Protein AF-A0A0W8FP20-F1 (afdb_monomer_lite)

Sequence (710 aa):
MPSKAMLTADAWKREGMKKKLFPLFIIGQQRIIYFRNQNDRRGFMKAFYEYKKFCLVFLTGLLIFSLSGCTGGGNDSQVQEYPIDSDVQKTDQRMLSFLFTPDFKADTTRLSQVSQYDGGGYGIWEFGAALPVMPRTTSATFGIMPDGYVVSALPPKAKLLHFFTITDIHITDKEAPNQMIYLQQLDPTYSGPNTSIYSPVMMYTTHVLDAAIQTVNALHNKDNKANPFDFGISLGDTCNNTSYNELRWYIDVIDGKVITPSSGDHLGANTIDYQKPYKAAGLDKTIPWYQALGNHDHFYIGSFPVDANATLGIRDSYISGNVWAVADFLDPTLEGTFPVMFNMDKMKTGTLYYQGVIDGSTPLGNIIQTGLAPQIPPPTVAADANRRSLLRTEWISEFFNTSSNPVGHGFNLVNPTQESGFACYSFLPKSNIPIKIIVLDDTQSETDGSKDIHGHGFLDANRWAWLRAELAAGQAANQLMIIAAHIPIAVVKIGDETEWWLGDRTAKPTDSWWTDTIDTTDNAVTLAELIETLQNTPNLLMWIAGHRHLNTVKAFISPDPTHPEYGFWQVETSSLRDFPQQFRTFEIYLNSDYTISIKTINVDPAVKAGTPAATSRKYAIAAQQIVQNNLRLNNPNAATIGTSPVDIFLPSMDPTRDQGGTLLVPNYTYTDPTIIYGTVPGVPYNASYNATLYKQLSPTMKEYLRALFP

pLDDT: mean 84.39, std 21.95, range [23.28, 98.94]

Secondary structure (DSSP, 8-state):
----------------------------------------------------SSS-SSS-SS---------------PPB-----S----TTT-EEE----TTS---GGGTT-GGGHHHHTTT--EEEPPPPEEEE-B-TTT-SBPTT----SSPPSEEEEEEEEE----B--TT-TT--TTHHHH-TTTTTT-TTT--GGGGGHHHHHHHHHHHHHHHHHHHHHTS--SEEEE-S--BSSSBHHHHHHHHHHHTT-EE----TT-TTTTT-TTTS-EE-----TTS-EEE---GGGTSBTTTB-TTTTGGG-HHHHHT-SB--EE---B---TT-SSS--B-GGGGGSS--EEEEEE-TTSTT--EEEEEEGGGSPPPB----GGG-BPPHHHHHHHTTS-SSSSTTTTGGGS-TTSPTT---EEE-SSTTS-EEEEE---SPPTTS---S-S-SB---HHHHHHHHHHHHHHHHTT-EEEEE-SSPSS-SPTT-TTSB---S-S---TT-SSS---TTS--SS-HHHHHHHHHT-TTEEEEEE-SS----EEEE--SSTT-GGG-EEEEE---SSSTT--EEEEEEEE-TTS-EEEEEEEEPPP--TTSHHHHHHHHHHHHHHHH---SS------SEE-SSS-PEE---S-TTS---SEET-SS-----TT-----BTTBS-----EEEEEEPPPHHHHHHHHHH--

Organism: NCBI:txid938273

InterPro domains:
  IPR022507 Metallophosphoesterase, RPA4764 [TIGR03768] (121-698)
  IPR029052 Metallo-dependent phosphatase-like [G3DSA:3.60.21.10] (415-619)
  IPR029052 Metallo-dependent phosphatase-like [SSF56300] (161-602)

Foldseek 3Di:
DDDDDDDDDDDDDDDDDDDDDDDDDDDDDDDDDDDDDDDDDDDDDDDDDDDDPDDDDPPPPDDDDDDDDDDDDDPPPDFAAFAFDLDQDFLQAKAKFDDFDPVPPFDLVCQLVLVCCVVVVFLDIDIHGHDDAAAQEDDPQGFLHFHPDDFDPDDFLDFQFKEWEAEQLAQDQLQFLEQQLCVCVVCVQACSLPCLSDGLLNLCSLVLLLLVLSSLQCVCCPPNRPPHHLAYEYLENQHQALFQLSLCSSQCLQQFAWRQSHFFPLACCVPAQSRDTHGRPHHDLNHQYAYFYAQRNQAGSSWAHQVLPCVLVSQVRQQDQFRDKFDPFFDADPPRRPNTKGFQVRRHPDWIKRSFGQPSNDNSRRGDQIDGPVVDPTHGTRGGPSSGRDHLLVSQVCQQVHDHPDRSRFVVQPDPVDDRNQRWGKDDSDPLRQEMETRAEQWFDNPLSDRMTRLEGADDPVSVVVVLVVLVVSVVVLHQYEYRHAADALQDDPPDSRAHDQALPDDPDDDDPPHDPRPSRHGPDDSVRVLVSQLVSLSYAEYEYESVQFQWKAKLHRPDSVPSSSIYIYGYAGHCSAPPNWMKMWTWGQRPQRKIKIWITITDSRRDPPHSSSVSSSRRSSSCSNSVDPLQGFDAQAQFEDDDDDTHGDPGSHPSDDHYDYPPDPPDDRTSSNTDDDDGPSRPDDRHHTYIHIHDHDPVSSVVVVVSSD

Structure (mmCIF, N/CA/C/O backbone):
data_AF-A0A0W8FP20-F1
#
_entry.id   AF-A0A0W8FP20-F1
#
loop_
_atom_site.group_PDB
_atom_site.id
_atom_site.type_symbol
_atom_site.label_atom_id
_atom_site.label_alt_id
_atom_site.label_comp_id
_atom_site.label_asym_id
_atom_site.label_entity_id
_atom_site.label_seq_id
_atom_site.pdbx_PDB_ins_code
_atom_site.Cartn_x
_atom_site.Cartn_y
_atom_site.Cartn_z
_atom_site.occupancy
_atom_site.B_iso_or_equiv
_atom_site.auth_seq_id
_atom_site.auth_comp_id
_atom_site.auth_asym_id
_atom_site.auth_atom_id
_atom_site.pdbx_PDB_model_num
ATOM 1 N N . MET A 1 1 ? -48.433 36.962 -6.547 1.00 33.31 1 MET A N 1
ATOM 2 C CA . MET A 1 1 ? -49.847 36.609 -6.806 1.00 33.31 1 MET A CA 1
ATOM 3 C C . MET A 1 1 ? -49.964 35.091 -6.858 1.00 33.31 1 MET A C 1
ATOM 5 O O . MET A 1 1 ? -49.262 34.516 -7.677 1.00 33.31 1 MET A O 1
ATOM 9 N N . PRO A 1 2 ? -50.775 34.443 -6.003 1.00 42.97 2 PRO A N 1
ATOM 10 C CA . PRO A 1 2 ? -51.069 33.012 -6.117 1.00 42.97 2 PRO A CA 1
ATOM 11 C C . PRO A 1 2 ? -52.571 32.708 -6.311 1.00 42.97 2 PRO A C 1
ATOM 13 O O . PRO A 1 2 ? -53.428 33.352 -5.707 1.00 42.97 2 PRO A O 1
ATOM 16 N N . SER A 1 3 ? -52.880 31.656 -7.070 1.00 29.28 3 SER A N 1
ATOM 17 C CA . SER A 1 3 ? -54.195 30.989 -7.130 1.00 29.28 3 SER A CA 1
ATOM 18 C C . SER A 1 3 ? -53.977 29.486 -6.896 1.00 29.28 3 SER A C 1
ATOM 20 O O . SER A 1 3 ? -53.341 28.841 -7.721 1.00 29.28 3 SER A O 1
ATOM 22 N N . LYS A 1 4 ? -54.232 28.928 -5.705 1.00 33.19 4 LYS A N 1
ATOM 23 C CA . LYS A 1 4 ? -55.530 28.495 -5.129 1.00 33.19 4 LYS A CA 1
ATOM 24 C C . LYS A 1 4 ? -56.273 27.379 -5.892 1.00 33.19 4 LYS A C 1
ATOM 26 O O . LYS A 1 4 ? -57.082 27.671 -6.762 1.00 33.19 4 LYS A O 1
ATOM 31 N N . ALA A 1 5 ? -56.088 26.148 -5.409 1.00 30.45 5 ALA A N 1
ATOM 32 C CA . ALA A 1 5 ? -57.080 25.087 -5.126 1.00 30.45 5 ALA A CA 1
ATOM 33 C C . ALA A 1 5 ? -56.289 23.970 -4.395 1.00 30.45 5 ALA A C 1
ATOM 35 O O . ALA A 1 5 ? -55.221 23.621 -4.880 1.00 30.45 5 ALA A O 1
ATOM 36 N N . MET A 1 6 ? -56.564 23.436 -3.197 1.00 27.17 6 MET A N 1
ATOM 37 C CA . MET A 1 6 ? -57.719 23.329 -2.284 1.00 27.17 6 MET A CA 1
ATOM 38 C C . MET A 1 6 ? -58.825 22.343 -2.696 1.00 27.17 6 MET A C 1
ATOM 40 O O . MET A 1 6 ? -59.608 22.666 -3.580 1.00 27.17 6 MET A O 1
ATOM 44 N N . LEU A 1 7 ? -58.871 21.203 -1.978 1.00 26.19 7 LEU A N 1
ATOM 45 C CA . LEU A 1 7 ? -59.998 20.338 -1.539 1.00 26.19 7 LEU A CA 1
ATOM 46 C C . LEU A 1 7 ? -59.360 19.014 -1.022 1.00 26.19 7 LEU A C 1
ATOM 48 O O . LEU A 1 7 ? -58.817 18.265 -1.822 1.00 26.19 7 LEU A O 1
ATOM 52 N N . THR A 1 8 ? -59.050 18.853 0.275 1.00 27.14 8 THR A N 1
ATOM 53 C CA . THR A 1 8 ? -59.885 18.398 1.429 1.00 27.14 8 THR A CA 1
ATOM 54 C C . THR A 1 8 ? -60.031 16.875 1.581 1.00 27.14 8 THR A C 1
ATOM 56 O O . THR A 1 8 ? -60.002 16.135 0.606 1.00 27.14 8 THR A O 1
ATOM 59 N N . ALA A 1 9 ? -60.138 16.422 2.835 1.00 27.00 9 ALA A N 1
ATOM 60 C CA . ALA A 1 9 ? -60.037 15.025 3.268 1.00 27.00 9 ALA A CA 1
ATOM 61 C C . ALA A 1 9 ? -61.399 14.348 3.521 1.00 27.00 9 ALA A C 1
ATOM 63 O O . ALA A 1 9 ? -62.395 15.045 3.666 1.00 27.00 9 ALA A O 1
ATOM 64 N N . ASP A 1 10 ? -61.390 13.013 3.639 1.00 26.50 10 ASP A N 1
ATOM 65 C CA . ASP A 1 10 ? -62.075 12.213 4.681 1.00 26.50 10 ASP A CA 1
ATOM 66 C C . ASP A 1 10 ? -61.661 10.726 4.509 1.00 26.50 10 ASP A C 1
ATOM 68 O O . ASP A 1 10 ? -61.658 10.205 3.400 1.00 26.50 10 ASP A O 1
ATOM 72 N N . ALA A 1 11 ? -61.007 10.082 5.486 1.00 26.52 11 ALA A N 1
ATOM 73 C CA . ALA A 1 11 ? -61.557 9.395 6.670 1.00 26.52 11 ALA A CA 1
ATOM 74 C C . ALA A 1 11 ? -62.028 7.943 6.401 1.00 26.52 11 ALA A C 1
ATOM 76 O O . ALA A 1 11 ? -62.767 7.712 5.457 1.00 26.52 11 ALA A O 1
ATOM 77 N N . TRP A 1 12 ? -61.645 6.983 7.268 1.00 26.02 12 TRP A N 1
ATOM 78 C CA . TRP A 1 12 ? -62.496 5.895 7.818 1.00 26.02 12 TRP A CA 1
ATOM 79 C C . TRP A 1 12 ? -61.759 5.067 8.903 1.00 26.02 12 TRP A C 1
ATOM 81 O O . TRP A 1 12 ? -60.545 5.182 9.073 1.00 26.02 12 TRP A O 1
ATOM 91 N N . LYS A 1 13 ? -62.506 4.289 9.707 1.00 27.36 13 LYS A N 1
ATOM 92 C CA . LYS A 1 13 ? -62.072 3.645 10.973 1.00 27.36 13 LYS A CA 1
ATOM 93 C C . LYS A 1 13 ? -62.174 2.103 10.956 1.00 27.36 13 LYS A C 1
ATOM 95 O O . LYS A 1 13 ? -63.020 1.549 10.273 1.00 27.36 13 LYS A O 1
ATOM 100 N N . ARG A 1 14 ? -61.347 1.484 11.818 1.00 28.45 14 ARG A N 1
ATOM 101 C CA . ARG A 1 14 ? -61.453 0.196 12.569 1.00 28.45 14 ARG A CA 1
ATOM 102 C C . ARG A 1 14 ? -62.625 -0.779 12.298 1.00 28.45 14 ARG A C 1
ATOM 104 O O . ARG A 1 14 ? -63.769 -0.378 12.440 1.00 28.45 14 ARG A O 1
ATOM 111 N N . GLU A 1 15 ? -62.293 -2.078 12.194 1.00 30.08 15 GLU A N 1
ATOM 112 C CA . GLU A 1 15 ? -62.788 -3.284 12.936 1.00 30.08 15 GLU A CA 1
ATOM 113 C C . GLU A 1 15 ? -62.366 -4.568 12.158 1.00 30.08 15 GLU A C 1
ATOM 115 O O . GLU A 1 15 ? -62.041 -4.461 10.983 1.00 30.08 15 GLU A O 1
ATOM 120 N N . GLY A 1 16 ? -62.256 -5.803 12.684 1.00 24.97 16 GLY A N 1
ATOM 121 C CA . GLY A 1 16 ? -62.513 -6.379 14.015 1.00 24.97 16 GLY A CA 1
ATOM 122 C C . GLY A 1 16 ? -61.999 -7.847 14.133 1.00 24.97 16 GLY A C 1
ATOM 123 O O . GLY A 1 16 ? -61.369 -8.374 13.222 1.00 24.97 16 GLY A O 1
ATOM 124 N N . MET A 1 17 ? -62.232 -8.512 15.276 1.00 25.27 17 MET A N 1
ATOM 125 C CA . MET A 1 17 ? -61.670 -9.835 15.665 1.00 25.27 17 MET A CA 1
ATOM 126 C C . MET A 1 17 ? -62.281 -11.077 14.967 1.00 25.27 17 MET A C 1
ATOM 128 O O . MET A 1 17 ? -63.471 -11.057 14.658 1.00 25.27 17 MET A O 1
ATOM 132 N N . LYS A 1 18 ? -61.571 -12.235 14.987 1.00 27.41 18 LYS A N 1
ATOM 133 C CA . LYS A 1 18 ? -62.060 -13.493 15.640 1.00 27.41 18 LYS A CA 1
ATOM 134 C C . LYS A 1 18 ? -61.041 -14.655 15.747 1.00 27.41 18 LYS A C 1
ATOM 136 O O . LYS A 1 18 ? -60.197 -14.852 14.885 1.00 27.41 18 LYS A O 1
ATOM 141 N N . LYS A 1 19 ? -61.183 -15.445 16.827 1.00 29.45 19 LYS A N 1
ATOM 142 C CA . LYS A 1 19 ? -60.457 -16.697 17.170 1.00 29.45 19 LYS A CA 1
ATOM 143 C C . LYS A 1 19 ? -61.109 -17.948 16.546 1.00 29.45 19 LYS A C 1
ATOM 145 O O . LYS A 1 19 ? -62.310 -17.915 16.281 1.00 29.45 19 LYS A O 1
ATOM 150 N N . LYS A 1 20 ? -60.401 -19.093 16.545 1.00 26.20 20 LYS A N 1
ATOM 151 C CA . LYS A 1 20 ? -60.976 -20.439 16.817 1.00 26.20 20 LYS A CA 1
ATOM 152 C C . LYS A 1 20 ? -59.939 -21.411 17.432 1.00 26.20 20 LYS A C 1
ATOM 154 O O . LYS A 1 20 ? -58.755 -21.097 17.440 1.00 26.20 20 LYS A O 1
ATOM 159 N N . LEU A 1 21 ? -60.409 -22.509 18.041 1.00 25.44 21 LEU A N 1
ATOM 160 C CA . LEU A 1 21 ? -59.722 -23.347 19.054 1.00 25.44 21 LEU A CA 1
ATOM 161 C C . LEU A 1 21 ? -59.755 -24.867 18.726 1.00 25.44 21 LEU A C 1
ATOM 163 O O . LEU A 1 21 ? -60.820 -25.313 18.315 1.00 25.44 21 LEU A O 1
ATOM 167 N N . PHE A 1 22 ? -58.687 -25.611 19.107 1.00 23.28 22 PHE A N 1
ATOM 168 C CA . PHE A 1 22 ? -58.632 -27.020 19.634 1.00 23.28 22 PHE A CA 1
ATOM 169 C C . PHE A 1 22 ? -59.246 -28.180 18.788 1.00 23.28 22 PHE A C 1
ATOM 171 O O . PHE A 1 22 ? -59.828 -27.868 17.751 1.00 23.28 22 PHE A O 1
ATOM 178 N N . PRO A 1 23 ? -59.158 -29.503 19.150 1.00 42.28 23 PRO A N 1
ATOM 179 C CA . PRO A 1 23 ? -58.580 -30.250 20.320 1.00 42.28 23 PRO A CA 1
ATOM 180 C C . PRO A 1 23 ? -57.510 -31.335 19.923 1.00 42.28 23 PRO A C 1
ATOM 182 O O . PRO A 1 23 ? -57.092 -31.325 18.773 1.00 42.28 23 PRO A O 1
ATOM 185 N N . LEU A 1 24 ? -57.080 -32.362 20.703 1.00 25.38 24 LEU A N 1
ATOM 186 C CA . LEU A 1 24 ? -56.585 -32.563 22.105 1.00 25.38 24 LEU A CA 1
ATOM 187 C C . LEU A 1 24 ? -56.086 -34.059 22.260 1.00 25.38 24 LEU A C 1
ATOM 189 O O . LEU A 1 24 ? -56.345 -34.843 21.355 1.00 25.38 24 LEU A O 1
ATOM 193 N N . PHE A 1 25 ? -55.490 -34.468 23.410 1.00 24.48 25 PHE A N 1
ATOM 194 C CA . PHE A 1 25 ? -55.322 -35.867 23.947 1.00 24.48 25 PHE A CA 1
ATOM 195 C C . PHE A 1 25 ? -54.260 -36.842 23.325 1.00 24.48 25 PHE A C 1
ATOM 197 O O . PHE A 1 25 ? -54.011 -36.762 22.132 1.00 24.48 25 PHE A O 1
ATOM 204 N N . ILE A 1 26 ? -53.617 -37.825 24.020 1.00 25.59 26 ILE A N 1
ATOM 205 C CA . ILE A 1 26 ? -53.345 -38.120 25.468 1.00 25.59 26 ILE A CA 1
ATOM 206 C C . ILE A 1 26 ? -52.238 -39.231 25.664 1.00 25.59 26 ILE A C 1
ATOM 208 O O . ILE A 1 26 ? -52.092 -40.078 24.796 1.00 25.59 26 ILE A O 1
ATOM 212 N N . ILE A 1 27 ? -51.511 -39.227 26.808 1.00 25.59 27 ILE A N 1
ATOM 213 C CA . ILE A 1 27 ? -50.797 -40.305 27.600 1.00 25.59 27 ILE A CA 1
ATOM 214 C C . ILE A 1 27 ? -50.159 -41.578 26.944 1.00 25.59 27 ILE A C 1
ATOM 216 O O . ILE A 1 27 ? -50.813 -42.310 26.214 1.00 25.59 27 ILE A O 1
ATOM 220 N N . GLY A 1 28 ? -48.962 -41.993 27.432 1.00 24.36 28 GLY A N 1
ATOM 221 C CA . GLY A 1 28 ? -48.468 -43.398 27.381 1.00 24.36 28 GLY A CA 1
ATOM 222 C C . GLY A 1 28 ? -47.133 -43.686 28.127 1.00 24.36 28 GLY A C 1
ATOM 223 O O . GLY A 1 28 ? -46.112 -43.096 27.800 1.00 24.36 28 GLY A O 1
ATOM 224 N N . GLN A 1 29 ? -47.119 -44.574 29.137 1.00 26.56 29 GLN A N 1
ATOM 225 C CA . GLN A 1 29 ? -46.005 -44.817 30.094 1.00 26.56 29 GLN A CA 1
ATOM 226 C C . GLN A 1 29 ? -44.898 -45.833 29.689 1.00 26.56 29 GLN A C 1
ATOM 228 O O . GLN A 1 29 ? -45.160 -46.829 29.029 1.00 26.56 29 GLN A O 1
ATOM 233 N N . GLN A 1 30 ? -43.695 -45.607 30.253 1.00 26.44 30 GLN A N 1
ATOM 234 C CA . GLN A 1 30 ? -42.689 -46.542 30.831 1.00 26.44 30 GLN A CA 1
ATOM 235 C C . GLN A 1 30 ? -42.711 -48.065 30.519 1.00 26.44 30 GLN A C 1
ATOM 237 O O . GLN A 1 30 ? -43.689 -48.740 30.828 1.00 26.44 30 GLN A O 1
ATOM 242 N N . ARG A 1 31 ? -41.515 -48.654 30.289 1.00 26.02 31 ARG A N 1
ATOM 243 C CA . ARG A 1 31 ? -40.807 -49.486 31.309 1.00 26.02 31 ARG A CA 1
ATOM 244 C C . ARG A 1 31 ? -39.357 -49.869 30.946 1.00 26.02 31 ARG A C 1
ATOM 246 O O . ARG A 1 31 ? -38.957 -49.855 29.791 1.00 26.02 31 ARG A O 1
ATOM 253 N N . ILE A 1 32 ? -38.593 -50.198 31.992 1.00 26.14 32 ILE A N 1
ATOM 254 C CA . ILE A 1 32 ? -37.175 -50.614 32.023 1.00 26.14 32 ILE A CA 1
ATOM 255 C C . ILE A 1 32 ? -37.094 -52.149 32.132 1.00 26.14 32 ILE A C 1
ATOM 257 O O . ILE A 1 32 ? -37.980 -52.726 32.758 1.00 26.14 32 ILE A O 1
ATOM 261 N N . ILE A 1 33 ? -36.012 -52.785 31.652 1.00 26.03 33 ILE A N 1
ATOM 262 C CA . ILE A 1 33 ? -35.349 -53.938 32.310 1.00 26.03 33 ILE A CA 1
ATOM 263 C C . ILE A 1 33 ? -33.883 -54.062 31.835 1.00 26.03 33 ILE A C 1
ATOM 265 O O . ILE A 1 33 ? -33.504 -53.529 30.797 1.00 26.03 33 ILE A O 1
ATOM 269 N N . TYR A 1 34 ? -33.055 -54.671 32.684 1.00 24.67 34 TYR A N 1
ATOM 270 C CA . TYR A 1 34 ? -31.588 -54.596 32.731 1.00 24.67 34 TYR A CA 1
ATOM 271 C C . TYR A 1 34 ? -30.870 -55.850 32.171 1.00 24.67 34 TYR A C 1
ATOM 273 O O . TYR A 1 34 ? -31.506 -56.863 31.896 1.00 24.67 34 TYR A O 1
ATOM 281 N N . PHE A 1 35 ? -29.529 -55.783 32.227 1.00 25.95 35 PHE A N 1
ATOM 282 C CA . PHE A 1 35 ? -28.503 -56.852 32.298 1.00 25.95 35 PHE A CA 1
ATOM 283 C C . PHE A 1 35 ? -27.743 -57.234 31.004 1.00 25.95 35 PHE A C 1
ATOM 285 O O . PHE A 1 35 ? -28.348 -57.315 29.946 1.00 25.95 35 PHE A O 1
ATOM 292 N N . ARG A 1 36 ? -26.439 -57.596 31.024 1.00 26.84 36 ARG A N 1
ATOM 293 C CA . ARG A 1 36 ? -25.260 -57.287 31.899 1.00 26.84 36 ARG A CA 1
ATOM 294 C C . ARG A 1 36 ? -24.024 -58.045 31.352 1.00 26.84 36 ARG A C 1
ATOM 296 O O . ARG A 1 36 ? -24.186 -59.201 30.991 1.00 26.84 36 ARG A O 1
ATOM 303 N N . ASN A 1 37 ? -22.814 -57.475 31.494 1.00 27.59 37 ASN A N 1
ATOM 304 C CA . ASN A 1 37 ? -21.491 -58.154 31.443 1.00 27.59 37 ASN A CA 1
ATOM 305 C C . ASN A 1 37 ? -21.039 -58.800 30.106 1.00 27.59 37 ASN A C 1
ATOM 307 O O . ASN A 1 37 ? -21.861 -59.181 29.288 1.00 27.59 37 ASN A O 1
ATOM 311 N N . GLN A 1 38 ? -19.743 -59.056 29.862 1.00 28.61 38 GLN A N 1
ATOM 312 C CA . GLN A 1 38 ? -18.481 -58.363 30.226 1.00 28.61 38 GLN A CA 1
ATOM 313 C C . GLN A 1 38 ? -17.316 -59.057 29.486 1.00 28.61 38 GLN A C 1
ATOM 315 O O . GLN A 1 38 ? -17.289 -60.282 29.494 1.00 28.61 38 GLN A O 1
ATOM 320 N N . ASN A 1 39 ? -16.306 -58.286 29.048 1.00 28.41 39 ASN A N 1
ATOM 321 C CA . ASN A 1 39 ? -14.906 -58.710 28.809 1.00 28.41 39 ASN A CA 1
ATOM 322 C C . ASN A 1 39 ? -14.688 -59.838 27.743 1.00 28.41 39 ASN A C 1
ATOM 324 O O . ASN A 1 39 ? -15.625 -60.486 27.305 1.00 28.41 39 ASN A O 1
ATOM 328 N N . ASP A 1 40 ? -13.491 -60.108 27.204 1.00 29.17 40 ASP A N 1
ATOM 329 C CA . ASP A 1 40 ? -12.155 -59.568 27.485 1.00 29.17 40 ASP A CA 1
ATOM 330 C C . ASP A 1 40 ? -11.236 -59.554 26.231 1.00 29.17 40 ASP A C 1
ATOM 332 O O . ASP A 1 40 ? -11.447 -60.282 25.268 1.00 29.17 40 ASP A O 1
ATOM 336 N N . ARG A 1 41 ? -10.180 -58.735 26.309 1.00 29.33 41 ARG A N 1
ATOM 337 C CA . ARG A 1 41 ? -8.839 -58.822 25.672 1.00 29.33 41 ARG A CA 1
ATOM 338 C C . ARG A 1 41 ? -8.591 -59.355 24.237 1.00 29.33 41 ARG A C 1
ATOM 340 O O . ARG A 1 41 ? -8.526 -60.548 23.983 1.00 29.33 41 ARG A O 1
ATOM 347 N N . ARG A 1 42 ? -8.068 -58.414 23.430 1.00 29.69 42 ARG A N 1
ATOM 348 C CA . ARG A 1 42 ? -6.700 -58.379 22.828 1.00 29.69 42 ARG A CA 1
ATOM 349 C C . ARG A 1 42 ? -6.157 -59.614 22.063 1.00 29.69 42 ARG A C 1
ATOM 351 O O . ARG A 1 42 ? -5.680 -60.554 22.684 1.00 29.69 42 ARG A O 1
ATOM 358 N N . GLY A 1 43 ? -5.818 -59.380 20.788 1.00 26.27 43 GLY A N 1
ATOM 359 C CA . GLY A 1 43 ? -4.397 -59.161 20.444 1.00 26.27 43 GLY A CA 1
ATOM 360 C C . GLY A 1 43 ? -3.748 -60.011 19.333 1.00 26.27 43 GLY A C 1
ATOM 361 O O . GLY A 1 43 ? -3.699 -61.225 19.438 1.00 26.27 43 GLY A O 1
ATOM 362 N N . PHE A 1 44 ? -3.096 -59.303 18.390 1.00 26.97 44 PHE A N 1
ATOM 363 C CA . PHE A 1 44 ? -2.012 -59.740 17.476 1.00 26.97 44 PHE A CA 1
ATOM 364 C C . PHE A 1 44 ? -2.308 -60.824 16.402 1.00 26.97 44 PHE A C 1
ATOM 366 O O . PHE A 1 44 ? -3.122 -61.708 16.607 1.00 26.97 44 PHE A O 1
ATOM 373 N N . MET A 1 45 ? -1.624 -60.886 15.243 1.00 26.94 45 MET A N 1
ATOM 374 C CA . MET A 1 45 ? -1.005 -59.862 14.368 1.00 26.94 45 MET A CA 1
ATOM 375 C C . MET A 1 45 ? -0.607 -60.523 13.022 1.00 26.94 45 MET A C 1
ATOM 377 O O . MET A 1 45 ? 0.013 -61.575 13.033 1.00 26.94 45 MET A O 1
ATOM 381 N N . LYS A 1 46 ? -0.926 -59.877 11.887 1.00 26.84 46 LYS A N 1
ATOM 382 C CA . LYS A 1 46 ? -0.348 -60.012 10.519 1.00 26.84 46 LYS A CA 1
ATOM 383 C C . LYS A 1 46 ? 0.229 -61.365 10.016 1.00 26.84 46 LYS A C 1
ATOM 385 O O . LYS A 1 46 ? 1.342 -61.734 10.366 1.00 26.84 46 LYS A O 1
ATOM 390 N N . ALA A 1 47 ? -0.355 -61.852 8.918 1.00 26.23 47 ALA A N 1
ATOM 391 C CA . ALA A 1 47 ? 0.351 -62.139 7.652 1.00 26.23 47 ALA A CA 1
ATOM 392 C C . ALA A 1 47 ? -0.641 -61.849 6.496 1.00 26.23 47 ALA A C 1
ATOM 394 O O . ALA A 1 47 ? -1.779 -62.299 6.562 1.00 26.23 47 ALA A O 1
ATOM 395 N N . PHE A 1 48 ? -0.405 -60.834 5.650 1.00 26.81 48 PHE A N 1
ATOM 396 C CA . PHE A 1 48 ? 0.166 -60.946 4.288 1.00 26.81 48 PHE A CA 1
ATOM 397 C C . PHE A 1 48 ? -0.561 -61.962 3.383 1.00 26.81 48 PHE A C 1
ATOM 399 O O . PHE A 1 48 ? -0.748 -63.095 3.795 1.00 26.81 48 PHE A O 1
ATOM 406 N N . TYR A 1 49 ? -0.904 -61.718 2.115 1.00 27.23 49 TYR A N 1
ATOM 407 C CA . TYR A 1 49 ? -0.979 -60.573 1.178 1.00 27.23 49 TYR A CA 1
ATOM 408 C C . TYR A 1 49 ? -1.532 -61.203 -0.142 1.00 27.23 49 TYR A C 1
ATOM 410 O O . TYR A 1 49 ? -1.829 -62.394 -0.146 1.00 27.23 49 TYR A O 1
ATOM 418 N N . GLU A 1 50 ? -1.664 -60.476 -1.257 1.00 30.17 50 GLU A N 1
ATOM 419 C CA . GLU A 1 50 ? -2.012 -61.051 -2.587 1.00 30.17 50 GLU A CA 1
ATOM 420 C C . GLU A 1 50 ? -3.375 -61.772 -2.775 1.00 30.17 50 GLU A C 1
ATOM 422 O O . GLU A 1 50 ? -3.402 -62.960 -3.080 1.00 30.17 50 GLU A O 1
ATOM 427 N N . TYR A 1 51 ? -4.510 -61.043 -2.732 1.00 31.42 51 TYR A N 1
ATOM 428 C CA . TYR A 1 51 ? -5.614 -61.242 -3.715 1.00 31.42 51 TYR A CA 1
ATOM 429 C C . TYR A 1 51 ? -6.686 -60.118 -3.724 1.00 31.42 51 TYR A C 1
ATOM 431 O O . TYR A 1 51 ? -7.869 -60.359 -3.477 1.00 31.42 51 TYR A O 1
ATOM 439 N N . LYS A 1 52 ? -6.320 -58.853 -3.999 1.00 30.67 52 LYS A N 1
ATOM 440 C CA . LYS A 1 52 ? -7.312 -57.754 -4.152 1.00 30.67 52 LYS A CA 1
ATOM 441 C C . LYS A 1 52 ? -7.022 -56.768 -5.293 1.00 30.67 52 LYS A C 1
ATOM 443 O O . LYS A 1 52 ? -6.868 -55.570 -5.076 1.00 30.67 52 LYS A O 1
ATOM 448 N N . LYS A 1 53 ? -7.073 -57.264 -6.531 1.00 35.31 53 LYS A N 1
ATOM 449 C CA . LYS A 1 53 ? -7.374 -56.458 -7.728 1.00 35.31 53 LYS A CA 1
ATOM 450 C C . LYS A 1 53 ? -8.260 -57.256 -8.692 1.00 35.31 53 LYS A C 1
ATOM 452 O O . LYS A 1 53 ? -7.711 -57.937 -9.544 1.00 35.31 53 LYS A O 1
ATOM 457 N N . PHE A 1 54 ? -9.593 -57.164 -8.549 1.00 34.78 54 PHE A N 1
ATOM 458 C CA . PHE A 1 54 ? -10.504 -57.014 -9.710 1.00 34.78 54 PHE A CA 1
ATOM 459 C C . PHE A 1 54 ? -11.986 -56.721 -9.384 1.00 34.78 54 PHE A C 1
ATOM 461 O O . PHE A 1 54 ? -12.656 -56.102 -10.202 1.00 34.78 54 PHE A O 1
ATOM 468 N N . CYS A 1 55 ? -12.523 -57.112 -8.219 1.00 35.38 55 CYS A N 1
ATOM 469 C CA . CYS A 1 55 ? -13.984 -57.112 -7.995 1.00 35.38 55 CYS A CA 1
ATOM 470 C C . CYS A 1 55 ? -14.466 -56.196 -6.850 1.00 35.38 55 CYS A C 1
ATOM 472 O O . CYS A 1 55 ? -14.931 -56.688 -5.824 1.00 35.38 55 CYS A O 1
ATOM 474 N N . LEU A 1 56 ? -14.387 -54.867 -7.018 1.00 31.91 56 LEU A N 1
ATOM 475 C CA . LEU A 1 56 ? -15.088 -53.909 -6.140 1.00 31.91 56 LEU A CA 1
ATOM 476 C C . LEU A 1 56 ? -15.401 -52.566 -6.837 1.00 31.91 56 LEU A C 1
ATOM 478 O O . LEU A 1 56 ? -14.875 -51.526 -6.457 1.00 31.91 56 LEU A O 1
ATOM 482 N N . VAL A 1 57 ? -16.252 -52.590 -7.870 1.00 38.69 57 VAL A N 1
ATOM 483 C CA . VAL A 1 57 ? -16.711 -51.373 -8.590 1.00 38.69 57 VAL A CA 1
ATOM 484 C C . VAL A 1 57 ? -18.250 -51.254 -8.643 1.00 38.69 57 VAL A C 1
ATOM 486 O O . VAL A 1 57 ? -18.769 -50.265 -9.139 1.00 38.69 57 VAL A O 1
ATOM 489 N N . PHE A 1 58 ? -19.011 -52.223 -8.108 1.00 34.91 58 PHE A N 1
ATOM 490 C CA . PHE A 1 58 ? -20.454 -52.334 -8.403 1.00 34.91 58 PHE A CA 1
ATOM 491 C C . PHE A 1 58 ? -21.410 -52.570 -7.215 1.00 34.91 58 PHE A C 1
ATOM 493 O O . PHE A 1 58 ? -22.538 -53.000 -7.433 1.00 34.91 58 PHE A O 1
ATOM 500 N N . LEU A 1 59 ? -21.002 -52.300 -5.965 1.00 35.16 59 LEU A N 1
ATOM 501 C CA . LEU A 1 59 ? -21.846 -52.570 -4.780 1.00 35.16 59 LEU A CA 1
ATOM 502 C C . LEU A 1 59 ? -21.771 -51.511 -3.655 1.00 35.16 59 LEU A C 1
ATOM 504 O O . LEU A 1 59 ? -21.913 -51.829 -2.479 1.00 35.16 59 LEU A O 1
ATOM 508 N N . THR A 1 60 ? -21.590 -50.238 -4.019 1.00 32.56 60 THR A N 1
ATOM 509 C CA . THR A 1 60 ? -21.677 -49.075 -3.103 1.00 32.56 60 THR A CA 1
ATOM 510 C C . THR A 1 60 ? -22.386 -47.879 -3.756 1.00 32.56 60 THR A C 1
ATOM 512 O O . THR A 1 60 ? -21.919 -46.745 -3.723 1.00 32.56 60 THR A O 1
ATOM 515 N N . GLY A 1 61 ? -23.554 -48.135 -4.347 1.00 38.69 61 GLY A N 1
ATOM 516 C CA . GLY A 1 61 ? -24.532 -47.114 -4.731 1.00 38.69 61 GLY A CA 1
ATOM 517 C C . GLY A 1 61 ? -25.922 -47.566 -4.283 1.00 38.69 61 GLY A C 1
ATOM 518 O O . GLY A 1 61 ? -26.229 -48.742 -4.438 1.00 38.69 61 GLY A O 1
ATOM 519 N N . LEU A 1 62 ? -26.728 -46.639 -3.742 1.00 36.66 62 LEU A N 1
ATOM 520 C CA . LEU A 1 62 ? -28.035 -46.860 -3.083 1.00 36.66 62 LEU A CA 1
ATOM 521 C C . LEU A 1 62 ? -27.976 -47.552 -1.702 1.00 36.66 62 LEU A C 1
ATOM 523 O O . LEU A 1 62 ? -28.216 -48.751 -1.622 1.00 36.66 62 LEU A O 1
ATOM 527 N N . LEU A 1 63 ? -27.742 -46.778 -0.623 1.00 33.62 63 LEU A N 1
ATOM 528 C CA . LEU A 1 63 ? -28.404 -46.925 0.704 1.00 33.62 63 LEU A CA 1
ATOM 529 C C . LEU A 1 63 ? -27.902 -45.916 1.772 1.00 33.62 63 LEU A C 1
ATOM 531 O O . LEU A 1 63 ? -27.477 -46.307 2.853 1.00 33.62 63 LEU A O 1
ATOM 535 N N . ILE A 1 64 ? -27.976 -44.602 1.511 1.00 34.72 64 ILE A N 1
ATOM 536 C CA . ILE A 1 64 ? -27.915 -43.581 2.584 1.00 34.72 64 ILE A CA 1
ATOM 537 C C . ILE A 1 64 ? -28.954 -42.481 2.317 1.00 34.72 64 ILE A C 1
ATOM 539 O O . ILE A 1 64 ? -28.657 -41.442 1.738 1.00 34.72 64 ILE A O 1
ATOM 543 N N . PHE A 1 65 ? -30.186 -42.723 2.761 1.00 31.36 65 PHE A N 1
ATOM 544 C CA . PHE A 1 65 ? -31.171 -41.686 3.073 1.00 31.36 65 PHE A CA 1
ATOM 545 C C . PHE A 1 65 ? -31.949 -42.129 4.317 1.00 31.36 65 PHE A C 1
ATOM 547 O O . PHE A 1 65 ? -32.202 -43.318 4.496 1.00 31.36 65 PHE A O 1
ATOM 554 N N . SER A 1 66 ? -32.331 -41.158 5.152 1.00 33.94 66 SER A N 1
ATOM 555 C CA . SER A 1 66 ? -33.088 -41.302 6.409 1.00 33.94 66 SER A CA 1
ATOM 556 C C . SER A 1 66 ? -32.494 -42.224 7.489 1.00 33.94 66 SER A C 1
ATOM 558 O O . SER A 1 66 ? -32.664 -43.436 7.449 1.00 33.94 66 SER A O 1
ATOM 560 N N . LEU A 1 67 ? -31.926 -41.611 8.536 1.00 31.25 67 LEU A N 1
ATOM 561 C CA . LEU A 1 67 ? -32.162 -41.993 9.937 1.00 31.25 67 LEU A CA 1
ATOM 562 C C . LEU A 1 67 ? -31.697 -40.860 10.869 1.00 31.25 67 LEU A C 1
ATOM 564 O O . LEU A 1 67 ? -30.521 -40.740 11.200 1.00 31.25 67 LEU A O 1
ATOM 568 N N . SER A 1 68 ? -32.636 -40.013 11.292 1.00 36.19 68 SER A N 1
ATOM 569 C CA . SER A 1 68 ? -32.424 -39.079 12.402 1.00 36.19 68 SER A CA 1
ATOM 570 C C . SER A 1 68 ? -32.589 -39.836 13.722 1.00 36.19 68 SER A C 1
ATOM 572 O O . SER A 1 68 ? -33.642 -40.425 13.960 1.00 36.19 68 SER A O 1
ATOM 574 N N . GLY A 1 69 ? -31.575 -39.811 14.585 1.00 28.36 69 GLY A N 1
ATOM 575 C CA . GLY A 1 69 ? -31.614 -40.437 15.908 1.00 28.36 69 GLY A CA 1
ATOM 576 C C . GLY A 1 69 ? -30.701 -39.696 16.879 1.00 28.36 69 GLY A C 1
ATOM 577 O O . GLY A 1 69 ? -29.529 -39.483 16.586 1.00 28.36 69 GLY A O 1
ATOM 578 N N . CYS A 1 70 ? -31.249 -39.255 18.010 1.00 35.28 70 CYS A N 1
ATOM 579 C CA . CYS A 1 70 ? -30.558 -38.350 18.924 1.00 35.28 70 CYS A CA 1
ATOM 580 C C . CYS A 1 70 ? -29.462 -39.048 19.747 1.00 35.28 70 CYS A C 1
ATOM 582 O O . CYS A 1 70 ? -29.746 -39.986 20.490 1.00 35.28 70 CYS A O 1
ATOM 584 N N . THR A 1 71 ? -28.254 -38.486 19.736 1.00 32.34 71 THR A N 1
ATOM 585 C CA . THR A 1 71 ? -27.224 -38.676 20.772 1.00 32.34 71 THR A CA 1
ATOM 586 C C . THR A 1 71 ? -26.709 -37.300 21.178 1.00 32.34 71 THR A C 1
ATOM 588 O O . THR A 1 71 ? -26.373 -36.496 20.313 1.00 32.34 71 THR A O 1
ATOM 591 N N . GLY A 1 72 ? -26.740 -36.983 22.472 1.00 29.02 72 GLY A N 1
ATOM 592 C CA . GLY A 1 72 ? -26.627 -35.598 22.935 1.00 29.02 72 GLY A CA 1
ATOM 593 C C . GLY A 1 72 ? -25.207 -35.102 23.216 1.00 29.02 72 GLY A C 1
ATOM 594 O O . GLY A 1 72 ? -24.323 -35.881 23.556 1.00 29.02 72 GLY A O 1
ATOM 595 N N . GLY A 1 73 ? -25.066 -33.773 23.224 1.00 38.94 73 GLY A N 1
ATOM 596 C CA . GLY A 1 73 ? -24.240 -33.095 24.228 1.00 38.94 73 GLY A CA 1
ATOM 597 C C . GLY A 1 73 ? -22.743 -32.950 23.954 1.00 38.94 73 GLY A C 1
ATOM 598 O O . GLY A 1 73 ? -21.964 -33.093 24.889 1.00 38.94 73 GLY A O 1
ATOM 599 N N . GLY A 1 74 ? -22.344 -32.611 22.727 1.00 30.27 74 GLY A N 1
ATOM 600 C CA . GLY A 1 74 ? -21.020 -32.048 22.434 1.00 30.27 74 GLY A CA 1
ATOM 601 C C . GLY A 1 74 ? -21.186 -30.749 21.654 1.00 30.27 74 GLY A C 1
ATOM 602 O O . GLY A 1 74 ? -21.630 -30.787 20.511 1.00 30.27 74 GLY A O 1
ATOM 603 N N . ASN A 1 75 ? -20.897 -29.606 22.278 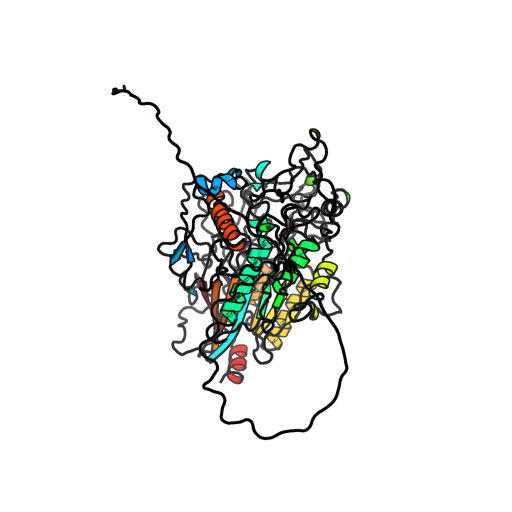1.00 40.00 75 ASN A N 1
ATOM 604 C CA . ASN A 1 75 ? -21.060 -28.291 21.655 1.00 40.00 75 ASN A CA 1
ATOM 605 C C . ASN A 1 75 ? -19.748 -27.874 20.964 1.00 40.00 75 ASN A C 1
ATOM 607 O O . ASN A 1 75 ? -19.122 -26.895 21.362 1.00 40.00 75 ASN A O 1
ATOM 611 N N . ASP A 1 76 ? -19.326 -28.639 19.951 1.00 42.94 76 ASP A N 1
ATOM 612 C CA . ASP A 1 76 ? -18.232 -28.242 19.056 1.00 42.94 76 ASP A CA 1
ATOM 613 C C . ASP A 1 76 ? -18.744 -27.141 18.117 1.00 42.94 76 ASP A C 1
ATOM 615 O O . ASP A 1 76 ? -19.171 -27.384 16.986 1.00 42.94 76 ASP A O 1
ATOM 619 N N . SER A 1 77 ? -18.741 -25.901 18.610 1.00 56.91 77 SER A N 1
ATOM 620 C CA . SER A 1 77 ? -18.964 -24.721 17.781 1.00 56.91 77 SER A CA 1
ATOM 621 C C . SER A 1 77 ? -17.767 -24.539 16.849 1.00 56.91 77 SER A C 1
ATOM 623 O O . SER A 1 77 ? -16.756 -23.948 17.235 1.00 56.91 77 SER A O 1
ATOM 625 N N . GLN A 1 78 ? -17.873 -25.071 15.630 1.00 74.12 78 GLN A N 1
ATOM 626 C CA . GLN A 1 78 ? -16.909 -24.820 14.561 1.00 74.12 78 GLN A CA 1
ATOM 627 C C . GLN A 1 78 ? -16.729 -23.303 14.395 1.00 74.12 78 GLN A C 1
ATOM 629 O O . GLN A 1 78 ? -17.711 -22.571 14.256 1.00 74.12 78 GLN A O 1
ATOM 634 N N . VAL A 1 79 ? -15.478 -22.835 14.448 1.00 90.56 79 VAL A N 1
ATOM 635 C CA . VAL A 1 79 ? -15.144 -21.414 14.277 1.00 90.56 79 VAL A CA 1
ATOM 636 C C . VAL A 1 79 ? -15.633 -20.951 12.902 1.00 90.56 79 VAL A C 1
ATOM 638 O O . VAL A 1 79 ? -15.479 -21.673 11.918 1.00 90.56 79 VAL A O 1
ATOM 641 N N . GLN A 1 80 ? -16.245 -19.768 12.843 1.00 94.19 80 GLN A N 1
ATOM 642 C CA . GLN A 1 80 ? -16.839 -19.229 11.621 1.00 94.19 80 GLN A CA 1
ATOM 643 C C . GLN A 1 80 ? -15.778 -19.037 10.525 1.00 94.19 80 GLN A C 1
ATOM 645 O O . GLN A 1 80 ? -14.679 -18.566 10.797 1.00 94.19 80 GLN A O 1
ATOM 650 N N . GLU A 1 81 ? -16.132 -19.340 9.279 1.00 96.94 81 GLU A N 1
ATOM 651 C CA . GLU A 1 81 ? -15.353 -19.006 8.079 1.00 96.94 81 GLU A CA 1
ATOM 652 C C . GLU A 1 81 ? -16.178 -18.066 7.188 1.00 96.94 81 GLU A C 1
ATOM 654 O O . GLU A 1 81 ? -17.410 -18.165 7.149 1.00 96.94 81 GLU A O 1
ATOM 659 N N . TYR A 1 82 ? -15.523 -17.165 6.454 1.00 97.81 82 TYR A N 1
ATOM 660 C CA . TYR A 1 82 ? -16.187 -16.193 5.578 1.00 97.81 82 TYR A CA 1
ATOM 661 C C . TYR A 1 82 ? -15.724 -16.351 4.119 1.00 97.81 82 TYR A C 1
ATOM 663 O O . TYR A 1 82 ? -14.935 -15.542 3.632 1.00 97.81 82 TYR A O 1
ATOM 671 N N . PRO A 1 83 ? -16.193 -17.386 3.396 1.00 98.06 83 PRO A N 1
ATOM 672 C CA . PRO A 1 83 ? -15.783 -17.614 2.015 1.00 98.06 83 PRO A CA 1
ATOM 673 C C . PRO A 1 83 ? -16.227 -16.473 1.091 1.00 98.06 83 PRO A C 1
ATOM 675 O O . PRO A 1 83 ? -17.375 -16.018 1.160 1.00 98.06 83 PRO A O 1
ATOM 678 N N . ILE A 1 84 ? -15.328 -16.061 0.197 1.00 98.56 84 ILE A N 1
ATOM 679 C CA . ILE A 1 84 ? -15.593 -15.095 -0.879 1.00 98.56 84 ILE A CA 1
ATOM 680 C C . ILE A 1 84 ? -16.608 -15.615 -1.911 1.00 98.56 84 ILE A C 1
ATOM 682 O O . ILE A 1 84 ? -17.068 -16.761 -1.857 1.00 98.56 84 ILE A O 1
ATOM 686 N N . ASP A 1 85 ? -16.987 -14.755 -2.860 1.00 97.38 85 ASP A N 1
ATOM 687 C CA . ASP A 1 85 ? -17.745 -15.198 -4.030 1.00 97.38 85 ASP A CA 1
ATOM 688 C C . ASP A 1 85 ? -16.862 -16.064 -4.945 1.00 97.38 85 ASP A C 1
ATOM 690 O O . ASP A 1 85 ? -15.666 -15.815 -5.096 1.00 97.38 85 ASP A O 1
ATOM 694 N N . SER A 1 86 ? -17.455 -17.088 -5.561 1.00 96.12 86 SER A N 1
ATOM 695 C CA . SER A 1 86 ? -16.772 -17.965 -6.516 1.00 96.12 86 SER A CA 1
ATOM 696 C C . SER A 1 86 ? -16.394 -17.272 -7.828 1.00 96.12 86 SER A C 1
ATOM 698 O O . SER A 1 86 ? -15.468 -17.721 -8.503 1.00 96.12 86 SER A O 1
ATOM 700 N N . ASP A 1 87 ? -17.098 -16.203 -8.215 1.00 95.69 87 ASP A N 1
ATOM 701 C CA . ASP A 1 87 ? -16.796 -15.454 -9.433 1.00 95.69 87 ASP A CA 1
ATOM 702 C C . ASP A 1 87 ? -15.665 -14.441 -9.190 1.00 95.69 87 ASP A C 1
ATOM 704 O O . ASP A 1 87 ? -15.899 -13.275 -8.852 1.00 95.69 87 ASP A O 1
ATOM 708 N N . VAL A 1 88 ? -14.420 -14.901 -9.355 1.00 97.19 88 VAL A N 1
ATOM 709 C CA . VAL A 1 88 ? -13.197 -14.098 -9.198 1.00 97.19 88 VAL A CA 1
ATOM 710 C C . VAL A 1 88 ? -12.690 -13.591 -10.552 1.00 97.19 88 VAL A C 1
ATOM 712 O O . VAL A 1 88 ? -12.230 -14.352 -11.416 1.00 97.19 88 VAL A O 1
ATOM 715 N N . GLN A 1 89 ? -12.739 -12.268 -10.707 1.00 95.75 89 GLN A N 1
ATOM 716 C CA . GLN A 1 89 ? -12.429 -11.541 -11.936 1.00 95.75 89 GLN A CA 1
ATOM 717 C C . GLN A 1 89 ? -11.492 -10.366 -11.641 1.00 95.75 89 GLN A C 1
ATOM 719 O O . GLN A 1 89 ? -11.572 -9.760 -10.573 1.00 95.75 89 GLN A O 1
ATOM 724 N N . LYS A 1 90 ? -10.620 -10.036 -12.597 1.00 97.38 90 LYS A N 1
ATOM 725 C CA . LYS A 1 90 ? -9.777 -8.834 -12.553 1.00 97.38 90 LYS A CA 1
ATOM 726 C C . LYS A 1 90 ? -10.540 -7.617 -13.103 1.00 97.38 90 LYS A C 1
ATOM 728 O O . LYS A 1 90 ? -11.559 -7.766 -13.781 1.00 97.38 90 LYS A O 1
ATOM 733 N N . THR A 1 91 ? -10.046 -6.406 -12.842 1.00 96.69 91 THR A N 1
ATOM 734 C CA . THR A 1 91 ? -10.718 -5.166 -13.289 1.00 96.69 91 THR A CA 1
ATOM 735 C C . THR A 1 91 ? -10.775 -5.000 -14.813 1.00 96.69 91 THR A C 1
ATOM 737 O O . THR A 1 91 ? -11.661 -4.320 -15.327 1.00 96.69 91 THR A O 1
ATOM 740 N N . ASP A 1 92 ? -9.903 -5.688 -15.565 1.00 96.38 92 ASP A N 1
ATOM 741 C CA . ASP A 1 92 ? -9.981 -5.800 -17.031 1.00 96.38 92 ASP A CA 1
ATOM 742 C C . ASP A 1 92 ? -11.093 -6.747 -17.525 1.00 96.38 92 ASP A C 1
ATOM 744 O O . ASP A 1 92 ? -11.194 -7.022 -18.721 1.00 96.38 92 ASP A O 1
ATOM 748 N N . GLN A 1 93 ? -11.960 -7.214 -16.619 1.00 96.12 93 GLN A N 1
ATOM 749 C CA . GLN A 1 93 ? -13.093 -8.097 -16.903 1.00 96.12 93 GLN A CA 1
ATOM 750 C C . GLN A 1 93 ? -14.425 -7.564 -16.334 1.00 96.12 93 GLN A C 1
ATOM 752 O O . GLN A 1 93 ? -15.453 -7.693 -16.997 1.00 96.12 93 GLN A O 1
ATOM 757 N N . ARG A 1 94 ? -14.420 -6.938 -15.147 1.00 93.44 94 ARG A N 1
ATOM 758 C CA . ARG A 1 94 ? -15.563 -6.202 -14.559 1.00 93.44 94 ARG A CA 1
ATOM 759 C C . ARG A 1 94 ? -15.068 -5.135 -13.580 1.00 93.44 94 ARG A C 1
ATOM 761 O O . ARG A 1 94 ? -14.004 -5.314 -13.003 1.00 93.44 94 ARG A O 1
ATOM 768 N N . MET A 1 95 ? -15.852 -4.090 -13.340 1.00 92.06 95 MET A N 1
ATOM 769 C CA . MET A 1 95 ? -15.572 -3.062 -12.323 1.00 92.06 95 MET A CA 1
ATOM 770 C C . MET A 1 95 ? -16.713 -2.962 -11.317 1.00 92.06 95 MET A C 1
ATOM 772 O O . MET A 1 95 ? -17.852 -3.280 -11.648 1.00 92.06 95 MET A O 1
ATOM 776 N N . LEU A 1 96 ? -16.452 -2.427 -10.126 1.00 93.56 96 LEU A N 1
ATOM 777 C CA . LEU A 1 96 ? -17.513 -1.856 -9.291 1.00 93.56 96 LEU A CA 1
ATOM 778 C C . LEU A 1 96 ? -18.186 -0.671 -10.004 1.00 93.56 96 LEU A C 1
ATOM 780 O O . LEU A 1 96 ? -17.511 0.184 -10.578 1.00 93.56 96 LEU A O 1
ATOM 784 N N . SER A 1 97 ? -19.513 -0.602 -9.923 1.00 93.75 97 SER A N 1
ATOM 785 C CA . SER A 1 97 ? -20.327 0.538 -10.345 1.00 93.75 97 SER A CA 1
ATOM 786 C C . SER A 1 97 ? -21.298 0.927 -9.236 1.00 93.75 97 SER A C 1
ATOM 788 O O . SER A 1 97 ? -21.831 0.074 -8.531 1.00 93.75 97 SER A O 1
ATOM 790 N N . PHE A 1 98 ? -21.519 2.223 -9.063 1.00 93.19 98 PHE A N 1
ATOM 791 C CA . PHE A 1 98 ? -22.451 2.785 -8.091 1.00 93.19 98 PHE A CA 1
ATOM 792 C C . PHE A 1 98 ? -22.873 4.178 -8.550 1.00 93.19 98 PHE A C 1
ATOM 794 O O . PHE A 1 98 ? -22.182 4.819 -9.349 1.00 93.19 98 PHE A O 1
ATOM 801 N N . LEU A 1 99 ? -24.005 4.666 -8.040 1.00 88.38 99 LEU A N 1
ATOM 802 C CA . LEU A 1 99 ? -24.428 6.035 -8.311 1.00 88.38 99 LEU A CA 1
ATOM 803 C C . LEU A 1 99 ? -23.434 7.010 -7.668 1.00 88.38 99 LEU A C 1
ATOM 805 O O . LEU A 1 99 ? -23.358 7.115 -6.444 1.00 88.38 99 LEU A O 1
ATOM 809 N N . PHE A 1 100 ? -22.705 7.739 -8.506 1.00 85.56 100 PHE A N 1
ATOM 810 C CA . PHE A 1 100 ? -21.853 8.848 -8.102 1.00 85.56 100 PHE A CA 1
ATOM 811 C C . PHE A 1 100 ? -22.311 10.098 -8.848 1.00 85.56 100 PHE A C 1
ATOM 813 O O . PHE A 1 100 ? -22.357 10.120 -10.078 1.00 85.56 100 PHE A O 1
ATOM 820 N N . THR A 1 101 ? -22.697 11.130 -8.104 1.00 72.31 101 THR A N 1
ATOM 821 C CA . THR A 1 101 ? -23.141 12.411 -8.659 1.00 72.31 101 THR A CA 1
ATOM 822 C C . THR A 1 101 ? -22.503 13.515 -7.821 1.00 72.31 101 THR A C 1
ATOM 824 O O . THR A 1 101 ? -22.876 13.637 -6.655 1.00 72.31 101 THR A O 1
ATOM 827 N N . PRO A 1 102 ? -21.572 14.315 -8.376 1.00 65.69 102 PRO A N 1
ATOM 828 C CA . PRO A 1 102 ? -20.920 15.409 -7.644 1.00 65.69 102 PRO A CA 1
ATOM 829 C C . PRO A 1 102 ? -21.885 16.473 -7.085 1.00 65.69 102 PRO A C 1
ATOM 831 O O . PRO A 1 102 ? -21.510 17.265 -6.229 1.00 65.69 102 PRO A O 1
ATOM 834 N N . ASP A 1 103 ? -23.143 16.485 -7.544 1.00 50.31 103 ASP A N 1
ATOM 835 C CA . ASP A 1 103 ? -24.208 17.359 -7.032 1.00 50.31 103 ASP A CA 1
ATOM 836 C C . ASP A 1 103 ? -24.761 16.932 -5.657 1.00 50.31 103 ASP A C 1
ATOM 838 O O . ASP A 1 103 ? -25.471 17.708 -5.008 1.00 50.31 103 ASP A O 1
ATOM 842 N N . PHE A 1 104 ? -24.443 15.725 -5.166 1.00 58.06 104 PHE A N 1
ATOM 843 C CA . PHE A 1 104 ? -24.582 15.438 -3.738 1.00 58.06 104 PHE A CA 1
ATOM 844 C C . PHE A 1 104 ? -23.569 16.314 -3.003 1.00 58.06 104 PHE A C 1
ATOM 846 O O . PHE A 1 104 ? -22.401 15.953 -2.921 1.00 58.06 104 PHE A O 1
ATOM 853 N N . LYS A 1 105 ? -24.002 17.462 -2.469 1.00 60.00 105 LYS A N 1
ATOM 854 C CA . LYS A 1 105 ? -23.135 18.326 -1.658 1.00 60.00 105 LYS A CA 1
ATOM 855 C C . LYS A 1 105 ? -22.449 17.478 -0.581 1.00 60.00 105 LYS A C 1
ATOM 857 O O . LYS A 1 105 ? -23.146 16.932 0.275 1.00 60.00 105 LYS A O 1
ATOM 862 N N . ALA A 1 106 ? -21.117 17.395 -0.640 1.00 74.56 106 ALA A N 1
ATOM 863 C CA . ALA A 1 106 ? -20.319 16.655 0.328 1.00 74.56 106 ALA A CA 1
ATOM 864 C C . ALA A 1 106 ? -20.685 17.097 1.754 1.00 74.56 106 ALA A C 1
ATOM 866 O O . ALA A 1 106 ? -20.761 18.292 2.059 1.00 74.56 106 ALA A O 1
ATOM 867 N N . ASP A 1 107 ? -20.979 16.114 2.598 1.00 84.44 107 ASP A N 1
ATOM 868 C CA . ASP A 1 107 ? -21.484 16.298 3.957 1.00 84.44 107 ASP A CA 1
ATOM 869 C C . ASP A 1 107 ? -20.778 15.282 4.851 1.00 84.44 107 ASP A C 1
ATOM 871 O O . ASP A 1 107 ? -21.326 14.241 5.219 1.00 84.44 107 ASP A O 1
ATOM 875 N N . THR A 1 108 ? -19.511 15.582 5.144 1.00 86.12 108 THR A N 1
ATOM 876 C CA . THR A 1 108 ? -18.584 14.757 5.935 1.00 86.12 108 THR A CA 1
ATOM 877 C C . THR A 1 108 ? -19.172 14.367 7.294 1.00 86.12 108 THR A C 1
ATOM 879 O O . THR A 1 108 ? -18.916 13.268 7.784 1.00 86.12 108 THR A O 1
ATOM 882 N N . THR A 1 109 ? -20.079 15.182 7.847 1.00 86.88 109 THR A N 1
ATOM 883 C CA . THR A 1 109 ? -20.809 14.888 9.092 1.00 86.88 109 THR A CA 1
ATOM 884 C C . THR A 1 109 ? -21.646 13.605 9.028 1.00 86.88 109 THR A C 1
ATOM 886 O O . THR A 1 109 ? -21.973 13.031 10.068 1.00 86.88 109 THR A O 1
ATOM 889 N N . ARG A 1 110 ? -21.987 13.113 7.828 1.00 90.50 110 ARG A N 1
ATOM 890 C CA . ARG A 1 110 ? -22.716 11.850 7.623 1.00 90.50 110 ARG A CA 1
ATOM 891 C C . ARG A 1 110 ? -21.845 10.610 7.744 1.00 90.50 110 ARG A C 1
ATOM 893 O O . ARG A 1 110 ? -22.405 9.523 7.868 1.00 90.50 110 ARG A O 1
ATOM 900 N N . LEU A 1 111 ? -20.517 10.729 7.708 1.00 92.81 111 LEU A N 1
ATOM 901 C CA . LEU A 1 111 ? -19.630 9.566 7.651 1.00 92.81 111 LEU A CA 1
ATOM 902 C C . LEU A 1 111 ? -19.804 8.656 8.881 1.00 92.81 111 LEU A C 1
ATOM 904 O O . LEU A 1 111 ? -19.874 7.441 8.726 1.00 92.81 111 LEU A O 1
ATOM 908 N N . SER A 1 112 ? -20.017 9.226 10.072 1.00 93.12 112 SER A N 1
ATOM 909 C CA . SER A 1 112 ? -20.330 8.483 11.306 1.00 93.12 112 SER A CA 1
ATOM 910 C C . SER A 1 112 ? -21.798 8.045 11.449 1.00 93.12 112 SER A C 1
ATOM 912 O O . SER A 1 112 ? -22.137 7.299 12.366 1.00 93.12 112 SER A O 1
ATOM 914 N N . GLN A 1 113 ? -22.694 8.460 10.548 1.00 94.00 113 GLN A N 1
ATOM 915 C CA . GLN A 1 113 ? -24.141 8.217 10.635 1.00 94.00 113 GLN A CA 1
ATOM 916 C C . GLN A 1 113 ? -24.549 6.918 9.912 1.00 94.00 113 GLN A C 1
ATOM 918 O O . GLN A 1 113 ? -25.493 6.894 9.122 1.00 94.00 113 GLN A O 1
ATOM 923 N N . VAL A 1 114 ? -23.843 5.818 10.204 1.00 95.69 114 VAL A N 1
ATOM 924 C CA . VAL A 1 114 ? -23.971 4.502 9.535 1.00 95.69 114 VAL A CA 1
ATOM 925 C C . VAL A 1 114 ? -25.419 3.988 9.496 1.00 95.69 114 VAL A C 1
ATOM 927 O O . VAL A 1 114 ? -25.863 3.430 8.492 1.00 95.69 114 VAL A O 1
ATOM 930 N N . SER A 1 115 ? -26.198 4.245 10.553 1.00 96.12 115 SER A N 1
ATOM 931 C CA . SER A 1 115 ? -27.626 3.895 10.652 1.00 96.12 115 SER A CA 1
ATOM 932 C C . SER A 1 115 ? -28.515 4.512 9.564 1.00 96.12 115 SER A C 1
ATOM 934 O O . SER A 1 115 ? -29.614 4.016 9.320 1.00 96.12 115 SER A O 1
ATOM 936 N N . GLN A 1 116 ? -28.061 5.583 8.908 1.00 95.38 116 GLN A N 1
ATOM 937 C CA . GLN A 1 116 ? -28.803 6.298 7.870 1.00 95.38 116 GLN A CA 1
ATOM 938 C C . GLN A 1 116 ? -28.397 5.889 6.450 1.00 95.38 116 GLN A C 1
ATOM 940 O O . GLN A 1 116 ? -29.051 6.316 5.499 1.00 95.38 116 GLN A O 1
ATOM 945 N N . TYR A 1 117 ? -27.359 5.060 6.277 1.00 95.12 117 TYR A N 1
ATOM 946 C CA . TYR A 1 117 ? -26.807 4.745 4.955 1.00 95.12 117 TYR A CA 1
ATOM 947 C C . TYR A 1 117 ? -27.857 4.133 4.019 1.00 95.12 117 TYR A C 1
ATOM 949 O O . TYR A 1 117 ? -28.063 4.648 2.923 1.00 95.12 117 TYR A O 1
ATOM 957 N N . ASP A 1 118 ? -28.591 3.110 4.472 1.00 93.94 118 ASP A N 1
ATOM 958 C CA . ASP A 1 118 ? -29.637 2.466 3.663 1.00 93.94 118 ASP A CA 1
ATOM 959 C C . ASP A 1 118 ? -30.801 3.416 3.337 1.00 93.94 118 ASP A C 1
ATOM 961 O O . ASP A 1 118 ? -31.317 3.408 2.222 1.00 93.94 118 ASP A O 1
ATOM 965 N N . GLY A 1 119 ? -31.186 4.282 4.282 1.00 91.94 119 GLY A N 1
ATOM 966 C CA . GLY A 1 119 ? -32.226 5.296 4.068 1.00 91.94 119 GLY A CA 1
ATOM 967 C C . GLY A 1 119 ? -31.806 6.415 3.108 1.00 91.94 119 GLY A C 1
ATOM 968 O O . GLY A 1 119 ? -32.659 7.000 2.444 1.00 91.94 119 GLY A O 1
ATOM 969 N N . GLY A 1 120 ? -30.502 6.696 3.017 1.00 88.56 120 GLY A N 1
ATOM 970 C CA . GLY A 1 120 ? -29.905 7.647 2.076 1.00 88.56 120 GLY A CA 1
ATOM 971 C C . GLY A 1 120 ? -29.478 7.044 0.733 1.00 88.56 120 GLY A C 1
ATOM 972 O O . GLY A 1 120 ? -29.078 7.794 -0.152 1.00 88.56 120 GLY A O 1
ATOM 973 N N . GLY A 1 121 ? -29.551 5.718 0.563 1.00 91.62 121 GLY A N 1
ATOM 974 C CA . GLY A 1 121 ? -29.064 5.013 -0.631 1.00 91.62 121 GLY A CA 1
ATOM 975 C C . GLY A 1 121 ? -27.536 4.874 -0.723 1.00 91.62 121 GLY A C 1
ATOM 976 O O . GLY A 1 121 ? -27.013 4.552 -1.790 1.00 91.62 121 GLY A O 1
ATOM 977 N N . TYR A 1 122 ? -26.815 5.113 0.375 1.00 93.94 122 TYR A N 1
ATOM 978 C CA . TYR A 1 122 ? -25.356 5.041 0.427 1.00 93.94 122 TYR A CA 1
ATOM 979 C C . TYR A 1 122 ? -24.848 3.593 0.472 1.00 93.94 122 TYR A C 1
ATOM 981 O O . TYR A 1 122 ? -25.397 2.733 1.165 1.00 93.94 122 TYR A O 1
ATOM 989 N N . GLY A 1 123 ? -23.759 3.331 -0.249 1.00 95.00 123 GLY A N 1
ATOM 990 C CA . GLY A 1 123 ? -23.130 2.015 -0.334 1.00 95.00 123 GLY A CA 1
ATOM 991 C C . GLY A 1 123 ? -23.880 1.006 -1.211 1.00 95.00 123 GLY A C 1
ATOM 992 O O . GLY A 1 123 ? -23.561 -0.179 -1.165 1.00 95.00 123 GLY A O 1
ATOM 993 N N . ILE A 1 124 ? -24.863 1.443 -2.006 1.00 94.81 124 ILE A N 1
ATOM 994 C CA . ILE A 1 124 ? -25.499 0.612 -3.038 1.00 94.81 124 ILE A CA 1
ATOM 995 C C . ILE A 1 124 ? -24.566 0.531 -4.251 1.00 94.81 124 ILE A C 1
ATOM 997 O O . ILE A 1 124 ? -24.164 1.561 -4.794 1.00 94.81 124 ILE A O 1
ATOM 1001 N N . TRP A 1 125 ? -24.246 -0.688 -4.688 1.00 94.94 125 TRP A N 1
ATOM 1002 C CA . TRP A 1 125 ? -23.341 -0.954 -5.806 1.00 94.94 125 TRP A CA 1
ATOM 1003 C C . TRP A 1 125 ? -23.740 -2.205 -6.596 1.00 94.94 125 TRP A C 1
ATOM 1005 O O . TRP A 1 125 ? -24.470 -3.068 -6.108 1.00 94.94 125 TRP A O 1
ATOM 1015 N N . GLU A 1 126 ? -23.223 -2.297 -7.816 1.00 94.94 126 GLU A N 1
ATOM 1016 C CA . GLU A 1 126 ? -23.329 -3.434 -8.729 1.00 94.94 126 GLU A CA 1
ATOM 1017 C C . GLU A 1 126 ? -22.000 -3.638 -9.482 1.00 94.94 126 GLU A C 1
ATOM 1019 O O . GLU A 1 126 ? -21.039 -2.891 -9.279 1.00 94.94 126 GLU A O 1
ATOM 1024 N N . PHE A 1 127 ? -21.918 -4.643 -10.358 1.00 93.81 127 PHE A N 1
ATOM 1025 C CA . PHE A 1 127 ? -20.786 -4.779 -11.279 1.00 93.81 127 PHE A CA 1
ATOM 1026 C C . PHE A 1 127 ? -21.101 -4.114 -12.625 1.00 93.81 127 PHE A C 1
ATOM 1028 O O . PHE A 1 127 ? -22.062 -4.479 -13.298 1.00 93.81 127 PHE A O 1
ATOM 1035 N N . GLY A 1 128 ? -20.262 -3.157 -13.020 1.00 92.12 128 GLY A N 1
ATOM 1036 C CA . GLY A 1 128 ? -20.271 -2.515 -14.331 1.00 92.12 128 GLY A CA 1
ATOM 1037 C C . GLY A 1 128 ? -19.276 -3.138 -15.316 1.00 92.12 128 GLY A C 1
ATOM 1038 O O . GLY A 1 128 ? -18.666 -4.181 -15.064 1.00 92.12 128 GLY A O 1
ATOM 1039 N N . ALA A 1 129 ? -19.103 -2.471 -16.459 1.00 93.50 129 ALA A N 1
ATOM 1040 C CA . ALA A 1 129 ? -18.219 -2.919 -17.533 1.00 93.50 129 ALA A CA 1
ATOM 1041 C C . ALA A 1 129 ? -16.736 -3.002 -17.113 1.00 93.50 129 ALA A C 1
ATOM 1043 O O . ALA A 1 129 ? -16.295 -2.355 -16.165 1.00 93.50 129 ALA A O 1
ATOM 1044 N N . ALA A 1 130 ? -15.955 -3.787 -17.859 1.00 94.56 130 ALA A N 1
ATOM 1045 C CA . ALA A 1 130 ? -14.506 -3.890 -17.697 1.00 94.56 130 ALA A CA 1
ATOM 1046 C C . ALA A 1 130 ? -13.791 -2.536 -17.871 1.00 94.56 130 ALA A C 1
ATOM 1048 O O . ALA A 1 130 ? -14.124 -1.760 -18.769 1.00 94.56 130 ALA A O 1
ATOM 1049 N N . LEU A 1 131 ? -12.750 -2.297 -17.069 1.00 94.56 131 LEU A N 1
ATOM 1050 C CA . LEU A 1 131 ? -11.816 -1.183 -17.242 1.00 94.56 131 LEU A CA 1
ATOM 1051 C C . LEU A 1 131 ? -10.786 -1.532 -18.334 1.00 94.56 131 LEU A C 1
ATOM 1053 O O . LEU A 1 131 ? -10.007 -2.473 -18.137 1.00 94.56 131 LEU A O 1
ATOM 1057 N N . PRO A 1 132 ? -10.733 -0.795 -19.464 1.00 93.88 132 PRO A N 1
ATOM 1058 C CA . PRO A 1 132 ? -9.794 -1.083 -20.544 1.00 93.88 132 PRO A CA 1
ATOM 1059 C C . PRO A 1 132 ? -8.331 -1.071 -20.091 1.00 93.88 132 PRO A C 1
ATOM 1061 O O . PRO A 1 132 ? -7.914 -0.215 -19.313 1.00 93.88 132 PRO A O 1
ATOM 1064 N N . VAL A 1 133 ? -7.538 -1.999 -20.631 1.00 94.88 133 VAL A N 1
ATOM 1065 C CA . VAL A 1 133 ? -6.085 -2.039 -20.429 1.00 94.88 133 VAL A CA 1
ATOM 1066 C C . VAL A 1 133 ? -5.426 -1.098 -21.431 1.00 94.88 133 VAL A C 1
ATOM 1068 O O . VAL A 1 133 ? -5.367 -1.397 -22.623 1.00 94.88 133 VAL A O 1
ATOM 1071 N N . MET A 1 134 ? -4.938 0.045 -20.957 1.00 92.62 134 MET A N 1
ATOM 1072 C CA . MET A 1 134 ? -4.371 1.082 -21.818 1.00 92.62 134 MET A CA 1
ATOM 1073 C C . MET A 1 134 ? -2.925 0.744 -22.227 1.00 92.62 134 MET A C 1
ATOM 1075 O O . MET A 1 134 ? -2.054 0.666 -21.357 1.00 92.62 134 MET A O 1
ATOM 1079 N N . PRO A 1 135 ? -2.609 0.553 -23.522 1.00 92.50 135 PRO A N 1
ATOM 1080 C CA . PRO A 1 135 ? -1.227 0.404 -23.966 1.00 92.50 135 PRO A CA 1
ATOM 1081 C C . PRO A 1 135 ? -0.500 1.754 -23.885 1.00 92.50 135 PRO A C 1
ATOM 1083 O O . PRO A 1 135 ? -0.990 2.769 -24.376 1.00 92.50 135 PRO A O 1
ATOM 1086 N N . ARG A 1 136 ? 0.684 1.765 -23.271 1.00 92.19 136 ARG A N 1
ATOM 1087 C CA . ARG A 1 136 ? 1.472 2.971 -22.976 1.00 92.19 136 ARG A CA 1
ATOM 1088 C C . ARG A 1 136 ? 2.783 2.962 -23.757 1.00 92.19 136 ARG A C 1
ATOM 1090 O O . ARG A 1 136 ? 3.850 2.694 -23.211 1.00 92.19 136 ARG A O 1
ATOM 1097 N N . THR A 1 137 ? 2.659 3.160 -25.068 1.00 81.94 137 THR A N 1
ATOM 1098 C CA . THR A 1 137 ? 3.748 3.006 -26.041 1.00 81.94 137 THR A CA 1
ATOM 1099 C C . THR A 1 137 ? 4.497 4.318 -26.272 1.00 81.94 137 THR A C 1
ATOM 1101 O O . THR A 1 137 ? 5.548 4.520 -25.675 1.00 81.94 137 THR A O 1
ATOM 1104 N N . THR A 1 138 ? 3.969 5.210 -27.114 1.00 69.69 138 THR A N 1
ATOM 1105 C CA . THR A 1 138 ? 4.722 6.317 -27.727 1.00 69.69 138 THR A CA 1
ATOM 1106 C C . THR A 1 138 ? 4.092 7.683 -27.503 1.00 69.69 138 THR A C 1
ATOM 1108 O O . THR A 1 138 ? 2.980 7.949 -27.964 1.00 69.69 138 THR A O 1
ATOM 1111 N N . SER A 1 139 ? 4.843 8.551 -26.836 1.00 52.38 139 SER A N 1
ATOM 1112 C CA . SER A 1 139 ? 5.027 9.989 -27.100 1.00 52.38 139 SER A CA 1
ATOM 1113 C C . SER A 1 139 ? 5.622 10.614 -25.842 1.00 52.38 139 SER A C 1
ATOM 1115 O O . SER A 1 139 ? 5.396 10.099 -24.743 1.00 52.38 139 SER A O 1
ATOM 1117 N N . ALA A 1 140 ? 6.239 11.789 -25.976 1.00 51.47 140 ALA A N 1
ATOM 1118 C CA . ALA A 1 140 ? 6.614 12.644 -24.844 1.00 51.47 140 ALA A CA 1
ATOM 1119 C C . ALA A 1 140 ? 5.434 13.036 -23.915 1.00 51.47 140 ALA A C 1
ATOM 1121 O O . ALA A 1 140 ? 5.638 13.670 -22.887 1.00 51.47 140 ALA A O 1
ATOM 1122 N N . THR A 1 141 ? 4.193 12.679 -24.264 1.00 60.50 141 THR A N 1
ATOM 1123 C CA . THR A 1 141 ? 2.981 12.910 -23.464 1.00 60.50 141 THR A CA 1
ATOM 1124 C C . THR A 1 141 ? 2.502 11.644 -22.737 1.00 60.50 141 THR A C 1
ATOM 1126 O O . THR A 1 141 ? 1.831 11.750 -21.716 1.00 60.50 141 THR A O 1
ATOM 1129 N N . PHE A 1 142 ? 2.810 10.438 -23.241 1.00 70.50 142 PHE A N 1
ATOM 1130 C CA . PHE A 1 142 ? 2.099 9.202 -22.861 1.00 70.50 142 PHE A CA 1
ATOM 1131 C C . PHE A 1 142 ? 2.972 7.953 -22.641 1.00 70.50 142 PHE A C 1
ATOM 1133 O O . PHE A 1 142 ? 2.437 6.905 -22.273 1.00 70.50 142 PHE A O 1
ATOM 1140 N N . GLY A 1 143 ? 4.285 7.993 -22.869 1.00 85.00 143 GLY A N 1
ATOM 1141 C CA . GLY A 1 143 ? 5.129 6.799 -22.758 1.00 85.00 143 GLY A CA 1
ATOM 1142 C C . GLY A 1 143 ? 6.613 7.097 -22.592 1.00 85.00 143 GLY A C 1
ATOM 1143 O O . GLY A 1 143 ? 7.042 8.236 -22.721 1.00 85.00 143 GLY A O 1
ATOM 1144 N N . ILE A 1 144 ? 7.390 6.046 -22.321 1.00 93.19 144 ILE A N 1
ATOM 1145 C CA . ILE A 1 144 ? 8.861 6.108 -22.228 1.00 93.19 144 ILE A CA 1
ATOM 1146 C C . ILE A 1 144 ? 9.567 5.417 -23.409 1.00 93.19 144 ILE A C 1
ATOM 1148 O O . ILE A 1 144 ? 10.788 5.289 -23.409 1.00 93.19 144 ILE A O 1
ATOM 1152 N N . MET A 1 145 ? 8.819 4.924 -24.405 1.00 93.50 145 MET A N 1
ATOM 1153 C CA . MET A 1 145 ? 9.416 4.369 -25.624 1.00 93.50 145 MET A CA 1
ATOM 1154 C C . MET A 1 145 ? 9.729 5.487 -26.627 1.00 93.50 145 MET A C 1
ATOM 1156 O O . MET A 1 145 ? 8.989 6.473 -26.665 1.00 93.50 145 MET A O 1
ATOM 1160 N N . PRO A 1 146 ? 10.752 5.316 -27.487 1.00 89.69 146 PRO A N 1
ATOM 1161 C CA . PRO A 1 146 ? 11.054 6.255 -28.566 1.00 89.69 146 PRO A CA 1
ATOM 1162 C C . PRO A 1 146 ? 9.855 6.558 -29.461 1.00 89.69 146 PRO A C 1
ATOM 1164 O O . PRO A 1 146 ? 9.043 5.672 -29.748 1.00 89.69 146 PRO A O 1
ATOM 1167 N N . ASP A 1 147 ? 9.791 7.783 -29.976 1.00 86.50 147 ASP A N 1
ATOM 1168 C CA . ASP A 1 147 ? 8.795 8.159 -30.977 1.00 86.50 147 ASP A CA 1
ATOM 1169 C C . ASP A 1 147 ? 8.855 7.225 -32.196 1.00 86.50 147 ASP A C 1
ATOM 1171 O O . ASP A 1 147 ? 9.921 6.867 -32.700 1.00 86.50 147 ASP A O 1
ATOM 1175 N N . GLY A 1 148 ? 7.681 6.794 -32.659 1.00 85.88 148 GLY A N 1
ATOM 1176 C CA . GLY A 1 148 ? 7.560 5.820 -33.744 1.00 85.88 148 GLY A CA 1
ATOM 1177 C C . GLY A 1 148 ? 7.830 4.360 -33.354 1.00 85.88 148 GLY A C 1
ATOM 1178 O O . GLY A 1 148 ? 7.753 3.500 -34.231 1.00 85.88 148 GLY A O 1
ATOM 1179 N N . TYR A 1 149 ? 8.096 4.035 -32.080 1.00 89.56 149 TYR A N 1
ATOM 1180 C CA . TYR A 1 149 ? 8.128 2.641 -31.623 1.00 89.56 149 TYR A CA 1
ATOM 1181 C C . TYR A 1 149 ? 6.783 1.937 -31.875 1.00 89.56 149 TYR A C 1
ATOM 1183 O O . TYR A 1 149 ? 5.727 2.350 -31.393 1.00 89.56 149 TYR A O 1
ATOM 1191 N N . VAL A 1 150 ? 6.835 0.825 -32.608 1.00 89.69 150 VAL A N 1
ATOM 1192 C CA . VAL A 1 150 ? 5.689 -0.048 -32.872 1.00 89.69 150 VAL A CA 1
ATOM 1193 C C . VAL A 1 150 ? 5.870 -1.328 -32.069 1.00 89.69 150 VAL A C 1
ATOM 1195 O O . VAL A 1 150 ? 6.877 -2.017 -32.223 1.00 89.69 150 VAL A O 1
ATOM 1198 N N . VAL A 1 151 ? 4.879 -1.664 -31.240 1.00 89.19 151 VAL A N 1
ATOM 1199 C CA . VAL A 1 151 ? 4.862 -2.926 -30.486 1.00 89.19 151 VAL A CA 1
ATOM 1200 C C . VAL A 1 151 ? 4.963 -4.096 -31.457 1.00 89.19 151 VAL A C 1
ATOM 1202 O O . VAL A 1 151 ? 4.202 -4.175 -32.424 1.00 89.19 151 VAL A O 1
ATOM 1205 N N . SER A 1 152 ? 5.894 -5.014 -31.194 1.00 89.38 152 SER A N 1
ATOM 1206 C CA . SER A 1 152 ? 6.064 -6.202 -32.028 1.00 89.38 152 SER A CA 1
ATOM 1207 C C . SER A 1 152 ? 4.760 -7.001 -32.126 1.00 89.38 152 SER A C 1
ATOM 1209 O O . SER A 1 152 ? 4.168 -7.369 -31.116 1.00 89.38 152 SER A O 1
ATOM 1211 N N . ALA A 1 153 ? 4.334 -7.310 -33.353 1.00 91.06 153 ALA A N 1
ATOM 1212 C CA . ALA A 1 153 ? 3.182 -8.179 -33.610 1.00 91.06 153 ALA A CA 1
ATOM 1213 C C . ALA A 1 153 ? 3.483 -9.673 -33.358 1.00 91.06 153 ALA A C 1
ATOM 1215 O O . ALA A 1 153 ? 2.588 -10.513 -33.452 1.00 91.06 153 ALA A O 1
ATOM 1216 N N . LEU A 1 154 ? 4.744 -10.017 -33.071 1.00 95.12 154 LEU A N 1
ATOM 1217 C CA . LEU A 1 154 ? 5.158 -11.360 -32.678 1.00 95.12 154 LEU A CA 1
ATOM 1218 C C . LEU A 1 154 ? 4.883 -11.589 -31.181 1.00 95.12 154 LEU A C 1
ATOM 1220 O O . LEU A 1 154 ? 5.013 -10.654 -30.388 1.00 95.12 154 LEU A O 1
ATOM 1224 N N . PRO A 1 155 ? 4.545 -12.822 -30.760 1.00 95.00 155 PRO A N 1
ATOM 1225 C CA . PRO A 1 155 ? 4.301 -13.120 -29.352 1.00 95.00 155 PRO A CA 1
ATOM 1226 C C . PRO A 1 155 ? 5.559 -12.873 -28.493 1.00 95.00 155 PRO A C 1
ATOM 1228 O O . PRO A 1 155 ? 6.681 -12.975 -28.999 1.00 95.00 155 PRO A O 1
ATOM 1231 N N . PRO A 1 156 ? 5.416 -12.566 -27.191 1.00 96.31 156 PRO A N 1
ATOM 1232 C CA . PRO A 1 156 ? 6.557 -12.442 -26.291 1.00 96.31 156 PRO A CA 1
ATOM 1233 C C . PRO A 1 156 ? 7.417 -13.711 -26.245 1.00 96.31 156 PRO A C 1
ATOM 1235 O O . PRO A 1 156 ? 6.898 -14.827 -26.247 1.00 96.31 156 PRO A O 1
ATOM 1238 N N . LYS A 1 157 ? 8.738 -13.532 -26.146 1.00 96.50 157 LYS A N 1
ATOM 1239 C CA . LYS A 1 157 ? 9.729 -14.612 -26.021 1.00 96.50 157 LYS A CA 1
ATOM 1240 C C . LYS A 1 157 ? 9.598 -15.372 -24.707 1.00 96.50 157 LYS A C 1
ATOM 1242 O O . LYS A 1 157 ? 9.746 -16.590 -24.680 1.00 96.50 157 LYS A O 1
ATOM 1247 N N . ALA A 1 158 ? 9.336 -14.652 -23.619 1.00 97.12 158 ALA A N 1
ATOM 1248 C CA . ALA A 1 158 ? 9.188 -15.227 -22.290 1.00 97.12 158 ALA A CA 1
ATOM 1249 C C . ALA A 1 158 ? 8.282 -14.361 -21.409 1.00 97.12 158 ALA A C 1
ATOM 1251 O O . ALA A 1 158 ? 8.317 -13.133 -21.482 1.00 97.12 158 ALA A O 1
ATOM 1252 N N . LYS A 1 159 ? 7.527 -15.006 -20.514 1.00 97.50 159 LYS A N 1
ATOM 1253 C CA . LYS A 1 159 ? 7.003 -14.364 -19.304 1.00 97.50 159 LYS A CA 1
ATOM 1254 C C . LYS A 1 159 ? 8.085 -14.470 -18.234 1.00 97.50 159 LYS A C 1
ATOM 1256 O O . LYS A 1 159 ? 8.440 -15.577 -17.835 1.00 97.50 159 LYS A O 1
ATOM 1261 N N . LEU A 1 160 ? 8.618 -13.336 -17.802 1.00 98.38 160 LEU A N 1
ATOM 1262 C CA . LEU A 1 160 ? 9.706 -13.273 -16.832 1.00 98.38 160 LEU A CA 1
ATOM 1263 C C . LEU A 1 160 ? 9.169 -13.450 -15.404 1.00 98.38 160 LEU A C 1
ATOM 1265 O O . LEU A 1 160 ? 9.678 -14.276 -14.644 1.00 98.38 160 LEU A O 1
ATOM 1269 N N . LEU A 1 161 ? 8.102 -12.720 -15.064 1.00 98.44 161 LEU A N 1
ATOM 1270 C CA . LEU A 1 161 ? 7.601 -12.602 -13.695 1.00 98.44 161 LEU A CA 1
ATOM 1271 C C . LEU A 1 161 ? 6.082 -12.386 -13.666 1.00 98.44 161 LEU A C 1
ATOM 1273 O O . LEU A 1 161 ? 5.546 -11.694 -14.531 1.00 98.44 161 LEU A O 1
ATOM 1277 N N . HIS A 1 162 ? 5.400 -12.945 -12.670 1.00 98.75 162 HIS A N 1
ATOM 1278 C CA . HIS A 1 162 ? 4.002 -12.654 -12.352 1.00 98.75 162 HIS A CA 1
ATOM 1279 C C . HIS A 1 162 ? 3.837 -12.510 -10.836 1.00 98.75 162 HIS A C 1
ATOM 1281 O O . HIS A 1 162 ? 4.121 -13.453 -10.108 1.00 98.75 162 HIS A O 1
ATOM 1287 N N . PHE A 1 163 ? 3.395 -11.357 -10.338 1.00 98.94 163 PHE A N 1
ATOM 1288 C CA . PHE A 1 163 ? 3.261 -11.108 -8.895 1.00 98.94 163 PHE A CA 1
ATOM 1289 C C . PHE A 1 163 ? 2.075 -10.193 -8.579 1.00 98.94 163 PHE A C 1
ATOM 1291 O O . PHE A 1 163 ? 1.429 -9.669 -9.491 1.00 98.94 163 PHE A O 1
ATOM 1298 N N . PHE A 1 164 ? 1.781 -10.007 -7.292 1.00 98.94 164 PHE A N 1
ATOM 1299 C CA . PHE A 1 164 ? 0.789 -9.039 -6.825 1.00 98.94 164 PHE A CA 1
ATOM 1300 C C . PHE A 1 164 ? 1.341 -8.128 -5.724 1.00 98.94 164 PHE A C 1
ATOM 1302 O O . PHE A 1 164 ? 2.264 -8.508 -5.002 1.00 98.94 164 PHE A O 1
ATOM 1309 N N . THR A 1 165 ? 0.744 -6.945 -5.598 1.00 98.88 165 THR A N 1
ATOM 1310 C CA . THR A 1 165 ? 0.964 -5.988 -4.509 1.00 98.88 165 THR A CA 1
ATOM 1311 C C . THR A 1 165 ? -0.316 -5.818 -3.698 1.00 98.88 165 THR A C 1
ATOM 1313 O O . THR A 1 165 ? -1.393 -5.658 -4.275 1.00 98.88 165 THR A O 1
ATOM 1316 N N . ILE A 1 166 ? -0.194 -5.828 -2.373 1.00 98.88 166 ILE A N 1
ATOM 1317 C CA . ILE A 1 166 ? -1.171 -5.255 -1.432 1.00 98.88 166 ILE A CA 1
ATOM 1318 C C . ILE A 1 166 ? -0.509 -4.074 -0.717 1.00 98.88 166 ILE A C 1
ATOM 1320 O O . ILE A 1 166 ? 0.715 -3.969 -0.724 1.00 98.88 166 ILE A O 1
ATOM 1324 N N . THR A 1 167 ? -1.293 -3.178 -0.131 1.00 98.50 167 THR A N 1
ATOM 1325 C CA . THR A 1 167 ? -0.781 -2.013 0.600 1.00 98.50 167 THR A CA 1
ATOM 1326 C C . THR A 1 167 ? -1.905 -1.366 1.398 1.00 98.50 167 THR A C 1
ATOM 1328 O O . THR A 1 167 ? -3.080 -1.627 1.105 1.00 98.50 167 THR A O 1
ATOM 1331 N N . ASP A 1 168 ? -1.545 -0.540 2.383 1.00 98.00 168 ASP A N 1
ATOM 1332 C CA . ASP A 1 168 ? -2.461 0.354 3.094 1.00 98.00 168 ASP A CA 1
ATOM 1333 C C . ASP A 1 168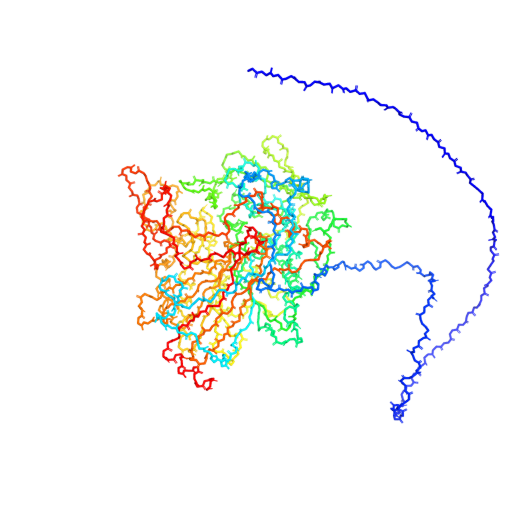 ? -3.710 -0.404 3.569 1.00 98.00 168 ASP A C 1
ATOM 1335 O O . ASP A 1 168 ? -4.854 -0.122 3.189 1.00 98.00 168 ASP A O 1
ATOM 1339 N N . ILE A 1 169 ? -3.474 -1.464 4.338 1.00 97.06 169 ILE A N 1
ATOM 1340 C CA . ILE A 1 169 ? -4.513 -2.339 4.878 1.00 97.06 169 ILE A CA 1
ATOM 1341 C C . ILE A 1 169 ? -5.122 -1.704 6.129 1.00 97.06 169 ILE A C 1
ATOM 1343 O O . ILE A 1 169 ? -6.325 -1.857 6.363 1.00 97.06 169 ILE A O 1
ATOM 1347 N N . HIS A 1 170 ? -4.303 -0.974 6.898 1.00 96.56 170 HIS A N 1
ATOM 1348 C CA . HIS A 1 170 ? -4.696 -0.280 8.123 1.00 96.56 170 HIS A CA 1
ATOM 1349 C C . HIS A 1 170 ? -5.472 -1.192 9.083 1.00 96.56 170 HIS A C 1
ATOM 1351 O O . HIS A 1 170 ? -6.573 -0.851 9.520 1.00 96.56 170 HIS A O 1
ATOM 1357 N N . ILE A 1 171 ? -4.950 -2.389 9.389 1.00 98.31 171 ILE A N 1
ATOM 1358 C CA . ILE A 1 171 ? -5.587 -3.298 10.357 1.00 98.31 171 ILE A CA 1
ATOM 1359 C C . ILE A 1 171 ? -5.818 -2.545 11.671 1.00 98.31 171 ILE A C 1
ATOM 1361 O O . ILE A 1 171 ? -4.877 -2.012 12.237 1.00 98.31 171 ILE A O 1
ATOM 1365 N N . THR A 1 172 ? -7.070 -2.467 12.133 1.00 97.25 172 THR A N 1
ATOM 1366 C CA . THR A 1 172 ? -7.478 -1.490 13.158 1.00 97.25 172 THR A CA 1
ATOM 1367 C C . THR A 1 172 ? -7.982 -2.151 14.438 1.00 97.25 172 THR A C 1
ATOM 1369 O O . THR A 1 172 ? -8.983 -2.875 14.418 1.00 97.25 172 THR A O 1
ATOM 1372 N N . ASP A 1 173 ? -7.398 -1.799 15.582 1.00 97.12 173 ASP A N 1
ATOM 1373 C CA . ASP A 1 173 ? -8.031 -1.946 16.888 1.00 97.12 173 ASP A CA 1
ATOM 1374 C C . ASP A 1 173 ? -8.945 -0.747 17.163 1.00 97.12 173 ASP A C 1
ATOM 1376 O O . ASP A 1 173 ? -8.613 0.235 17.831 1.00 97.12 173 ASP A O 1
ATOM 1380 N N . LYS A 1 174 ? -10.150 -0.856 16.615 1.00 94.19 174 LYS A N 1
ATOM 1381 C CA . LYS A 1 174 ? -11.262 0.094 16.753 1.00 94.19 174 LYS A CA 1
ATOM 1382 C C . LYS A 1 174 ? -11.708 0.373 18.201 1.00 94.19 174 LYS A C 1
ATOM 1384 O O . LYS A 1 174 ? -12.394 1.367 18.437 1.00 94.19 174 LYS A O 1
ATOM 1389 N N . GLU A 1 175 ? -11.334 -0.484 19.154 1.00 95.12 175 GLU A N 1
ATOM 1390 C CA . GLU A 1 175 ? -11.647 -0.347 20.584 1.00 95.12 175 GLU A CA 1
ATOM 1391 C C . GLU A 1 175 ? -10.473 0.257 21.386 1.00 95.12 175 GLU A C 1
ATOM 1393 O O . GLU A 1 175 ? -10.574 0.415 22.606 1.00 95.12 175 GLU A O 1
ATOM 1398 N N . ALA A 1 176 ? -9.361 0.613 20.728 1.00 96.00 176 ALA A N 1
ATOM 1399 C CA . ALA A 1 176 ? -8.220 1.250 21.377 1.00 96.00 176 ALA A CA 1
ATOM 1400 C C . ALA A 1 176 ? -8.563 2.673 21.879 1.00 96.00 176 ALA A C 1
ATOM 1402 O O . ALA A 1 176 ? -9.165 3.459 21.149 1.00 96.00 176 ALA A O 1
ATOM 1403 N N . PRO A 1 177 ? -8.150 3.051 23.104 1.00 95.81 177 PRO A N 1
ATOM 1404 C CA . PRO A 1 177 ? -8.493 4.336 23.737 1.00 95.81 177 PRO A CA 1
ATOM 1405 C C . PRO A 1 177 ? -7.842 5.564 23.088 1.00 95.81 177 PRO A C 1
ATOM 1407 O O . PRO A 1 177 ? -8.173 6.691 23.453 1.00 95.81 177 PRO A O 1
ATOM 1410 N N . ASN A 1 178 ? -6.873 5.358 22.199 1.00 94.12 178 ASN A N 1
ATOM 1411 C CA . ASN A 1 178 ? -6.019 6.380 21.607 1.00 94.12 178 ASN A CA 1
ATOM 1412 C C . ASN A 1 178 ? -6.235 6.522 20.096 1.00 94.12 178 ASN A C 1
ATOM 1414 O O . ASN A 1 178 ? -5.306 6.846 19.364 1.00 94.12 178 ASN A O 1
ATOM 1418 N N . GLN A 1 179 ? -7.454 6.281 19.624 1.00 91.50 179 GLN A N 1
ATOM 1419 C CA . GLN A 1 179 ? -7.860 6.636 18.267 1.00 91.50 179 GLN A CA 1
ATOM 1420 C C . GLN A 1 179 ? -8.152 8.145 18.168 1.00 91.50 179 GLN A C 1
ATOM 1422 O O . GLN A 1 179 ? -8.382 8.800 19.181 1.00 91.50 179 GLN A O 1
ATOM 1427 N N . MET A 1 180 ? -8.175 8.702 16.953 1.00 89.19 180 MET A N 1
ATOM 1428 C CA . MET A 1 180 ? -8.480 10.127 16.692 1.00 89.19 180 MET A CA 1
ATOM 1429 C C . MET A 1 180 ? -9.826 10.339 15.980 1.00 89.19 180 MET A C 1
ATOM 1431 O O . MET A 1 180 ? -10.093 11.387 15.400 1.00 89.19 180 MET A O 1
ATOM 1435 N N . ILE A 1 181 ? -10.706 9.338 16.044 1.00 93.50 181 ILE A N 1
ATOM 1436 C CA . ILE A 1 181 ? -11.948 9.255 15.260 1.00 93.50 181 ILE A CA 1
ATOM 1437 C C . ILE A 1 181 ? -12.946 10.398 15.508 1.00 93.50 181 ILE A C 1
ATOM 1439 O O . ILE A 1 181 ? -13.729 10.725 14.618 1.00 93.50 181 ILE A O 1
ATOM 1443 N N . TYR A 1 182 ? -12.939 11.024 16.690 1.00 93.75 182 TYR A N 1
ATOM 1444 C CA . TYR A 1 182 ? -13.799 12.178 16.975 1.00 93.75 182 TYR A CA 1
ATOM 1445 C C . TYR A 1 182 ? -13.311 13.482 16.336 1.00 93.75 182 TYR A C 1
ATOM 1447 O O . TYR A 1 182 ? -14.120 14.399 16.187 1.00 93.75 182 TYR A O 1
ATOM 1455 N N . LEU A 1 183 ? -12.050 13.569 15.895 1.00 90.50 183 LEU A N 1
ATOM 1456 C CA . LEU A 1 183 ? -11.514 14.773 15.256 1.00 90.50 183 LEU A CA 1
ATOM 1457 C C . LEU A 1 183 ? -12.367 15.179 14.041 1.00 90.50 183 LEU A C 1
ATOM 1459 O O . LEU A 1 183 ? -12.739 16.343 13.941 1.00 90.50 183 LEU A O 1
ATOM 1463 N N . GLN A 1 184 ? -12.849 14.212 13.246 1.00 88.75 184 GLN A N 1
ATOM 1464 C CA . GLN A 1 184 ? -13.807 14.438 12.146 1.00 88.75 184 GLN A CA 1
ATOM 1465 C C . GLN A 1 184 ? -15.110 15.148 12.545 1.00 88.75 184 GLN A C 1
ATOM 1467 O O . GLN A 1 184 ? -15.741 15.790 11.706 1.00 88.75 184 GLN A O 1
ATOM 1472 N N . GLN A 1 185 ? -15.561 14.993 13.791 1.00 89.88 185 GLN A N 1
ATOM 1473 C CA . GLN A 1 185 ? -16.765 15.651 14.310 1.00 89.88 185 GLN A CA 1
ATOM 1474 C C . GLN A 1 185 ? -16.439 16.982 14.995 1.00 89.88 185 GLN A C 1
ATOM 1476 O O . GLN A 1 185 ? -17.297 17.864 15.045 1.00 89.88 185 GLN A O 1
ATOM 1481 N N . LEU A 1 186 ? -15.220 17.113 15.525 1.00 90.25 186 LEU A N 1
ATOM 1482 C CA . LEU A 1 186 ? -14.705 18.315 16.172 1.00 90.25 186 LEU A CA 1
ATOM 1483 C C . LEU A 1 186 ? -14.338 19.394 15.142 1.00 90.25 186 LEU A C 1
ATOM 1485 O O . LEU A 1 186 ? -14.825 20.518 15.252 1.00 90.25 186 LEU A O 1
ATOM 1489 N N . ASP A 1 187 ? -13.558 19.027 14.122 1.00 88.94 187 ASP A N 1
ATOM 1490 C CA . ASP A 1 187 ? -13.238 19.855 12.959 1.00 88.94 187 ASP A CA 1
ATOM 1491 C C . ASP A 1 187 ? -13.595 19.134 11.639 1.00 88.94 187 ASP A C 1
ATOM 1493 O O . ASP A 1 187 ? -12.731 18.576 10.944 1.00 88.94 187 ASP A O 1
ATOM 1497 N N . PRO A 1 188 ? -14.881 19.158 11.239 1.00 87.19 188 PRO A N 1
ATOM 1498 C CA . PRO A 1 188 ? -15.327 18.599 9.965 1.00 87.19 188 PRO A CA 1
ATOM 1499 C C . PRO A 1 188 ? -14.841 19.388 8.736 1.00 87.19 188 PRO A C 1
ATOM 1501 O O . PRO A 1 188 ? -15.101 18.943 7.615 1.00 87.19 188 PRO A O 1
ATOM 1504 N N . THR A 1 189 ? -14.175 20.538 8.918 1.00 84.56 189 THR A N 1
ATOM 1505 C CA . THR A 1 189 ? -13.638 21.372 7.828 1.00 84.56 189 THR A CA 1
ATOM 1506 C C . THR A 1 189 ? -12.334 20.787 7.309 1.00 84.56 189 THR A C 1
ATOM 1508 O O . THR A 1 189 ? -12.191 20.601 6.104 1.00 84.56 189 THR A O 1
ATOM 1511 N N . TYR A 1 190 ? -11.414 20.481 8.225 1.00 84.06 190 TYR A N 1
ATOM 1512 C CA . TYR A 1 190 ? -10.045 20.075 7.903 1.00 84.06 190 TYR A CA 1
ATOM 1513 C C . TYR A 1 190 ? -9.808 18.568 8.058 1.00 84.06 190 TYR A C 1
ATOM 1515 O O . TYR A 1 190 ? -9.068 17.980 7.276 1.00 84.06 190 TYR A O 1
ATOM 1523 N N . SER A 1 191 ? -10.483 17.908 9.006 1.00 86.69 191 SER A N 1
ATOM 1524 C CA . SER A 1 191 ? -10.357 16.452 9.192 1.00 86.69 191 SER A CA 1
ATOM 1525 C C . SER A 1 191 ? -11.518 15.646 8.606 1.00 86.69 191 SER A C 1
ATOM 1527 O O . SER A 1 191 ? -11.349 14.470 8.298 1.00 86.69 191 SER A O 1
ATOM 1529 N N . GLY A 1 192 ? -12.683 16.267 8.385 1.00 86.81 192 GLY A N 1
ATOM 1530 C CA . GLY A 1 192 ? -13.870 15.616 7.813 1.00 86.81 192 GLY A CA 1
ATOM 1531 C C . GLY A 1 192 ? -13.635 14.855 6.492 1.00 86.81 192 GLY A C 1
ATOM 1532 O O . GLY A 1 192 ? -14.210 13.777 6.333 1.00 86.81 192 GLY A O 1
ATOM 1533 N N . PRO A 1 193 ? -12.813 15.361 5.547 1.00 85.88 193 PRO A N 1
ATOM 1534 C CA . PRO A 1 193 ? -12.460 14.625 4.330 1.00 85.88 193 PRO A CA 1
ATOM 1535 C C . PRO A 1 193 ? -11.464 13.473 4.536 1.00 85.88 193 PRO A C 1
ATOM 1537 O O . PRO A 1 193 ? -11.330 12.609 3.667 1.00 85.88 193 PRO A O 1
ATOM 1540 N N . ASN A 1 194 ? -10.764 13.431 5.671 1.00 85.88 194 ASN A N 1
ATOM 1541 C CA . ASN A 1 194 ? -9.717 12.454 5.938 1.00 85.88 194 ASN A CA 1
ATOM 1542 C C . ASN A 1 194 ? -10.311 11.104 6.360 1.00 85.88 194 ASN A C 1
ATOM 1544 O O . ASN A 1 194 ? -10.549 10.854 7.545 1.00 85.88 194 ASN A O 1
ATOM 1548 N N . THR A 1 195 ? -10.525 10.209 5.393 1.00 88.75 195 THR A N 1
ATOM 1549 C CA . THR A 1 195 ? -11.011 8.851 5.664 1.00 88.75 195 THR A CA 1
ATOM 1550 C C . THR A 1 195 ? -10.050 8.047 6.534 1.00 88.75 195 THR A C 1
ATOM 1552 O O . THR A 1 195 ? -10.532 7.211 7.304 1.00 88.75 195 THR A O 1
ATOM 1555 N N . SER A 1 196 ? -8.736 8.302 6.489 1.00 85.12 196 SER A N 1
ATOM 1556 C CA . SER A 1 196 ? -7.728 7.628 7.324 1.00 85.12 196 SER A CA 1
ATOM 1557 C C . SER A 1 196 ? -7.938 7.886 8.823 1.00 85.12 196 SER A C 1
ATOM 1559 O O . SER A 1 196 ? -7.771 6.958 9.611 1.00 85.12 196 SER A O 1
ATOM 1561 N N . ILE A 1 197 ? -8.438 9.066 9.218 1.00 88.38 197 ILE A N 1
ATOM 1562 C CA . ILE A 1 197 ? -8.826 9.356 10.615 1.00 88.38 197 ILE A CA 1
ATOM 1563 C C . ILE A 1 197 ? -10.032 8.513 11.050 1.00 88.38 197 ILE A C 1
ATOM 1565 O O . ILE A 1 197 ? -9.982 7.853 12.086 1.00 88.38 197 ILE A O 1
ATOM 1569 N N . TYR A 1 198 ? -11.124 8.525 10.277 1.00 93.25 198 TYR A N 1
ATOM 1570 C CA . TYR A 1 198 ? -12.280 7.663 10.529 1.00 93.25 198 TYR A CA 1
ATOM 1571 C C . TYR A 1 198 ? -13.014 7.262 9.250 1.00 93.25 198 TYR A C 1
ATOM 1573 O O . TYR A 1 198 ? -13.314 8.068 8.371 1.00 93.25 198 TYR A O 1
ATOM 1581 N N . SER A 1 199 ? -13.380 5.986 9.198 1.00 94.88 199 SER A N 1
ATOM 1582 C CA . SER A 1 199 ? -14.362 5.435 8.272 1.00 94.88 199 SER A CA 1
ATOM 1583 C C . SER A 1 199 ? -14.968 4.183 8.912 1.00 94.88 199 SER A C 1
ATOM 1585 O O . SER A 1 199 ? -14.231 3.417 9.539 1.00 94.88 199 SER A O 1
ATOM 1587 N N . PRO A 1 200 ? -16.267 3.881 8.732 1.00 96.06 200 PRO A N 1
ATOM 1588 C CA . PRO A 1 200 ? -16.850 2.637 9.244 1.00 96.06 200 PRO A CA 1
ATOM 1589 C C . PRO A 1 200 ? -16.223 1.359 8.647 1.00 96.06 200 PRO A C 1
ATOM 1591 O O . PRO A 1 200 ? -16.446 0.265 9.163 1.00 96.06 200 PRO A O 1
ATOM 1594 N N . VAL A 1 201 ? -15.383 1.475 7.612 1.00 96.69 201 VAL A N 1
ATOM 1595 C CA . VAL A 1 201 ? -14.503 0.395 7.131 1.00 96.69 201 VAL A CA 1
ATOM 1596 C C . VAL A 1 201 ? -13.562 -0.130 8.228 1.00 96.69 201 VAL A C 1
ATOM 1598 O O . VAL A 1 201 ? -13.321 -1.337 8.260 1.00 96.69 201 VAL A O 1
ATOM 1601 N N . MET A 1 202 ? -13.084 0.722 9.150 1.00 97.00 202 MET A N 1
ATOM 1602 C CA . MET A 1 202 ? -12.148 0.363 10.240 1.00 97.00 202 MET A CA 1
ATOM 1603 C C . MET A 1 202 ? -12.601 -0.866 11.042 1.00 97.00 202 MET A C 1
ATOM 1605 O O . MET A 1 202 ? -11.785 -1.651 11.515 1.00 97.00 202 MET A O 1
ATOM 1609 N N . MET A 1 203 ? -13.914 -1.087 11.156 1.00 97.50 203 MET A N 1
ATOM 1610 C CA . MET A 1 203 ? -14.470 -2.255 11.842 1.00 97.50 203 MET A CA 1
ATOM 1611 C C . MET A 1 203 ? -14.083 -3.605 11.207 1.00 97.50 203 MET A C 1
ATOM 1613 O O . MET A 1 203 ? -14.049 -4.616 11.911 1.00 97.50 203 MET A O 1
ATOM 1617 N N . TYR A 1 204 ? -13.799 -3.623 9.901 1.00 98.12 204 TYR A N 1
ATOM 1618 C CA . TYR A 1 204 ? -13.782 -4.812 9.043 1.00 98.12 204 TYR A CA 1
ATOM 1619 C C . TYR A 1 204 ? -12.428 -5.101 8.375 1.00 98.12 204 TYR A C 1
ATOM 1621 O O . TYR A 1 204 ? -12.354 -6.005 7.542 1.00 98.12 204 TYR A O 1
ATOM 1629 N N . THR A 1 205 ? -11.365 -4.363 8.698 1.00 98.00 205 THR A N 1
ATOM 1630 C CA . THR A 1 205 ? -10.079 -4.394 7.969 1.00 98.00 205 THR A CA 1
ATOM 1631 C C . THR A 1 205 ? -9.448 -5.793 7.895 1.00 98.00 205 THR A C 1
ATOM 1633 O O . THR A 1 205 ? -9.049 -6.225 6.812 1.00 98.00 205 THR A O 1
ATOM 1636 N N . THR A 1 206 ? -9.499 -6.584 8.974 1.00 98.62 206 THR A N 1
ATOM 1637 C CA . THR A 1 206 ? -9.068 -8.003 8.981 1.00 98.62 206 THR A CA 1
ATOM 1638 C C . THR A 1 206 ? -9.840 -8.881 7.986 1.00 98.62 206 THR A C 1
ATOM 1640 O O . THR A 1 206 ? -9.256 -9.713 7.290 1.00 98.62 206 THR A O 1
ATOM 1643 N N . HI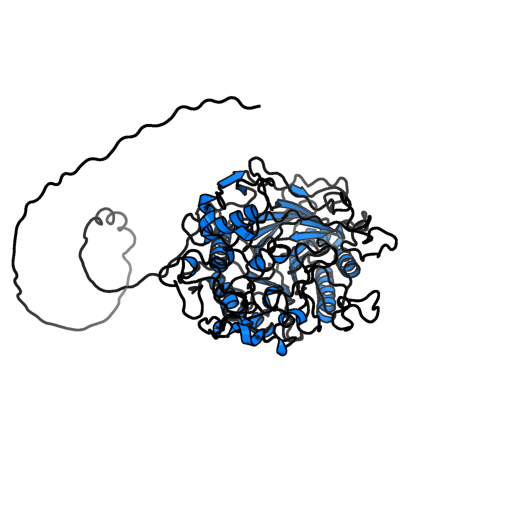S A 1 207 ? -11.152 -8.670 7.864 1.00 98.75 207 HIS A N 1
ATOM 1644 C CA . HIS A 1 207 ? -12.027 -9.423 6.965 1.00 98.75 207 HIS A CA 1
ATOM 1645 C C . HIS A 1 207 ? -11.820 -9.034 5.495 1.00 98.75 207 HIS A C 1
ATOM 1647 O O . HIS A 1 207 ? -11.971 -9.878 4.612 1.00 98.75 207 HIS A O 1
ATOM 1653 N N . VAL A 1 208 ? -11.473 -7.771 5.219 1.00 98.62 208 VAL A N 1
ATOM 1654 C CA . VAL A 1 208 ? -11.117 -7.325 3.862 1.00 98.62 208 VAL A CA 1
ATOM 1655 C C . VAL A 1 208 ? -9.783 -7.923 3.431 1.00 98.62 208 VAL A C 1
ATOM 1657 O O . VAL A 1 208 ? -9.685 -8.413 2.306 1.00 98.62 208 VAL A O 1
ATOM 1660 N N . LEU A 1 209 ? -8.793 -7.966 4.329 1.00 98.88 209 LEU A N 1
ATOM 1661 C CA . LEU A 1 209 ? -7.530 -8.657 4.075 1.00 98.88 209 LEU A CA 1
ATOM 1662 C C . LEU A 1 209 ? -7.760 -10.147 3.787 1.00 98.88 209 LEU A C 1
ATOM 1664 O O . LEU A 1 209 ? -7.266 -10.647 2.782 1.00 98.88 209 LEU A O 1
ATOM 1668 N N . ASP A 1 210 ? -8.562 -10.848 4.595 1.00 98.94 210 ASP A N 1
ATOM 1669 C CA . ASP A 1 210 ? -8.872 -12.265 4.352 1.00 98.94 210 ASP A CA 1
ATOM 1670 C C . ASP A 1 210 ? -9.573 -12.478 2.996 1.00 98.94 210 ASP A C 1
ATOM 1672 O O . ASP A 1 210 ? -9.190 -13.365 2.231 1.00 98.94 210 ASP A O 1
ATOM 1676 N N . ALA A 1 211 ? -10.524 -11.613 2.625 1.00 98.94 211 ALA A N 1
ATOM 1677 C CA . ALA A 1 211 ? -11.158 -11.654 1.307 1.00 98.94 211 ALA A CA 1
ATOM 1678 C C . ALA A 1 211 ? -10.165 -11.382 0.157 1.00 98.94 211 ALA A C 1
ATOM 1680 O O . ALA A 1 211 ? -10.237 -12.032 -0.892 1.00 98.94 211 ALA A O 1
ATOM 1681 N N . ALA A 1 212 ? -9.208 -10.465 0.337 1.00 98.88 212 ALA A N 1
ATOM 1682 C CA . ALA A 1 212 ? -8.145 -10.209 -0.634 1.00 98.88 212 ALA A CA 1
ATOM 1683 C C . ALA A 1 212 ? -7.216 -11.428 -0.784 1.00 98.88 212 ALA A C 1
ATOM 1685 O O . ALA A 1 212 ? -6.961 -11.860 -1.907 1.00 98.88 212 ALA A O 1
ATOM 1686 N N . ILE A 1 213 ? -6.802 -12.052 0.322 1.00 98.94 213 ILE A N 1
ATOM 1687 C CA . ILE A 1 213 ? -5.973 -13.269 0.336 1.00 98.94 213 ILE A CA 1
ATOM 1688 C C . ILE A 1 213 ? -6.704 -14.454 -0.317 1.00 98.94 213 ILE A C 1
ATOM 1690 O O . ILE A 1 213 ? -6.135 -15.137 -1.170 1.00 98.94 213 ILE A O 1
ATOM 1694 N N . GLN A 1 214 ? -7.992 -14.659 -0.024 1.00 98.88 214 GLN A N 1
ATOM 1695 C CA . GLN A 1 214 ? -8.815 -15.649 -0.728 1.00 98.88 214 GLN A CA 1
ATOM 1696 C C . GLN A 1 214 ? -8.904 -15.359 -2.241 1.00 98.88 214 GLN A C 1
ATOM 1698 O O . GLN A 1 214 ? -8.831 -16.281 -3.057 1.00 98.88 214 GLN A O 1
ATOM 1703 N N . THR A 1 215 ? -9.008 -14.084 -2.635 1.00 98.94 215 THR A N 1
ATOM 1704 C CA . THR A 1 215 ? -9.055 -13.663 -4.048 1.00 98.94 215 THR A CA 1
ATOM 1705 C C . THR A 1 215 ? -7.720 -13.927 -4.756 1.00 98.94 215 THR A C 1
ATOM 1707 O O . THR A 1 215 ? -7.704 -14.456 -5.869 1.00 98.94 215 THR A O 1
ATOM 1710 N N . VAL A 1 216 ? -6.592 -13.639 -4.097 1.00 98.88 216 VAL A N 1
ATOM 1711 C CA . VAL A 1 216 ? -5.238 -13.992 -4.554 1.00 98.88 216 VAL A CA 1
ATOM 1712 C C . VAL A 1 216 ? -5.106 -15.504 -4.742 1.00 98.88 216 VAL A C 1
ATOM 1714 O O . VAL A 1 216 ? -4.662 -15.946 -5.802 1.00 98.88 216 VAL A O 1
ATOM 1717 N N . ASN A 1 217 ? -5.545 -16.309 -3.771 1.00 98.88 217 ASN A N 1
ATOM 1718 C CA . ASN A 1 217 ? -5.503 -17.771 -3.860 1.00 98.88 217 ASN A CA 1
ATOM 1719 C C . ASN A 1 217 ? -6.321 -18.297 -5.046 1.00 98.88 217 ASN A C 1
ATOM 1721 O O . ASN A 1 217 ? -5.864 -19.192 -5.759 1.00 98.88 217 ASN A O 1
ATOM 1725 N N . ALA A 1 218 ? -7.509 -17.734 -5.284 1.00 98.69 218 ALA A N 1
ATOM 1726 C CA . ALA A 1 218 ? -8.355 -18.097 -6.414 1.00 98.69 218 ALA A CA 1
ATOM 1727 C C . ALA A 1 218 ? -7.709 -17.735 -7.764 1.00 98.69 218 ALA A C 1
ATOM 1729 O O . ALA A 1 218 ? -7.723 -18.556 -8.680 1.00 98.69 218 ALA A O 1
ATOM 1730 N N . LEU A 1 219 ? -7.082 -16.557 -7.882 1.00 98.62 219 LEU A N 1
ATOM 1731 C CA . LEU A 1 219 ? -6.327 -16.167 -9.081 1.00 98.62 219 LEU A CA 1
ATOM 1732 C C . LEU A 1 219 ? -5.086 -17.041 -9.302 1.00 98.62 219 LEU A C 1
ATOM 1734 O O . LEU A 1 219 ? -4.849 -17.479 -10.425 1.00 98.62 219 LEU A O 1
ATOM 1738 N N . HIS A 1 220 ? -4.332 -17.351 -8.244 1.00 98.50 220 HIS A N 1
ATOM 1739 C CA . HIS A 1 220 ? -3.161 -18.227 -8.309 1.00 98.50 220 HIS A CA 1
ATOM 1740 C C . HIS A 1 220 ? -3.527 -19.642 -8.785 1.00 98.50 220 HIS A C 1
ATOM 1742 O O . HIS A 1 220 ? -2.804 -20.243 -9.578 1.00 98.50 220 HIS A O 1
ATOM 1748 N N . ASN A 1 221 ? -4.657 -20.174 -8.307 1.00 97.88 221 ASN A N 1
ATOM 1749 C CA . ASN A 1 221 ? -5.146 -21.514 -8.639 1.00 97.88 221 ASN A CA 1
ATOM 1750 C C . ASN A 1 221 ? -5.971 -21.576 -9.942 1.00 97.88 221 ASN A C 1
ATOM 1752 O O . ASN A 1 221 ? -6.288 -22.677 -10.403 1.00 97.88 221 ASN A O 1
ATOM 1756 N N . LYS A 1 222 ? -6.283 -20.427 -10.562 1.00 95.12 222 LYS A N 1
ATOM 1757 C CA . LYS A 1 222 ? -7.124 -20.318 -11.765 1.00 95.12 222 LYS A CA 1
ATOM 1758 C C . LYS A 1 222 ? -6.594 -21.184 -12.912 1.00 95.12 222 LYS A C 1
ATOM 1760 O O . LYS A 1 222 ? -5.385 -21.293 -13.135 1.00 95.12 222 LYS A O 1
ATOM 1765 N N . ASP A 1 223 ? -7.529 -21.836 -13.602 1.00 93.56 223 ASP A N 1
ATOM 1766 C CA . ASP A 1 223 ? -7.283 -22.749 -14.725 1.00 93.56 223 ASP A CA 1
ATOM 1767 C C . ASP A 1 223 ? -6.211 -23.820 -14.422 1.00 93.56 223 ASP A C 1
ATOM 1769 O O . ASP A 1 223 ? -5.362 -24.134 -15.253 1.00 93.56 223 ASP A O 1
ATOM 1773 N N . ASN A 1 224 ? -6.255 -24.384 -13.205 1.00 92.00 224 ASN A N 1
ATOM 1774 C CA . ASN A 1 224 ? -5.298 -25.369 -12.682 1.00 92.00 224 ASN A CA 1
ATOM 1775 C C . ASN A 1 224 ? -3.847 -24.843 -12.659 1.00 92.00 224 ASN A C 1
ATOM 1777 O O . ASN A 1 224 ? -2.931 -25.473 -13.189 1.00 92.00 224 ASN A O 1
ATOM 1781 N N . LYS A 1 225 ? -3.652 -23.669 -12.039 1.00 93.50 225 LYS A N 1
ATOM 1782 C CA . LYS A 1 225 ? -2.374 -22.932 -11.992 1.00 93.50 225 LYS A CA 1
ATOM 1783 C C . LYS A 1 225 ? -1.795 -22.671 -13.396 1.00 93.50 225 LYS A C 1
ATOM 1785 O O . LYS A 1 225 ? -0.602 -22.860 -13.625 1.00 93.50 225 LYS A O 1
ATOM 1790 N N . ALA A 1 226 ? -2.619 -22.206 -14.343 1.00 94.19 226 ALA A N 1
ATOM 1791 C CA . ALA A 1 226 ? -2.143 -21.813 -15.679 1.00 94.19 226 ALA A CA 1
ATOM 1792 C C . ALA A 1 226 ? -1.277 -20.536 -15.653 1.00 94.19 226 ALA A C 1
ATOM 1794 O O . ALA A 1 226 ? -0.353 -20.377 -16.454 1.00 94.19 226 ALA A O 1
ATOM 1795 N N . ASN A 1 227 ? -1.562 -19.622 -14.720 1.00 95.50 227 ASN A N 1
ATOM 1796 C CA . ASN A 1 227 ? -0.801 -18.390 -14.510 1.00 95.50 227 ASN A CA 1
ATOM 1797 C C . ASN A 1 227 ? -0.620 -18.100 -13.003 1.00 95.50 227 ASN A C 1
ATOM 1799 O O . ASN A 1 227 ? -1.201 -17.142 -12.496 1.00 95.50 227 ASN A O 1
ATOM 1803 N N . PRO A 1 228 ? 0.151 -18.922 -12.265 1.00 97.81 228 PRO A N 1
ATOM 1804 C CA . PRO A 1 228 ? 0.355 -18.732 -10.834 1.00 97.81 228 PRO A CA 1
ATOM 1805 C C . PRO A 1 228 ? 1.200 -17.480 -10.577 1.00 97.81 228 PRO A C 1
ATOM 1807 O O . PRO A 1 228 ? 1.975 -17.058 -11.440 1.00 97.81 228 PRO A O 1
ATOM 1810 N N . PHE A 1 229 ? 1.057 -16.890 -9.392 1.00 98.69 229 PHE A N 1
ATOM 1811 C CA . PHE A 1 229 ? 1.989 -15.872 -8.901 1.00 98.69 229 PHE A CA 1
ATOM 1812 C C . PHE A 1 229 ? 3.320 -16.517 -8.493 1.00 98.69 229 PHE A C 1
ATOM 1814 O O . PHE A 1 229 ? 3.320 -17.546 -7.818 1.00 98.69 229 PHE A O 1
ATOM 1821 N N . ASP A 1 230 ? 4.429 -15.891 -8.883 1.00 98.69 230 ASP A N 1
ATOM 1822 C CA . ASP A 1 230 ? 5.792 -16.207 -8.451 1.00 98.69 230 ASP A CA 1
ATOM 1823 C C . ASP A 1 230 ? 6.051 -15.715 -7.008 1.00 98.69 230 ASP A C 1
ATOM 1825 O O . ASP A 1 230 ? 6.789 -16.364 -6.273 1.00 98.69 230 ASP A O 1
ATOM 1829 N N . PHE A 1 231 ? 5.444 -14.590 -6.596 1.00 98.88 231 PHE A N 1
ATOM 1830 C CA . PHE A 1 231 ? 5.431 -14.070 -5.216 1.00 98.88 231 PHE A CA 1
ATOM 1831 C C . PHE A 1 231 ? 4.297 -13.044 -5.001 1.00 98.88 231 PHE A C 1
ATOM 1833 O O . PHE A 1 231 ? 3.618 -12.649 -5.954 1.00 98.88 231 PHE A O 1
ATOM 1840 N N . GLY A 1 232 ? 4.116 -12.593 -3.758 1.00 98.88 232 GLY A N 1
ATOM 1841 C CA . GLY A 1 232 ? 3.353 -11.390 -3.397 1.00 98.88 232 GLY A CA 1
ATOM 1842 C C . GLY A 1 232 ? 4.181 -10.419 -2.551 1.00 98.88 232 GLY A C 1
ATOM 1843 O O . GLY A 1 232 ? 5.126 -10.838 -1.887 1.00 98.88 232 GLY A O 1
ATOM 1844 N N . ILE A 1 233 ? 3.852 -9.130 -2.549 1.00 98.94 233 ILE A N 1
ATOM 1845 C CA . ILE A 1 233 ? 4.506 -8.147 -1.671 1.00 98.94 233 ILE A CA 1
ATOM 1846 C C . ILE A 1 233 ? 3.490 -7.172 -1.074 1.00 98.94 233 ILE A C 1
ATOM 1848 O O . ILE A 1 233 ? 2.556 -6.746 -1.750 1.00 98.94 233 ILE A O 1
ATOM 1852 N N . SER A 1 234 ? 3.670 -6.840 0.199 1.00 98.81 234 SER A N 1
ATOM 1853 C CA . SER A 1 234 ? 2.975 -5.740 0.859 1.00 98.81 234 SER A CA 1
ATOM 1854 C C . SER A 1 234 ? 3.857 -4.497 0.832 1.00 98.81 234 SER A C 1
ATOM 1856 O O . SER A 1 234 ? 5.033 -4.584 1.187 1.00 98.81 234 SER A O 1
ATOM 1858 N N . LEU A 1 235 ? 3.316 -3.366 0.377 1.00 98.81 235 LEU A N 1
ATOM 1859 C CA . LEU A 1 235 ? 4.053 -2.108 0.205 1.00 98.81 235 LEU A CA 1
ATOM 1860 C C . LEU A 1 235 ? 3.991 -1.199 1.448 1.00 98.81 235 LEU A C 1
ATOM 1862 O O . LEU A 1 235 ? 4.264 -0.014 1.334 1.00 98.81 235 LEU A O 1
ATOM 1866 N N . GLY A 1 236 ? 3.653 -1.742 2.621 1.00 97.62 236 GLY A N 1
ATOM 1867 C CA . GLY A 1 236 ? 3.571 -1.003 3.888 1.00 97.62 236 GLY A CA 1
ATOM 1868 C C . GLY A 1 236 ? 2.140 -0.724 4.354 1.00 97.62 236 GLY A C 1
ATOM 1869 O O . GLY A 1 236 ? 1.170 -1.173 3.733 1.00 97.62 236 GLY A O 1
ATOM 1870 N N . ASP A 1 237 ? 2.037 -0.019 5.481 1.00 98.06 237 ASP A N 1
ATOM 1871 C CA . ASP A 1 237 ? 0.796 0.352 6.172 1.00 98.06 237 ASP A CA 1
ATOM 1872 C C . ASP A 1 237 ? -0.095 -0.862 6.456 1.00 98.06 237 ASP A C 1
ATOM 1874 O O . ASP A 1 237 ? -1.257 -0.992 6.045 1.00 98.06 237 ASP A O 1
ATOM 1878 N N . THR A 1 238 ? 0.509 -1.818 7.161 1.00 97.31 238 THR A N 1
ATOM 1879 C CA . THR A 1 238 ? -0.139 -3.068 7.554 1.00 97.31 238 THR A CA 1
ATOM 1880 C C . THR A 1 238 ? -1.139 -2.839 8.682 1.00 97.31 238 THR A C 1
ATOM 1882 O O . THR A 1 238 ? -2.265 -3.343 8.629 1.00 97.31 238 THR A O 1
ATOM 1885 N N . CYS A 1 239 ? -0.756 -2.027 9.663 1.00 96.31 239 CYS A N 1
ATOM 1886 C CA . CYS A 1 239 ? -1.564 -1.637 10.811 1.00 96.31 239 CYS A CA 1
ATOM 1887 C C . CYS A 1 239 ? -2.144 -0.232 10.619 1.00 96.31 239 CYS A C 1
ATOM 1889 O O . CYS A 1 239 ? -1.659 0.536 9.798 1.00 96.31 239 CYS A O 1
ATOM 1891 N N . ASN A 1 240 ? -3.188 0.120 11.370 1.00 94.94 240 ASN A N 1
ATOM 1892 C CA . ASN A 1 240 ? -3.649 1.508 11.462 1.00 94.94 240 ASN A CA 1
ATOM 1893 C C . ASN A 1 240 ? -2.760 2.299 12.437 1.00 94.94 240 ASN A C 1
ATOM 1895 O O . ASN A 1 240 ? -2.695 3.523 12.363 1.00 94.94 240 ASN A O 1
ATOM 1899 N N . ASN A 1 241 ? -2.126 1.607 13.383 1.00 93.12 241 ASN A N 1
ATOM 1900 C CA . ASN A 1 241 ? -1.301 2.142 14.450 1.00 93.12 241 ASN A CA 1
ATOM 1901 C C . ASN A 1 241 ? -0.197 1.132 14.835 1.00 93.12 241 ASN A C 1
ATOM 1903 O O . ASN A 1 241 ? -0.261 -0.041 14.488 1.00 93.12 241 ASN A O 1
ATOM 1907 N N . THR A 1 242 ? 0.794 1.523 15.638 1.00 94.94 242 THR A N 1
ATOM 1908 C CA . THR A 1 242 ? 1.949 0.642 15.963 1.00 94.94 242 THR A CA 1
ATOM 1909 C C . THR A 1 242 ? 1.639 -0.519 16.933 1.00 94.94 242 THR A C 1
ATOM 1911 O O . THR A 1 242 ? 2.535 -1.057 17.586 1.00 94.94 242 THR A O 1
ATOM 1914 N N . SER A 1 243 ? 0.371 -0.899 17.094 1.00 97.06 243 SER A N 1
ATOM 1915 C CA . SER A 1 243 ? -0.098 -1.824 18.130 1.00 97.06 243 SER A CA 1
ATOM 1916 C C . SER A 1 243 ? 0.241 -3.289 17.827 1.00 97.06 243 SER A C 1
ATOM 1918 O O . SER A 1 243 ? 0.032 -3.791 16.721 1.00 97.06 243 SER A O 1
ATOM 1920 N N . TYR A 1 244 ? 0.683 -4.025 18.850 1.00 98.56 244 TYR A N 1
ATOM 1921 C CA . TYR A 1 244 ? 1.013 -5.451 18.734 1.00 98.56 244 TYR A CA 1
ATOM 1922 C C . TYR A 1 244 ? -0.161 -6.326 18.257 1.00 98.56 244 TYR A C 1
ATOM 1924 O O . TYR A 1 244 ? 0.038 -7.217 17.430 1.00 98.56 244 TYR A O 1
ATOM 1932 N N . ASN A 1 245 ? -1.384 -6.090 18.743 1.00 98.38 245 ASN A N 1
ATOM 1933 C CA . ASN A 1 245 ? -2.569 -6.837 18.312 1.00 98.38 245 ASN A CA 1
ATOM 1934 C C . ASN A 1 245 ? -2.917 -6.603 16.834 1.00 98.38 245 ASN A C 1
ATOM 1936 O O . ASN A 1 245 ? -3.210 -7.575 16.140 1.00 98.38 245 ASN A O 1
ATOM 1940 N N . GLU A 1 246 ? -2.823 -5.365 16.342 1.00 98.56 246 GLU A N 1
ATOM 1941 C CA . GLU A 1 246 ? -3.035 -5.038 14.926 1.00 98.56 246 GLU A CA 1
ATOM 1942 C C . GLU A 1 246 ? -2.052 -5.807 14.028 1.00 98.56 246 GLU A C 1
ATOM 1944 O O . GLU A 1 246 ? -2.479 -6.522 13.114 1.00 98.56 246 GLU A O 1
ATOM 1949 N N . LEU A 1 247 ? -0.754 -5.779 14.360 1.00 98.75 247 LEU A N 1
ATOM 1950 C CA . LEU A 1 247 ? 0.269 -6.510 13.606 1.00 98.75 247 LEU A CA 1
ATOM 1951 C C . LEU A 1 247 ? 0.061 -8.026 13.668 1.00 98.75 247 LEU A C 1
ATOM 1953 O O . LEU A 1 247 ? 0.198 -8.724 12.658 1.00 98.75 247 LEU A O 1
ATOM 1957 N N . ARG A 1 248 ? -0.295 -8.564 14.842 1.00 98.56 248 ARG A N 1
ATOM 1958 C CA . ARG A 1 248 ? -0.581 -9.997 14.948 1.00 98.56 248 ARG A CA 1
ATOM 1959 C C . ARG A 1 248 ? -1.781 -10.389 14.106 1.00 98.56 248 ARG A C 1
ATOM 1961 O O . ARG A 1 248 ? -1.678 -11.393 13.413 1.00 98.56 248 ARG A O 1
ATOM 1968 N N . TRP A 1 249 ? -2.867 -9.615 14.092 1.00 98.81 249 TRP A N 1
ATOM 1969 C CA . TRP A 1 249 ? -4.012 -9.893 13.223 1.00 98.81 249 TRP A CA 1
ATOM 1970 C C . TRP A 1 249 ? -3.641 -9.841 11.736 1.00 98.81 249 TRP A C 1
ATOM 1972 O O . TRP A 1 249 ? -4.075 -10.719 10.994 1.00 98.81 249 TRP A O 1
ATOM 1982 N N . TYR A 1 250 ? -2.811 -8.883 11.307 1.00 98.88 250 TYR A N 1
ATOM 1983 C CA . TYR A 1 250 ? -2.295 -8.818 9.934 1.00 98.88 250 TYR A CA 1
ATOM 1984 C C . TYR A 1 250 ? -1.568 -10.114 9.530 1.00 98.88 250 TYR A C 1
ATOM 1986 O O . TYR A 1 250 ? -1.984 -10.801 8.592 1.00 98.88 250 TYR A O 1
ATOM 1994 N N . ILE A 1 251 ? -0.532 -10.500 10.285 1.00 98.88 251 ILE A N 1
ATOM 1995 C CA . ILE A 1 251 ? 0.268 -11.706 10.007 1.00 98.88 251 ILE A CA 1
ATOM 1996 C C . ILE A 1 251 ? -0.596 -12.970 10.128 1.00 98.88 251 ILE A C 1
ATOM 1998 O O . ILE A 1 251 ? -0.494 -13.883 9.308 1.00 98.88 251 ILE A O 1
ATOM 2002 N N . ASP A 1 252 ? -1.479 -13.032 11.125 1.00 98.88 252 ASP A N 1
ATOM 2003 C CA . ASP A 1 252 ? -2.300 -14.208 11.412 1.00 98.88 252 ASP A CA 1
ATOM 2004 C C . ASP A 1 252 ? -3.395 -14.448 10.363 1.00 98.88 252 ASP A C 1
ATOM 2006 O O . ASP A 1 252 ? -3.752 -15.607 10.130 1.00 98.88 252 ASP A O 1
ATOM 2010 N N . VAL A 1 253 ? -3.892 -13.405 9.681 1.00 98.94 253 VAL A N 1
ATOM 2011 C CA . VAL A 1 253 ? -4.777 -13.564 8.513 1.00 98.94 253 VAL A CA 1
ATOM 2012 C C . VAL A 1 253 ? -4.020 -14.223 7.360 1.00 98.94 253 VAL A C 1
ATOM 2014 O O . VAL A 1 253 ? -4.515 -15.191 6.781 1.00 98.94 253 VAL A O 1
ATOM 2017 N N . ILE A 1 254 ? -2.807 -13.753 7.056 1.00 98.88 254 ILE A N 1
ATOM 2018 C CA . ILE A 1 254 ? -1.980 -14.27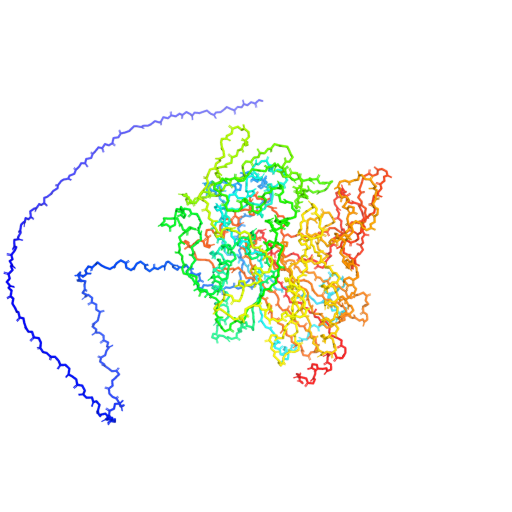5 5.954 1.00 98.88 254 ILE A CA 1
ATOM 2019 C C . ILE A 1 254 ? -1.492 -15.704 6.257 1.00 98.88 254 ILE A C 1
ATOM 2021 O O . ILE A 1 254 ? -1.470 -16.557 5.370 1.00 98.88 254 ILE A O 1
ATOM 2025 N N . ASP A 1 255 ? -1.196 -16.011 7.519 1.00 98.88 255 ASP A N 1
ATOM 2026 C CA . ASP A 1 255 ? -0.899 -17.365 8.003 1.00 98.88 255 ASP A CA 1
ATOM 2027 C C . ASP A 1 255 ? -2.122 -18.305 8.022 1.00 98.88 255 ASP A C 1
ATOM 2029 O O . ASP A 1 255 ? -1.966 -19.525 8.153 1.00 98.88 255 ASP A O 1
ATOM 2033 N N . GLY A 1 256 ? -3.340 -17.762 7.930 1.00 98.62 256 GLY A N 1
ATOM 2034 C CA . GLY A 1 256 ? -4.584 -18.521 8.027 1.00 98.62 256 GLY A CA 1
ATOM 2035 C C . GLY A 1 256 ? -4.832 -19.079 9.425 1.00 98.62 256 GLY A C 1
ATOM 2036 O O . GLY A 1 256 ? -5.133 -20.265 9.577 1.00 98.62 256 GLY A O 1
ATOM 2037 N N . LYS A 1 257 ? -4.666 -18.274 10.479 1.00 98.56 257 LYS A N 1
ATOM 2038 C CA . LYS A 1 257 ? -4.989 -18.649 11.869 1.00 98.56 257 LYS A CA 1
ATOM 2039 C C . LYS A 1 257 ? -6.437 -18.276 12.222 1.00 98.56 257 LYS A C 1
ATOM 2041 O O . LYS A 1 257 ? -7.236 -17.905 11.364 1.00 98.56 257 LYS A O 1
ATOM 2046 N N . VAL A 1 258 ? -6.812 -18.475 13.486 1.00 98.38 258 VAL A N 1
ATOM 2047 C CA . VAL A 1 258 ? -8.060 -17.922 14.029 1.00 98.38 258 VAL A CA 1
ATOM 2048 C C . VAL A 1 258 ? -7.776 -16.496 14.477 1.00 98.38 258 VAL A C 1
ATOM 2050 O O . VAL A 1 258 ? -6.848 -16.273 15.248 1.00 98.38 258 VAL A O 1
ATOM 2053 N N . ILE A 1 259 ? -8.575 -15.557 13.988 1.00 98.44 259 ILE A N 1
ATOM 2054 C CA . ILE A 1 259 ? -8.498 -14.135 14.306 1.00 98.44 259 ILE A CA 1
ATOM 2055 C C . ILE A 1 259 ? -9.577 -13.837 15.336 1.00 98.44 259 ILE A C 1
ATOM 2057 O O . ILE A 1 259 ? -10.720 -14.237 15.138 1.00 98.44 259 ILE A O 1
ATOM 2061 N N . THR A 1 260 ? -9.235 -13.109 16.397 1.00 97.38 260 THR A N 1
ATOM 2062 C CA . THR A 1 260 ? -10.200 -12.497 17.323 1.00 97.38 260 THR A CA 1
ATOM 2063 C C . THR A 1 260 ? -10.179 -10.994 17.058 1.00 97.38 260 THR A C 1
ATOM 2065 O O . THR A 1 260 ? -9.324 -10.318 17.620 1.00 97.38 260 THR A O 1
ATOM 2068 N N . PRO A 1 261 ? -11.045 -10.456 16.178 1.00 96.62 261 PRO A N 1
ATOM 2069 C CA . PRO A 1 261 ? -10.975 -9.067 15.720 1.00 96.62 261 PRO A CA 1
ATOM 2070 C C . PRO A 1 261 ? -11.616 -8.090 16.726 1.00 96.62 261 PRO A C 1
ATOM 2072 O O . PRO A 1 261 ? -12.415 -7.244 16.340 1.00 96.62 261 PRO A O 1
ATOM 2075 N N . SER A 1 262 ? -11.315 -8.238 18.014 1.00 96.81 262 SER A N 1
ATOM 2076 C CA . SER A 1 262 ? -11.787 -7.401 19.127 1.00 96.81 262 SER A CA 1
ATOM 2077 C C . SER A 1 262 ? -10.735 -7.389 20.238 1.00 96.81 262 SER A C 1
ATOM 2079 O O . SER A 1 262 ? -9.927 -8.318 20.321 1.00 96.81 262 SER A O 1
ATOM 2081 N N . SER A 1 263 ? -10.746 -6.373 21.098 1.00 96.44 263 SER A N 1
ATOM 2082 C CA . SER A 1 263 ? -9.746 -6.185 22.164 1.00 96.44 263 SER A CA 1
ATOM 2083 C C . SER A 1 263 ? -10.394 -5.852 23.516 1.00 96.44 263 SER A C 1
ATOM 2085 O O . SER A 1 263 ? -11.601 -5.614 23.606 1.00 96.44 263 SER A O 1
ATOM 2087 N N . GLY A 1 264 ? -9.607 -5.856 24.597 1.00 95.75 264 GLY A N 1
ATOM 2088 C CA . GLY A 1 264 ? -10.092 -5.523 25.941 1.00 95.75 264 GLY A CA 1
ATOM 2089 C C . GLY A 1 264 ? -11.189 -6.474 26.443 1.00 95.75 264 GLY A C 1
ATOM 2090 O O . GLY A 1 264 ? -10.931 -7.649 26.691 1.00 95.75 264 GLY A O 1
ATOM 2091 N N . ASP A 1 265 ? -12.418 -5.972 26.605 1.00 94.44 265 ASP A N 1
ATOM 2092 C CA . ASP A 1 265 ? -13.567 -6.759 27.090 1.00 94.44 265 ASP A CA 1
ATOM 2093 C C . ASP A 1 265 ? -14.174 -7.685 26.014 1.00 94.44 265 ASP A C 1
ATOM 2095 O O . ASP A 1 265 ? -15.080 -8.467 26.316 1.00 94.44 265 ASP A O 1
ATOM 2099 N N . HIS A 1 266 ? -13.711 -7.604 24.757 1.00 96.31 266 HIS A N 1
ATOM 2100 C CA . HIS A 1 266 ? -14.248 -8.364 23.619 1.00 96.31 266 HIS A CA 1
ATOM 2101 C C . HIS A 1 266 ? -15.773 -8.209 23.464 1.00 96.31 266 HIS A C 1
ATOM 2103 O O . HIS A 1 266 ? -16.518 -9.174 23.228 1.00 96.31 266 HIS A O 1
ATOM 2109 N N . LEU A 1 267 ? -16.261 -6.972 23.619 1.00 94.69 267 LEU A N 1
ATOM 2110 C CA . LEU A 1 267 ? -17.683 -6.662 23.516 1.00 94.69 267 LEU A CA 1
ATOM 2111 C C . LEU A 1 267 ? -18.201 -7.081 22.137 1.00 94.69 267 LEU A C 1
ATOM 2113 O O . LEU A 1 267 ? -17.539 -6.911 21.119 1.00 94.69 267 LEU A O 1
ATOM 2117 N N . GLY A 1 268 ? -19.377 -7.707 22.104 1.00 95.00 268 GLY A N 1
ATOM 2118 C CA . GLY A 1 268 ? -19.974 -8.183 20.857 1.00 95.00 268 GLY A CA 1
ATOM 2119 C C . GLY A 1 268 ? -19.359 -9.450 20.247 1.00 95.00 268 GLY A C 1
ATOM 2120 O O . GLY A 1 268 ? -19.964 -9.989 19.323 1.00 95.00 268 GLY A O 1
ATOM 2121 N N . ALA A 1 269 ? -18.250 -10.004 20.759 1.00 95.25 269 ALA A N 1
ATOM 2122 C CA . ALA A 1 269 ? -17.528 -11.124 20.124 1.00 95.25 269 ALA A CA 1
ATOM 2123 C C . ALA A 1 269 ? -18.340 -12.425 19.922 1.00 95.25 269 ALA A C 1
ATOM 2125 O O . ALA A 1 269 ? -17.961 -13.279 19.126 1.00 95.25 269 ALA A O 1
ATOM 2126 N N . ASN A 1 270 ? -19.488 -12.580 20.590 1.00 93.00 270 ASN A N 1
ATOM 2127 C CA . ASN A 1 270 ? -20.408 -13.708 20.381 1.00 93.00 270 ASN A CA 1
ATOM 2128 C C . ASN A 1 270 ? -21.596 -13.381 19.451 1.00 93.00 270 ASN A C 1
ATOM 2130 O O . ASN A 1 270 ? -22.294 -14.285 18.993 1.00 93.00 270 ASN A O 1
ATOM 2134 N N . THR A 1 271 ? -21.871 -12.103 19.175 1.00 93.19 271 THR A N 1
ATOM 2135 C CA . THR A 1 271 ? -23.142 -11.635 18.589 1.00 93.19 271 THR A CA 1
ATOM 2136 C C . THR A 1 271 ? -22.969 -10.774 17.341 1.00 93.19 271 THR A C 1
ATOM 2138 O O . THR A 1 271 ? -23.738 -10.953 16.395 1.00 93.19 271 THR A O 1
ATOM 2141 N N . ILE A 1 272 ? -21.934 -9.938 17.282 1.00 96.25 272 ILE A N 1
ATOM 2142 C CA . ILE A 1 272 ? -21.652 -8.975 16.209 1.00 96.25 272 ILE A CA 1
ATOM 2143 C C . ILE A 1 272 ? -20.621 -9.552 15.238 1.00 96.25 272 ILE A C 1
ATOM 2145 O O . ILE A 1 272 ? -19.654 -10.189 15.638 1.00 96.25 272 ILE A O 1
ATOM 2149 N N . ASP A 1 273 ? -20.867 -9.390 13.943 1.00 94.00 273 ASP A N 1
ATOM 2150 C CA . ASP A 1 273 ? -20.097 -9.998 12.857 1.00 94.00 273 ASP A CA 1
ATOM 2151 C C . ASP A 1 273 ? -18.640 -9.518 12.813 1.00 94.00 273 ASP A C 1
ATOM 2153 O O . ASP A 1 273 ? -17.741 -10.352 12.754 1.00 94.00 273 ASP A O 1
ATOM 2157 N N . TYR A 1 274 ? -18.400 -8.212 12.955 1.00 95.94 274 TYR A N 1
ATOM 2158 C CA . TYR A 1 274 ? -17.055 -7.631 12.944 1.00 95.94 274 TYR A CA 1
ATOM 2159 C C . TYR A 1 274 ? -16.224 -7.867 14.219 1.00 95.94 274 TYR A C 1
ATOM 2161 O O . TYR A 1 274 ? -15.028 -7.572 14.221 1.00 95.94 274 TYR A O 1
ATOM 2169 N N . GLN A 1 275 ? -16.843 -8.388 15.286 1.00 96.81 275 GLN A N 1
ATOM 2170 C CA . GLN A 1 275 ? -16.192 -8.748 16.557 1.00 96.81 275 GLN A CA 1
ATOM 2171 C C . GLN A 1 275 ? -15.955 -10.256 16.699 1.00 96.81 275 GLN A C 1
ATOM 2173 O O . GLN A 1 275 ? -15.145 -10.679 17.529 1.00 96.81 275 GLN A O 1
ATOM 2178 N N . LYS A 1 276 ? -16.687 -11.077 15.934 1.00 96.38 276 LYS A N 1
ATOM 2179 C CA . LYS A 1 276 ? -16.673 -12.537 16.063 1.00 96.38 276 LYS A CA 1
ATOM 2180 C C . LYS A 1 276 ? -15.326 -13.130 15.672 1.00 96.38 276 LYS A C 1
ATOM 2182 O O . LYS A 1 276 ? -14.840 -12.841 14.577 1.00 96.38 276 LYS A O 1
ATOM 2187 N N . PRO A 1 277 ? -14.770 -14.036 16.495 1.00 97.75 277 PRO A N 1
ATOM 2188 C CA . PRO A 1 277 ? -13.636 -14.830 16.079 1.00 97.75 277 PRO A CA 1
ATOM 2189 C C . PRO A 1 277 ? -13.959 -15.658 14.834 1.00 97.75 277 PRO A C 1
ATOM 2191 O O . PRO A 1 277 ? -14.997 -16.325 14.770 1.00 97.75 277 PRO A O 1
ATOM 2194 N N . TYR A 1 278 ? -13.059 -15.632 13.857 1.00 98.44 278 TYR A N 1
ATOM 2195 C CA . TYR A 1 278 ? -13.206 -16.364 12.604 1.00 98.44 278 TYR A CA 1
ATOM 2196 C C . TYR A 1 278 ? -11.888 -17.017 12.190 1.00 98.44 278 TYR A C 1
ATOM 2198 O O . TYR A 1 278 ? -10.803 -16.618 12.610 1.00 98.44 278 TYR A O 1
ATOM 2206 N N . LYS A 1 279 ? -11.982 -18.057 11.371 1.00 98.38 279 LYS A N 1
ATOM 2207 C CA . LYS A 1 279 ? -10.847 -18.748 10.776 1.00 98.38 279 LYS A CA 1
ATOM 2208 C C . LYS A 1 279 ? -10.523 -18.077 9.442 1.00 98.38 279 LYS A C 1
ATOM 2210 O O . LYS A 1 279 ? -11.324 -18.148 8.513 1.00 98.38 279 LYS A O 1
ATOM 2215 N N . ALA A 1 280 ? -9.362 -17.431 9.365 1.00 98.75 280 ALA A N 1
ATOM 2216 C CA . ALA A 1 280 ? -8.839 -16.903 8.112 1.00 98.75 280 ALA A CA 1
ATOM 2217 C C . ALA A 1 280 ? -8.394 -18.051 7.191 1.00 98.75 280 ALA A C 1
ATOM 2219 O O . ALA A 1 280 ? -7.954 -19.109 7.660 1.00 98.75 280 ALA A O 1
ATOM 2220 N N . ALA A 1 281 ? -8.494 -17.837 5.880 1.00 98.50 281 ALA A N 1
ATOM 2221 C CA . ALA A 1 281 ? -8.129 -18.827 4.872 1.00 98.50 281 ALA A CA 1
ATOM 2222 C C . ALA A 1 281 ? -6.608 -19.035 4.779 1.00 98.50 281 ALA A C 1
ATOM 2224 O O . ALA A 1 281 ? -6.150 -20.162 4.574 1.00 98.50 281 ALA A O 1
ATOM 2225 N N . GLY A 1 282 ? -5.837 -17.958 4.961 1.00 98.75 282 GLY A N 1
ATOM 2226 C CA . GLY A 1 282 ? -4.389 -17.932 4.760 1.00 98.75 282 GLY A CA 1
ATOM 2227 C C . GLY A 1 282 ? -3.981 -17.925 3.289 1.00 98.75 282 GLY A C 1
ATOM 2228 O O . GLY A 1 282 ? -4.725 -18.357 2.409 1.00 98.75 282 GLY A O 1
ATOM 2229 N N . LEU A 1 283 ? -2.783 -17.422 3.006 1.00 98.88 283 LEU A N 1
ATOM 2230 C CA . LEU A 1 283 ? -2.206 -17.414 1.665 1.00 98.88 283 LEU A CA 1
ATOM 2231 C C . LEU A 1 283 ? -1.806 -18.841 1.248 1.00 98.88 283 LEU A C 1
ATOM 2233 O O . LEU A 1 283 ? -1.309 -19.626 2.062 1.00 98.88 283 LEU A O 1
ATOM 2237 N N . ASP A 1 284 ? -2.007 -19.186 -0.028 1.00 98.56 284 ASP A N 1
ATOM 2238 C CA . ASP A 1 284 ? -1.527 -20.443 -0.612 1.00 98.56 284 ASP A CA 1
ATOM 2239 C C . ASP A 1 284 ? -0.019 -20.555 -0.350 1.00 98.56 284 ASP A C 1
ATOM 2241 O O . ASP A 1 284 ? 0.772 -19.740 -0.821 1.00 98.56 284 ASP A O 1
ATOM 2245 N N . LYS A 1 285 ? 0.388 -21.584 0.404 1.00 97.38 285 LYS A N 1
ATOM 2246 C CA . LYS A 1 285 ? 1.766 -21.759 0.895 1.00 97.38 285 LYS A CA 1
ATOM 2247 C C . LYS A 1 285 ? 2.814 -21.952 -0.206 1.00 97.38 285 LYS A C 1
ATOM 2249 O O . LYS A 1 285 ? 4.001 -22.012 0.106 1.00 97.38 285 LYS A O 1
ATOM 2254 N N . THR A 1 286 ? 2.394 -22.078 -1.466 1.00 97.44 286 THR A N 1
ATOM 2255 C CA . THR A 1 286 ? 3.287 -22.069 -2.634 1.00 97.44 286 THR A CA 1
ATOM 2256 C C . THR A 1 286 ? 3.632 -20.661 -3.131 1.00 97.44 286 THR A C 1
ATOM 2258 O O . THR A 1 286 ? 4.527 -20.530 -3.961 1.00 97.44 286 THR A O 1
ATOM 2261 N N . ILE A 1 287 ? 2.980 -19.619 -2.605 1.00 98.62 287 ILE A N 1
ATOM 2262 C CA . ILE A 1 287 ? 3.291 -18.209 -2.850 1.00 98.62 287 ILE A CA 1
ATOM 2263 C C . ILE A 1 287 ? 4.218 -17.708 -1.727 1.00 98.62 287 ILE A C 1
ATOM 2265 O O . ILE A 1 287 ? 3.765 -17.583 -0.586 1.00 98.62 287 ILE A O 1
ATOM 2269 N N . PRO A 1 288 ? 5.497 -17.395 -2.003 1.00 98.62 288 PRO A N 1
ATOM 2270 C CA . PRO A 1 288 ? 6.311 -16.629 -1.068 1.00 98.62 288 PRO A CA 1
ATOM 2271 C C . PRO A 1 288 ? 5.807 -15.180 -1.006 1.00 98.62 288 PRO A C 1
ATOM 2273 O O . PRO A 1 288 ? 5.422 -14.621 -2.038 1.00 98.62 288 PRO A O 1
ATOM 2276 N N . TRP A 1 289 ? 5.826 -14.556 0.173 1.00 98.75 289 TRP A N 1
ATOM 2277 C CA . TRP A 1 289 ? 5.447 -13.147 0.313 1.00 98.75 289 TRP A CA 1
ATOM 2278 C C . TRP A 1 289 ? 6.439 -12.304 1.116 1.00 98.75 289 TRP A C 1
ATOM 2280 O O . TRP A 1 289 ? 7.166 -12.814 1.971 1.00 98.75 289 TRP A O 1
ATOM 2290 N N . TYR A 1 290 ? 6.464 -11.013 0.789 1.00 98.94 290 TYR A N 1
ATOM 2291 C CA . TYR A 1 290 ? 7.458 -10.039 1.233 1.00 98.94 290 TYR A CA 1
ATOM 2292 C C . TYR A 1 290 ? 6.800 -8.770 1.793 1.00 98.94 290 TYR A C 1
ATOM 2294 O O . TYR A 1 290 ? 5.651 -8.476 1.459 1.00 98.94 290 TYR A O 1
ATOM 2302 N N . GLN A 1 291 ? 7.527 -8.008 2.610 1.00 98.81 291 GLN A N 1
ATOM 2303 C CA . GLN A 1 291 ? 7.024 -6.809 3.292 1.00 98.81 291 GLN A CA 1
ATOM 2304 C C . GLN A 1 291 ? 7.969 -5.606 3.122 1.00 98.81 291 GLN A C 1
ATOM 2306 O O . GLN A 1 291 ? 9.167 -5.739 3.368 1.00 98.81 291 GLN A O 1
ATOM 2311 N N . ALA A 1 292 ? 7.433 -4.442 2.747 1.00 98.75 292 ALA A N 1
ATOM 2312 C CA . ALA A 1 292 ? 8.060 -3.126 2.928 1.00 98.75 292 ALA A CA 1
ATOM 2313 C C . ALA A 1 292 ? 7.531 -2.454 4.212 1.00 98.75 292 ALA A C 1
ATOM 2315 O O . ALA A 1 292 ? 6.451 -2.810 4.681 1.00 98.75 292 ALA A O 1
ATOM 2316 N N . LEU A 1 293 ? 8.266 -1.502 4.788 1.00 98.19 293 LEU A N 1
ATOM 2317 C CA . LEU A 1 293 ? 7.802 -0.715 5.939 1.00 98.19 293 LEU A CA 1
ATOM 2318 C C . LEU A 1 293 ? 7.005 0.503 5.439 1.00 98.19 293 LEU A C 1
ATOM 2320 O O . LEU A 1 293 ? 7.518 1.217 4.583 1.00 98.19 293 LEU A O 1
ATOM 2324 N N . GLY A 1 294 ? 5.792 0.733 5.951 1.00 97.69 294 GLY A N 1
ATOM 2325 C CA . GLY A 1 294 ? 5.042 1.985 5.756 1.00 97.69 294 GLY A CA 1
ATOM 2326 C C . GLY A 1 294 ? 5.021 2.856 7.011 1.00 97.69 294 GLY A C 1
ATOM 2327 O O . GLY A 1 294 ? 5.431 2.410 8.082 1.00 97.69 294 GLY A O 1
ATOM 2328 N N . ASN A 1 295 ? 4.566 4.106 6.910 1.00 95.75 295 ASN A N 1
ATOM 2329 C CA . ASN A 1 295 ? 4.625 5.049 8.030 1.00 95.75 295 ASN A CA 1
ATOM 2330 C C . ASN A 1 295 ? 3.705 4.628 9.200 1.00 95.75 295 ASN A C 1
ATOM 2332 O O . ASN A 1 295 ? 4.110 4.740 10.359 1.00 95.75 295 ASN A O 1
ATOM 2336 N N . HIS A 1 296 ? 2.532 4.030 8.955 1.00 96.00 296 HIS A N 1
ATOM 2337 C CA . HIS A 1 296 ? 1.652 3.514 10.023 1.00 96.00 296 HIS A CA 1
ATOM 2338 C C . HIS A 1 296 ? 2.220 2.303 10.780 1.00 96.00 296 HIS A C 1
ATOM 2340 O O . HIS A 1 296 ? 1.764 1.994 11.884 1.00 96.00 296 HIS A O 1
ATOM 2346 N N . ASP A 1 297 ? 3.237 1.633 10.233 1.00 96.69 297 ASP A N 1
ATOM 2347 C CA . ASP A 1 297 ? 3.854 0.463 10.861 1.00 96.69 297 ASP A CA 1
ATOM 2348 C C . ASP A 1 297 ? 4.769 0.830 12.051 1.00 96.69 297 ASP A C 1
ATOM 2350 O O . ASP A 1 297 ? 5.013 -0.006 12.924 1.00 96.69 297 ASP A O 1
ATOM 2354 N N . HIS A 1 298 ? 5.248 2.080 12.124 1.00 94.81 298 HIS A N 1
ATOM 2355 C CA . HIS A 1 298 ? 6.157 2.563 13.180 1.00 94.81 298 HIS A CA 1
ATOM 2356 C C . HIS A 1 298 ? 5.853 3.979 13.718 1.00 94.81 298 HIS A C 1
ATOM 2358 O O . HIS A 1 298 ? 6.433 4.384 14.728 1.00 94.81 298 HIS A O 1
ATOM 2364 N N . PHE A 1 299 ? 4.881 4.696 13.145 1.00 95.12 299 PHE A N 1
ATOM 2365 C CA . PHE A 1 299 ? 4.363 5.954 13.685 1.00 95.12 299 PHE A CA 1
ATOM 2366 C C . PHE A 1 299 ? 2.928 5.832 14.203 1.00 95.12 299 PHE A C 1
ATOM 2368 O O . PHE A 1 299 ? 2.094 5.099 13.670 1.00 95.12 299 PHE A O 1
ATOM 2375 N N . TYR A 1 300 ? 2.622 6.584 15.261 1.00 94.19 300 TYR A N 1
ATOM 2376 C CA . TYR A 1 300 ? 1.284 6.661 15.835 1.00 94.19 300 TYR A CA 1
ATOM 2377 C C . TYR A 1 300 ? 0.296 7.225 14.807 1.00 94.19 300 TYR A C 1
ATOM 2379 O O . TYR A 1 300 ? 0.438 8.375 14.394 1.00 94.19 300 TYR A O 1
ATOM 2387 N N . ILE A 1 301 ? -0.670 6.396 14.393 1.00 91.12 301 ILE A N 1
ATOM 2388 C CA . ILE A 1 301 ? -1.596 6.643 13.268 1.00 91.12 301 ILE A CA 1
ATOM 2389 C C . ILE A 1 301 ? -0.844 7.136 12.014 1.00 91.12 301 ILE A C 1
ATOM 2391 O O . ILE A 1 301 ? -1.284 8.044 11.321 1.00 91.12 301 ILE A O 1
ATOM 2395 N N . GLY A 1 302 ? 0.347 6.582 11.764 1.00 91.25 302 GLY A N 1
ATOM 2396 C CA . GLY A 1 302 ? 1.205 6.990 10.649 1.00 91.25 302 GLY A CA 1
ATOM 2397 C C . GLY A 1 302 ? 1.823 8.373 10.772 1.00 91.25 302 GLY A C 1
ATOM 2398 O O . GLY A 1 302 ? 2.550 8.769 9.866 1.00 91.25 302 GLY A O 1
ATOM 2399 N N . SER A 1 303 ? 1.549 9.098 11.860 1.00 89.06 303 SER A N 1
ATOM 2400 C CA . SER A 1 303 ? 1.829 10.525 11.932 1.00 89.06 303 SER A CA 1
ATOM 2401 C C . SER A 1 303 ? 3.005 10.922 12.816 1.00 89.06 303 SER A C 1
ATOM 2403 O O . SER A 1 303 ? 3.699 11.857 12.455 1.00 89.06 303 SER A O 1
ATOM 2405 N N . PHE A 1 304 ? 3.240 10.282 13.968 1.00 90.19 304 PHE A N 1
ATOM 2406 C CA . PHE A 1 304 ? 4.282 10.750 14.905 1.00 90.19 304 PHE A CA 1
ATOM 2407 C C . PHE A 1 304 ? 5.073 9.617 15.570 1.00 90.19 304 PHE A C 1
ATOM 2409 O O . PHE A 1 304 ? 4.488 8.576 15.892 1.00 90.19 304 PHE A O 1
ATOM 2416 N N . PRO A 1 305 ? 6.367 9.808 15.896 1.00 92.44 305 PRO A N 1
ATOM 2417 C CA . PRO A 1 305 ? 7.126 8.846 16.682 1.00 92.44 305 PRO A CA 1
ATOM 2418 C C . PRO A 1 305 ? 6.554 8.763 18.099 1.00 92.44 305 PRO A C 1
ATOM 2420 O O . PRO A 1 305 ? 6.489 9.754 18.830 1.00 92.44 305 PRO A O 1
ATOM 2423 N N . VAL A 1 306 ? 6.161 7.553 18.505 1.00 94.06 306 VAL A N 1
ATOM 2424 C CA . VAL A 1 306 ? 5.466 7.283 19.779 1.00 94.06 306 VAL A CA 1
ATOM 2425 C C . VAL A 1 306 ? 6.245 7.782 21.004 1.00 94.06 306 VAL A C 1
ATOM 2427 O O . VAL A 1 306 ? 5.637 8.193 21.995 1.00 94.06 306 VAL A O 1
ATOM 2430 N N . ASP A 1 307 ? 7.578 7.766 20.925 1.00 92.06 307 ASP A N 1
ATOM 2431 C CA . ASP A 1 307 ? 8.489 8.104 22.023 1.00 92.06 307 ASP A CA 1
ATOM 2432 C C . ASP A 1 307 ? 9.230 9.441 21.858 1.00 92.06 307 ASP A C 1
ATOM 2434 O O . ASP A 1 307 ? 9.968 9.824 22.767 1.00 92.06 307 ASP A O 1
ATOM 2438 N N . ALA A 1 308 ? 9.022 10.190 20.763 1.00 88.62 308 ALA A N 1
ATOM 2439 C CA . ALA A 1 308 ? 9.726 11.463 20.536 1.00 88.62 308 ALA A CA 1
ATOM 2440 C C . ALA A 1 308 ? 9.481 12.486 21.660 1.00 88.62 308 ALA A C 1
ATOM 2442 O O . ALA A 1 308 ? 10.379 13.242 22.030 1.00 88.62 308 ALA A O 1
ATOM 2443 N N . ASN A 1 309 ? 8.285 12.479 22.259 1.00 89.50 309 ASN A N 1
ATOM 2444 C CA . ASN A 1 309 ? 7.979 13.301 23.423 1.00 89.50 309 ASN A CA 1
ATOM 2445 C C . ASN A 1 309 ? 7.099 12.549 24.435 1.00 89.50 309 ASN A C 1
ATOM 2447 O O . ASN A 1 309 ? 5.867 12.600 24.392 1.00 89.50 309 ASN A O 1
ATOM 2451 N N . ALA A 1 310 ? 7.739 11.912 25.421 1.00 91.19 310 ALA A N 1
ATOM 2452 C CA . ALA A 1 310 ? 7.060 11.210 26.512 1.00 91.19 310 ALA A CA 1
ATOM 2453 C C . ALA A 1 310 ? 6.053 12.088 27.288 1.00 91.19 310 ALA A C 1
ATOM 2455 O O . ALA A 1 310 ? 5.084 11.567 27.839 1.00 91.19 310 ALA A O 1
ATOM 2456 N N . THR A 1 311 ? 6.210 13.422 27.303 1.00 91.88 311 THR A N 1
ATOM 2457 C CA . THR A 1 311 ? 5.244 14.313 27.975 1.00 91.88 311 THR A CA 1
ATOM 2458 C C . THR A 1 311 ? 3.884 14.360 27.276 1.00 91.88 311 THR A C 1
ATOM 2460 O O . THR A 1 311 ? 2.891 14.699 27.922 1.00 91.88 311 THR A O 1
ATOM 2463 N N . LEU A 1 312 ? 3.789 13.948 26.003 1.00 92.38 312 LEU A N 1
ATOM 2464 C CA . LEU A 1 312 ? 2.517 13.761 25.298 1.00 92.38 312 LEU A CA 1
ATOM 2465 C C . LEU A 1 312 ? 1.781 12.495 25.774 1.00 92.38 312 LEU A C 1
ATOM 2467 O O . LEU A 1 312 ? 0.552 12.486 25.828 1.00 92.38 312 LEU A O 1
ATOM 2471 N N . GLY A 1 313 ? 2.493 11.473 26.255 1.00 93.88 313 GLY A N 1
ATOM 2472 C CA . GLY A 1 313 ? 1.885 10.239 26.769 1.00 93.88 313 GLY A CA 1
ATOM 2473 C C . GLY A 1 313 ? 1.288 9.338 25.683 1.00 93.88 313 GLY A C 1
ATOM 2474 O O . GLY A 1 313 ? 0.392 8.550 25.980 1.00 93.88 313 GLY A O 1
ATOM 2475 N N . ILE A 1 314 ? 1.775 9.446 24.438 1.00 95.25 314 ILE A N 1
ATOM 2476 C CA . ILE A 1 314 ? 1.337 8.611 23.308 1.00 95.25 314 ILE A CA 1
ATOM 2477 C C . ILE A 1 314 ? 1.534 7.129 23.658 1.00 95.25 314 ILE A C 1
ATOM 2479 O O . ILE A 1 314 ? 0.575 6.365 23.586 1.00 95.25 314 ILE A O 1
ATOM 2483 N N . ARG A 1 315 ? 2.721 6.720 24.134 1.00 96.06 315 ARG A N 1
ATOM 2484 C CA . ARG A 1 315 ? 2.995 5.327 24.543 1.00 96.06 315 ARG A CA 1
ATOM 2485 C C . ARG A 1 315 ? 2.043 4.804 25.625 1.00 96.06 315 ARG A C 1
ATOM 2487 O O . ARG A 1 315 ? 1.509 3.706 25.479 1.00 96.06 315 ARG A O 1
ATOM 2494 N N . ASP A 1 316 ? 1.804 5.587 26.676 1.00 95.62 316 ASP A N 1
ATOM 2495 C CA . ASP A 1 316 ? 0.920 5.197 27.785 1.00 95.62 316 ASP A CA 1
ATOM 2496 C C . ASP A 1 316 ? -0.545 5.070 27.344 1.00 95.62 316 ASP A C 1
ATOM 2498 O O . ASP A 1 316 ? -1.296 4.259 27.891 1.00 95.62 316 ASP A O 1
ATOM 2502 N N . SER A 1 317 ? -0.955 5.854 26.340 1.00 95.94 317 SER A N 1
ATOM 2503 C CA . SER A 1 317 ? -2.338 5.893 25.869 1.00 95.94 317 SER A CA 1
ATOM 2504 C C . SER A 1 317 ? -2.825 4.533 25.352 1.00 95.94 317 SER A C 1
ATOM 2506 O O . SER A 1 317 ? -3.921 4.130 25.721 1.00 95.94 317 SER A O 1
ATOM 2508 N N . TYR A 1 318 ? -2.007 3.779 24.606 1.00 97.19 318 TYR A N 1
ATOM 2509 C CA . TYR A 1 318 ? -2.381 2.493 23.989 1.00 97.19 318 TYR A CA 1
ATOM 2510 C C . TYR A 1 318 ? -2.979 1.475 24.972 1.00 97.19 318 TYR A C 1
ATOM 2512 O O . TYR A 1 318 ? -3.986 0.829 24.681 1.00 97.19 318 TYR A O 1
ATOM 2520 N N . ILE A 1 319 ? -2.355 1.328 26.143 1.00 96.81 319 ILE A N 1
ATOM 2521 C CA . ILE A 1 319 ? -2.723 0.331 27.164 1.00 96.81 319 ILE A CA 1
ATOM 2522 C C . ILE A 1 319 ? -3.598 0.921 28.282 1.00 96.81 319 ILE A C 1
ATOM 2524 O O . ILE A 1 319 ? -3.869 0.256 29.283 1.00 96.81 319 ILE A O 1
ATOM 2528 N N . SER A 1 320 ? -4.029 2.175 28.131 1.00 95.25 320 SER A N 1
ATOM 2529 C CA . SER A 1 320 ? -4.831 2.904 29.112 1.00 95.25 320 SER A CA 1
ATOM 2530 C C . SER A 1 320 ? -6.219 2.281 29.308 1.00 95.25 320 SER A C 1
ATOM 2532 O O . SER A 1 320 ? -6.880 1.864 28.359 1.00 95.25 320 SER A O 1
ATOM 2534 N N . GLY A 1 321 ? -6.702 2.288 30.554 1.00 96.06 321 GLY A N 1
ATOM 2535 C CA . GLY A 1 321 ? -8.111 2.020 30.883 1.00 96.06 321 GLY A CA 1
ATOM 2536 C C . GLY A 1 321 ? -9.028 3.242 30.723 1.00 96.06 321 GLY A C 1
ATOM 2537 O O . GLY A 1 321 ? -10.222 3.156 30.988 1.00 96.06 321 GLY A O 1
ATOM 2538 N N . ASN A 1 322 ? -8.481 4.390 30.316 1.00 96.31 322 ASN A N 1
ATOM 2539 C CA . ASN A 1 322 ? -9.216 5.618 30.015 1.00 96.31 322 ASN A CA 1
ATOM 2540 C C . ASN A 1 322 ? -8.996 6.014 28.552 1.00 96.31 322 ASN A C 1
ATOM 2542 O O . ASN A 1 322 ? -7.858 5.953 28.079 1.00 96.31 322 ASN A O 1
ATOM 2546 N N . VAL A 1 323 ? -10.041 6.505 27.885 1.00 96.88 323 VAL A N 1
ATOM 2547 C CA . VAL A 1 323 ? -9.930 7.157 26.572 1.00 96.88 323 VAL A CA 1
ATOM 2548 C C . VAL A 1 323 ? -8.963 8.334 26.664 1.00 96.88 323 VAL A C 1
ATOM 2550 O O . VAL A 1 323 ? -8.970 9.096 27.636 1.00 96.88 323 VAL A O 1
ATOM 2553 N N . TRP A 1 324 ? -8.102 8.469 25.661 1.00 95.69 324 TRP A N 1
ATOM 2554 C CA . TRP A 1 324 ? -7.091 9.511 25.619 1.00 95.69 324 TRP A CA 1
ATOM 2555 C C . TRP A 1 324 ? -7.722 10.862 25.266 1.00 95.69 324 TRP A C 1
ATOM 2557 O O . TRP A 1 324 ? -8.649 10.950 24.456 1.00 95.69 324 TRP A O 1
ATOM 2567 N N . ALA A 1 325 ? -7.229 11.918 25.914 1.00 95.56 325 ALA A N 1
ATOM 2568 C CA . ALA A 1 325 ? -7.679 13.283 25.689 1.00 95.56 325 ALA A CA 1
ATOM 2569 C C . ALA A 1 325 ? -6.549 14.112 25.081 1.00 95.56 325 ALA A C 1
ATOM 2571 O O . ALA A 1 325 ? -5.503 14.289 25.710 1.00 95.56 325 ALA A O 1
ATOM 2572 N N . VAL A 1 326 ? -6.801 14.651 23.892 1.00 95.06 326 VAL A N 1
ATOM 2573 C CA . VAL A 1 326 ? -5.906 15.565 23.172 1.00 95.06 326 VAL A CA 1
ATOM 2574 C C . VAL A 1 326 ? -6.690 16.772 22.679 1.00 95.06 326 VAL A C 1
ATOM 2576 O O . VAL A 1 326 ? -7.916 16.717 22.543 1.00 95.06 326 VAL A O 1
ATOM 2579 N N . ALA A 1 327 ? -5.992 17.882 22.466 1.00 93.75 327 ALA A N 1
ATOM 2580 C CA . ALA A 1 327 ? -6.551 19.048 21.799 1.00 93.75 327 ALA A CA 1
ATOM 2581 C C . ALA A 1 327 ? -6.790 18.769 20.308 1.00 93.75 327 ALA A C 1
ATOM 2583 O O . ALA A 1 327 ? -6.472 17.694 19.804 1.00 93.75 327 ALA A O 1
ATOM 2584 N N . ASP A 1 328 ? -7.333 19.759 19.607 1.00 90.00 328 ASP A N 1
ATOM 2585 C CA . ASP A 1 328 ? -7.152 19.842 18.163 1.00 90.00 328 ASP A CA 1
ATOM 2586 C C . ASP A 1 328 ? -5.699 20.262 17.871 1.00 90.00 328 ASP A C 1
ATOM 2588 O O . ASP A 1 328 ? -5.198 21.228 18.454 1.00 90.00 328 ASP A O 1
ATOM 2592 N N . PHE A 1 329 ? -5.014 19.489 17.032 1.00 86.94 329 PHE A N 1
ATOM 2593 C CA . PHE A 1 329 ? -3.595 19.634 16.690 1.00 86.94 329 PHE A CA 1
ATOM 2594 C C . PHE A 1 329 ? -3.375 19.767 15.172 1.00 86.94 329 PHE A C 1
ATOM 2596 O O . PHE A 1 329 ? -2.233 19.704 14.711 1.00 86.94 329 PHE A O 1
ATOM 2603 N N . LEU A 1 330 ? -4.460 19.991 14.417 1.00 84.88 330 LEU A N 1
ATOM 2604 C CA . LEU A 1 330 ? -4.418 20.415 13.020 1.00 84.88 330 LEU A CA 1
ATOM 2605 C C . LEU A 1 330 ? -3.770 21.807 12.918 1.00 84.88 330 LEU A C 1
ATOM 2607 O O . LEU A 1 330 ? -3.989 22.690 13.756 1.00 84.88 330 LEU A O 1
ATOM 2611 N N . ASP A 1 331 ? -2.967 22.009 11.879 1.00 77.94 331 ASP A N 1
ATOM 2612 C CA . ASP A 1 331 ? -2.215 23.237 11.620 1.00 77.94 331 ASP A CA 1
ATOM 2613 C C . ASP A 1 331 ? -2.362 23.687 10.153 1.00 77.94 331 ASP A C 1
ATOM 2615 O O . ASP A 1 331 ? -1.398 23.671 9.385 1.00 77.94 331 ASP A O 1
ATOM 2619 N N . PRO A 1 332 ? -3.583 24.063 9.715 1.00 72.19 332 PRO A N 1
ATOM 2620 C CA . PRO A 1 332 ? -3.851 24.388 8.318 1.00 72.19 332 PRO A CA 1
ATOM 2621 C C . PRO A 1 332 ? -2.996 25.559 7.820 1.00 72.19 332 PRO A C 1
ATOM 2623 O O . PRO A 1 332 ? -3.185 26.720 8.195 1.00 72.19 332 PRO A O 1
ATOM 2626 N N . THR A 1 333 ? -2.067 25.232 6.922 1.00 65.38 333 THR A N 1
ATOM 2627 C CA . THR A 1 333 ? -1.252 26.181 6.161 1.00 65.38 333 THR A CA 1
ATOM 2628 C C . THR A 1 333 ? -2.045 26.764 4.980 1.00 65.38 333 THR A C 1
ATOM 2630 O O . THR A 1 333 ? -3.206 26.425 4.751 1.00 65.38 333 THR A O 1
ATOM 2633 N N . LEU A 1 334 ? -1.427 27.668 4.209 1.00 53.53 334 LEU A N 1
ATOM 2634 C CA . LEU A 1 334 ? -2.094 28.527 3.213 1.00 53.53 334 LEU A CA 1
ATOM 2635 C C . LEU A 1 334 ? -2.921 27.803 2.121 1.00 53.53 334 LEU A C 1
ATOM 2637 O O . LEU A 1 334 ? -3.796 28.442 1.540 1.00 53.53 334 LEU A O 1
ATOM 2641 N N . GLU A 1 335 ? -2.681 26.513 1.848 1.00 54.09 335 GLU A N 1
ATOM 2642 C CA . GLU A 1 335 ? -3.442 25.690 0.878 1.00 54.09 335 GLU A CA 1
ATOM 2643 C C . GLU A 1 335 ? -3.923 24.322 1.419 1.00 54.09 335 GLU A C 1
ATOM 2645 O O . GLU A 1 335 ? -4.532 23.534 0.686 1.00 54.09 335 GLU A O 1
ATOM 2650 N N . GLY A 1 336 ? -3.664 23.999 2.688 1.00 54.00 336 GLY A N 1
ATOM 2651 C CA . GLY A 1 336 ? -3.997 22.694 3.264 1.00 54.00 336 GLY A CA 1
ATOM 2652 C C . GLY A 1 336 ? -5.486 22.554 3.592 1.00 54.00 336 GLY A C 1
ATOM 2653 O O . GLY A 1 336 ? -5.923 23.015 4.642 1.00 54.00 336 GLY A O 1
ATOM 2654 N N . THR A 1 337 ? -6.268 21.894 2.729 1.00 54.09 337 THR A N 1
ATOM 2655 C CA . THR A 1 337 ? -7.644 21.452 3.059 1.00 54.09 337 THR A CA 1
ATOM 2656 C C . THR A 1 337 ? -7.800 19.939 3.165 1.00 54.09 337 THR A C 1
ATOM 2658 O O . THR A 1 337 ? -8.672 19.488 3.900 1.00 54.09 337 THR A O 1
ATOM 2661 N N . PHE A 1 338 ? -6.979 19.161 2.450 1.00 57.69 338 PHE A N 1
ATOM 2662 C CA . PHE A 1 338 ? -6.808 17.725 2.667 1.00 57.69 338 PHE A CA 1
ATOM 2663 C C . PHE A 1 338 ? -5.527 17.197 1.962 1.00 57.69 338 PHE A C 1
ATOM 2665 O O . PHE A 1 338 ? -5.326 17.525 0.785 1.00 57.69 338 PHE A O 1
ATOM 2672 N N . PRO A 1 339 ? -4.679 16.398 2.643 1.00 63.50 339 PRO A N 1
ATOM 2673 C CA . PRO A 1 339 ? -4.587 16.338 4.101 1.00 63.50 339 PRO A CA 1
ATOM 2674 C C . PRO A 1 339 ? -4.080 17.691 4.665 1.00 63.50 339 PRO A C 1
ATOM 2676 O O . PRO A 1 339 ? -3.884 18.651 3.907 1.00 63.50 339 PRO A O 1
ATOM 2679 N N . VAL A 1 340 ? -4.052 17.839 5.989 1.00 71.94 340 VAL A N 1
ATOM 2680 C CA . VAL A 1 340 ? -3.889 19.119 6.696 1.00 71.94 340 VAL A CA 1
ATOM 2681 C C . VAL A 1 340 ? -2.803 18.970 7.751 1.00 71.94 340 VAL A C 1
ATOM 2683 O O . VAL A 1 340 ? -3.073 18.389 8.801 1.00 71.94 340 VAL A O 1
ATOM 2686 N N . MET A 1 341 ? -1.635 19.562 7.458 1.00 75.62 341 MET A N 1
ATOM 2687 C CA . MET A 1 341 ? -0.417 19.531 8.280 1.00 75.62 341 MET A CA 1
ATOM 2688 C C . MET A 1 341 ? -0.708 19.577 9.779 1.00 75.62 341 MET A C 1
ATOM 2690 O O . MET A 1 341 ? -1.611 20.284 10.233 1.00 75.62 341 MET A O 1
ATOM 2694 N N . PHE A 1 342 ? 0.096 18.867 10.558 1.00 80.12 342 PHE A N 1
ATOM 2695 C CA . PHE A 1 342 ? -0.134 18.691 11.983 1.00 80.12 342 PHE A CA 1
ATOM 2696 C C . PHE A 1 342 ? 1.056 19.187 12.800 1.00 80.12 342 PHE A C 1
ATOM 2698 O O . PHE A 1 342 ? 2.179 19.252 12.322 1.00 80.12 342 PHE A O 1
ATOM 2705 N N . ASN A 1 343 ? 0.833 19.478 14.080 1.00 80.75 343 ASN A N 1
ATOM 2706 C CA . ASN A 1 343 ? 1.926 19.811 14.988 1.00 80.75 343 ASN A CA 1
ATOM 2707 C C . ASN A 1 343 ? 1.781 19.037 16.299 1.00 80.75 343 ASN A C 1
ATOM 2709 O O . ASN A 1 343 ? 0.859 19.291 17.078 1.00 80.75 343 ASN A O 1
ATOM 2713 N N . MET A 1 344 ? 2.687 18.093 16.571 1.00 86.00 344 MET A N 1
ATOM 2714 C CA . MET A 1 344 ? 2.536 17.186 17.716 1.00 86.00 344 MET A CA 1
ATOM 2715 C C . MET A 1 344 ? 2.570 17.901 19.076 1.00 86.00 344 MET A C 1
ATOM 2717 O O . MET A 1 344 ? 1.900 17.466 20.016 1.00 86.00 344 MET A O 1
ATOM 2721 N N . ASP A 1 345 ? 3.271 19.037 19.186 1.00 83.44 345 ASP A N 1
ATOM 2722 C CA . ASP A 1 345 ? 3.281 19.839 20.417 1.00 83.44 345 ASP A CA 1
ATOM 2723 C C . ASP A 1 345 ? 1.880 20.399 20.731 1.00 83.44 345 ASP A C 1
ATOM 2725 O O . ASP A 1 345 ? 1.542 20.603 21.904 1.00 83.44 345 ASP A O 1
ATOM 2729 N N . LYS A 1 346 ? 1.015 20.579 19.717 1.00 87.00 346 LYS A N 1
ATOM 2730 C CA . LYS A 1 346 ? -0.353 21.074 19.920 1.00 87.00 346 LYS A CA 1
ATOM 2731 C C . LYS A 1 346 ? -1.273 20.084 20.622 1.00 87.00 346 LYS A C 1
ATOM 2733 O O . LYS A 1 346 ? -2.218 20.529 21.269 1.00 87.00 346 LYS A O 1
ATOM 2738 N N . MET A 1 347 ? -0.976 18.778 20.621 1.00 90.38 347 MET A N 1
ATOM 2739 C CA . MET A 1 347 ? -1.833 17.743 21.233 1.00 90.38 347 MET A CA 1
ATOM 2740 C C . MET A 1 347 ? -2.200 18.013 22.701 1.00 90.38 347 MET A C 1
ATOM 2742 O O . MET A 1 347 ? -3.232 17.533 23.174 1.00 90.38 347 MET A O 1
ATOM 2746 N N . LYS A 1 348 ? -1.378 18.775 23.437 1.00 88.94 348 LYS A N 1
ATOM 2747 C CA . LYS A 1 348 ? -1.651 19.177 24.829 1.00 88.94 348 LYS A CA 1
ATOM 2748 C C . LYS A 1 348 ? -1.869 20.674 25.040 1.00 88.94 348 LYS A C 1
ATOM 2750 O O . LYS A 1 348 ? -2.133 21.080 26.172 1.00 88.94 348 LYS A O 1
ATOM 2755 N N . THR A 1 349 ? -1.805 21.497 23.995 1.00 85.69 349 THR A N 1
ATOM 2756 C CA . THR A 1 349 ? -2.025 22.944 24.111 1.00 85.69 349 THR A CA 1
ATOM 2757 C C . THR A 1 349 ? -3.427 23.319 23.652 1.00 85.69 349 THR A C 1
ATOM 2759 O O . THR A 1 349 ? -3.747 23.241 22.472 1.00 85.69 349 THR A O 1
ATOM 2762 N N . GLY A 1 350 ? -4.257 23.786 24.582 1.00 87.94 350 GLY A N 1
ATOM 2763 C CA . GLY A 1 350 ? -5.606 24.261 24.284 1.00 87.94 350 GLY A CA 1
ATOM 2764 C C . GLY A 1 350 ? -6.687 23.385 24.905 1.00 87.94 350 GLY A C 1
ATOM 2765 O O . GLY A 1 350 ? -6.555 22.908 26.033 1.00 87.94 350 GLY A O 1
ATOM 2766 N N . THR A 1 351 ? -7.799 23.237 24.192 1.00 93.75 351 THR A N 1
ATOM 2767 C CA . THR A 1 351 ? -9.003 22.590 24.720 1.00 93.75 351 THR A CA 1
ATOM 2768 C C . THR A 1 351 ? -8.951 21.090 24.455 1.00 93.75 351 THR A C 1
ATOM 2770 O O . THR A 1 351 ? -9.061 20.681 23.307 1.00 93.75 351 THR A O 1
ATOM 2773 N N . LEU A 1 352 ? -8.793 20.278 25.504 1.00 95.75 352 LEU A N 1
ATOM 2774 C CA . LEU A 1 352 ? -8.699 18.819 25.384 1.00 95.75 352 LEU A CA 1
ATOM 2775 C C . LEU A 1 352 ? -10.074 18.162 25.186 1.00 95.75 352 LEU A C 1
ATOM 2777 O O . LEU A 1 352 ? -11.018 18.445 25.930 1.00 95.75 352 LEU A O 1
ATOM 2781 N N . TYR A 1 353 ? -10.148 17.211 24.258 1.00 96.62 353 TYR A N 1
ATOM 2782 C CA . TYR A 1 353 ? -11.314 16.373 23.998 1.00 96.62 353 TYR A CA 1
ATOM 2783 C C . TYR A 1 353 ? -10.941 14.896 24.085 1.00 96.62 353 TYR A C 1
ATOM 2785 O O . TYR A 1 353 ? -9.896 14.483 23.582 1.00 96.62 353 TYR A O 1
ATOM 2793 N N . TYR A 1 354 ? -11.819 14.092 24.684 1.00 96.81 354 TYR A N 1
ATOM 2794 C CA . TYR A 1 354 ? -11.763 12.641 24.548 1.00 96.81 354 TYR A CA 1
ATOM 2795 C C . TYR A 1 354 ? -12.092 12.270 23.103 1.00 96.81 354 TYR A C 1
ATOM 2797 O O . TYR A 1 354 ? -13.164 12.625 22.605 1.00 96.81 354 TYR A O 1
ATOM 2805 N N . GLN A 1 355 ? -11.165 11.579 22.439 1.00 94.62 355 GLN A N 1
ATOM 2806 C CA . GLN A 1 355 ? -11.254 11.293 21.002 1.00 94.62 355 GLN A CA 1
ATOM 2807 C C . GLN A 1 355 ? -12.133 10.077 20.653 1.00 94.62 355 GLN A C 1
ATOM 2809 O O . GLN A 1 355 ? -12.425 9.830 19.482 1.00 94.62 355 GLN A O 1
ATOM 2814 N N . GLY A 1 356 ? -12.623 9.377 21.678 1.00 95.12 356 GLY A N 1
ATOM 2815 C CA . GLY A 1 356 ? -13.612 8.310 21.574 1.00 95.12 356 GLY A CA 1
ATOM 2816 C C . GLY A 1 356 ? -13.081 6.970 21.080 1.00 95.12 356 GLY A C 1
ATOM 2817 O O . GLY A 1 356 ? -11.917 6.816 20.721 1.00 95.12 356 GLY A O 1
ATOM 2818 N N . VAL A 1 357 ? -13.988 5.995 21.068 1.00 96.00 357 VAL A N 1
ATOM 2819 C CA . VAL A 1 357 ? -13.773 4.636 20.547 1.00 96.00 357 VAL A CA 1
ATOM 2820 C C . VAL A 1 357 ? -14.981 4.193 19.721 1.00 96.00 357 VAL A C 1
ATOM 2822 O O . VAL A 1 357 ? -16.071 4.758 19.851 1.00 96.00 357 VAL A O 1
ATOM 2825 N N . ILE A 1 358 ? -14.805 3.182 18.870 1.00 96.50 358 ILE A N 1
ATOM 2826 C CA . ILE A 1 358 ? -15.911 2.551 18.141 1.00 96.50 358 ILE A CA 1
ATOM 2827 C C . ILE A 1 358 ? -16.614 1.563 19.080 1.00 96.50 358 ILE A C 1
ATOM 2829 O O . ILE A 1 358 ? -15.981 0.688 19.666 1.00 96.50 358 ILE A O 1
ATOM 2833 N N . ASP A 1 359 ? -17.935 1.686 19.220 1.00 96.25 359 ASP A N 1
ATOM 2834 C CA . ASP A 1 359 ? -18.739 0.858 20.124 1.00 96.25 359 ASP A CA 1
ATOM 2835 C C . ASP A 1 359 ? -18.836 -0.607 19.659 1.00 96.25 359 ASP A C 1
ATOM 2837 O O . ASP A 1 359 ? -19.748 -0.987 18.917 1.00 96.25 359 ASP A O 1
ATOM 2841 N N . GLY A 1 360 ? -17.921 -1.451 20.145 1.00 94.94 360 GLY A N 1
ATOM 2842 C CA . GLY A 1 360 ? -17.914 -2.901 19.926 1.00 94.94 360 GLY A CA 1
ATOM 2843 C C . GLY A 1 360 ? -19.169 -3.641 20.416 1.00 94.94 360 GLY A C 1
ATOM 2844 O O . GLY A 1 360 ? -19.399 -4.783 20.022 1.00 94.94 360 GLY A O 1
ATOM 2845 N N . SER A 1 361 ? -20.022 -3.015 21.238 1.00 95.62 361 SER A N 1
ATOM 2846 C CA . SER A 1 361 ? -21.253 -3.631 21.755 1.00 95.62 361 SER A CA 1
ATOM 2847 C C . SER A 1 361 ? -22.466 -3.510 20.820 1.00 95.62 361 SER A C 1
ATOM 2849 O O . SER A 1 361 ? -23.493 -4.150 21.072 1.00 95.62 361 SER A O 1
ATOM 2851 N N . THR A 1 362 ? -22.364 -2.750 19.720 1.00 96.19 362 THR A N 1
ATOM 2852 C CA . THR A 1 362 ? -23.465 -2.522 18.763 1.00 96.19 362 THR A CA 1
ATOM 2853 C C . THR A 1 362 ? -23.083 -2.919 17.333 1.00 96.19 362 THR A C 1
ATOM 2855 O O . THR A 1 362 ? -21.946 -2.724 16.938 1.00 96.19 362 THR A O 1
ATOM 2858 N N . PRO A 1 363 ? -24.005 -3.416 16.486 1.00 94.75 363 PRO A N 1
ATOM 2859 C CA . PRO A 1 363 ? -23.670 -3.837 15.117 1.00 94.75 363 PRO A CA 1
ATOM 2860 C C . PRO A 1 363 ? -23.332 -2.683 14.151 1.00 94.75 363 PRO A C 1
ATOM 2862 O O . PRO A 1 363 ? -23.066 -2.934 12.979 1.00 94.75 363 PRO A O 1
ATOM 2865 N N . LEU A 1 364 ? -23.385 -1.426 14.606 1.00 95.31 364 LEU A N 1
ATOM 2866 C CA . LEU A 1 364 ? -23.121 -0.241 13.782 1.00 95.31 364 LEU A CA 1
ATOM 2867 C C . LEU A 1 364 ? -21.832 0.498 14.161 1.00 95.31 364 LEU A C 1
ATOM 2869 O O . LEU A 1 364 ? -21.452 1.402 13.422 1.00 95.31 364 LEU A O 1
ATOM 2873 N N . GLY A 1 365 ? -21.182 0.146 15.279 1.00 95.62 365 GLY A N 1
ATOM 2874 C CA . GLY A 1 365 ? -19.931 0.773 15.710 1.00 95.62 365 GLY A CA 1
ATOM 2875 C C . GLY A 1 365 ? -20.002 2.297 15.794 1.00 95.62 365 GLY A C 1
ATOM 2876 O O . GLY A 1 365 ? -19.177 2.995 15.202 1.00 95.62 365 GLY A O 1
ATOM 2877 N N . ASN A 1 366 ? -21.007 2.826 16.497 1.00 95.62 366 ASN A N 1
ATOM 2878 C CA . ASN A 1 366 ? -21.100 4.269 16.725 1.00 95.62 366 ASN A CA 1
ATOM 2879 C C . ASN A 1 366 ? -19.842 4.767 17.455 1.00 95.62 366 ASN A C 1
ATOM 2881 O O . ASN A 1 366 ? -19.316 4.073 18.325 1.00 95.62 366 ASN A O 1
ATOM 2885 N N . ILE A 1 367 ? -19.404 5.990 17.155 1.00 95.75 367 ILE A N 1
ATOM 2886 C CA . ILE A 1 367 ? -18.369 6.655 17.953 1.00 95.75 367 ILE A CA 1
ATOM 2887 C C . ILE A 1 367 ? -18.977 7.007 19.317 1.00 95.75 367 ILE A C 1
ATOM 2889 O O . ILE A 1 367 ? -19.983 7.716 19.390 1.00 95.75 367 ILE A O 1
ATOM 2893 N N . ILE A 1 368 ? -18.374 6.499 20.390 1.00 95.62 368 ILE A N 1
ATOM 2894 C CA . ILE A 1 368 ? -18.789 6.720 21.781 1.00 95.62 368 ILE A CA 1
ATOM 2895 C C . ILE A 1 368 ? -17.628 7.268 22.611 1.00 95.62 368 ILE A C 1
ATOM 2897 O O . ILE A 1 368 ? -16.490 7.321 22.152 1.00 95.62 368 ILE A O 1
ATOM 2901 N N . GLN A 1 369 ? -17.914 7.638 23.864 1.00 95.62 369 GLN A N 1
ATOM 2902 C CA . GLN A 1 369 ? -16.901 8.065 24.839 1.00 95.62 369 GLN A CA 1
ATOM 2903 C C . GLN A 1 369 ? -16.122 9.330 24.427 1.00 95.62 369 GLN A C 1
ATOM 2905 O O . GLN A 1 369 ? -14.965 9.516 24.795 1.00 95.62 369 GLN A O 1
ATOM 2910 N N . THR A 1 370 ? -16.779 10.216 23.681 1.00 95.31 370 THR A N 1
ATOM 2911 C CA . THR A 1 370 ? -16.240 11.505 23.241 1.00 95.31 370 THR A CA 1
ATOM 2912 C C . THR A 1 370 ? -16.699 12.649 24.137 1.00 95.31 370 THR A C 1
ATOM 2914 O O . THR A 1 370 ? -17.675 12.531 24.884 1.00 95.31 370 THR A O 1
ATOM 2917 N N . GLY A 1 371 ? -16.012 13.788 24.043 1.00 94.06 371 GLY A N 1
ATOM 2918 C CA . GLY A 1 371 ? -16.487 15.044 24.619 1.00 94.06 371 GLY A CA 1
ATOM 2919 C C . GLY A 1 371 ? -15.394 15.911 25.228 1.00 94.06 371 GLY A C 1
ATOM 2920 O O . GLY A 1 371 ? -14.226 15.535 25.300 1.00 94.06 371 GLY A O 1
ATOM 2921 N N . LEU A 1 372 ? -15.795 17.103 25.662 1.00 95.69 372 LEU A N 1
ATOM 2922 C CA . LEU A 1 372 ? -14.915 18.125 26.221 1.00 95.69 372 LEU A CA 1
ATOM 2923 C C . LEU A 1 372 ? -14.378 17.694 27.596 1.00 95.69 372 LEU A C 1
ATOM 2925 O O . LEU A 1 372 ? -15.121 17.665 28.578 1.00 95.69 372 LEU A O 1
ATOM 2929 N N . ALA A 1 373 ? -13.084 17.376 27.676 1.00 94.31 373 ALA A N 1
ATOM 2930 C CA . ALA A 1 373 ? -12.506 16.682 28.825 1.00 94.31 373 ALA A CA 1
ATOM 2931 C C . ALA A 1 373 ? -12.623 17.431 30.173 1.00 94.31 373 ALA A C 1
ATOM 2933 O O . ALA A 1 373 ? -12.896 16.783 31.179 1.00 94.31 373 ALA A O 1
ATOM 2934 N N . PRO A 1 374 ? -12.534 18.776 30.247 1.00 92.50 374 PRO A N 1
ATOM 2935 C CA . PRO A 1 374 ? -12.799 19.515 31.486 1.00 92.50 374 PRO A CA 1
ATOM 2936 C C . PRO A 1 374 ? -14.248 19.450 32.008 1.00 92.50 374 PRO A C 1
ATOM 2938 O O . PRO A 1 374 ? -14.507 19.956 33.099 1.00 92.50 374 PRO A O 1
ATOM 2941 N N . GLN A 1 375 ? -15.202 18.900 31.245 1.00 94.00 375 GLN A N 1
ATOM 2942 C CA . GLN A 1 375 ? -16.630 18.867 31.600 1.00 94.00 375 GLN A CA 1
ATOM 2943 C C . GLN A 1 375 ? -17.165 17.474 31.962 1.00 94.00 375 GLN A C 1
ATOM 2945 O O . GLN A 1 375 ? -18.248 17.385 32.542 1.00 94.00 375 GLN A O 1
ATOM 2950 N N . ILE A 1 376 ? -16.438 16.398 31.645 1.00 94.06 376 ILE A N 1
ATOM 2951 C CA . ILE A 1 376 ? -16.860 15.013 31.903 1.00 94.06 376 ILE A CA 1
ATOM 2952 C C . ILE A 1 376 ? -15.732 14.218 32.578 1.00 94.06 376 ILE A C 1
ATOM 2954 O O . ILE A 1 376 ? -14.562 14.489 32.315 1.00 94.06 376 ILE A O 1
ATOM 2958 N N . PRO A 1 377 ? -16.040 13.245 33.459 1.00 93.25 377 PRO A N 1
ATOM 2959 C CA . PRO A 1 377 ? -15.015 12.345 33.983 1.00 93.25 377 PRO A CA 1
ATOM 2960 C C . PRO A 1 377 ? -14.389 11.524 32.839 1.00 93.25 377 PRO A C 1
ATOM 2962 O O . PRO A 1 377 ? -15.088 11.266 31.855 1.00 93.25 377 PRO A O 1
ATOM 2965 N N . PRO A 1 378 ? -13.128 11.065 32.974 1.00 93.81 378 PRO A N 1
ATOM 2966 C CA . PRO A 1 378 ? -12.484 10.216 31.976 1.00 93.81 378 PRO A CA 1
ATOM 2967 C C . PRO A 1 378 ? -13.353 9.007 31.599 1.00 93.81 378 PRO A C 1
ATOM 2969 O O . PRO A 1 378 ? -13.660 8.191 32.474 1.00 93.81 378 PRO A O 1
ATOM 2972 N N . PRO A 1 379 ? -13.768 8.874 30.327 1.00 96.69 379 PRO A N 1
ATOM 2973 C CA . PRO A 1 379 ? -14.458 7.687 29.852 1.00 96.69 379 PRO A CA 1
ATOM 2974 C C . PRO A 1 379 ? -13.534 6.473 29.928 1.00 96.69 379 PRO A C 1
ATOM 2976 O O . PRO A 1 379 ? -12.357 6.561 29.575 1.00 96.69 379 PRO A O 1
ATOM 2979 N N . THR A 1 380 ? -14.065 5.342 30.384 1.00 95.56 380 THR A N 1
ATOM 2980 C CA . THR A 1 380 ? -13.279 4.130 30.636 1.00 95.56 380 THR A CA 1
ATOM 2981 C C . THR A 1 380 ? -13.486 3.067 29.565 1.00 95.56 380 THR A C 1
ATOM 2983 O O . THR A 1 380 ? -14.627 2.755 29.214 1.00 95.56 380 THR A O 1
ATOM 2986 N N . VAL A 1 381 ? -12.394 2.428 29.154 1.00 95.19 381 VAL A N 1
ATOM 2987 C CA . VAL A 1 381 ? -12.387 1.177 28.384 1.00 95.19 381 VAL A CA 1
ATOM 2988 C C . VAL A 1 381 ? -11.673 0.090 29.182 1.00 95.19 381 VAL A C 1
ATOM 2990 O O . VAL A 1 381 ? -10.910 0.379 30.105 1.00 95.19 381 VAL A O 1
ATOM 2993 N N . ALA A 1 382 ? -11.866 -1.173 28.813 1.00 95.88 382 ALA A N 1
ATOM 2994 C CA . ALA A 1 382 ? -10.980 -2.225 29.288 1.00 95.88 382 ALA A CA 1
ATOM 2995 C C . ALA A 1 382 ? -9.553 -1.980 28.779 1.00 95.88 382 ALA A C 1
ATOM 2997 O O . ALA A 1 382 ? -9.330 -1.830 27.574 1.00 95.88 382 ALA A O 1
ATOM 2998 N N . ALA A 1 383 ? -8.597 -1.938 29.706 1.00 96.00 383 ALA A N 1
ATOM 2999 C CA . ALA A 1 383 ? -7.175 -1.914 29.394 1.00 96.00 383 ALA A CA 1
ATOM 3000 C C . ALA A 1 383 ? -6.754 -3.266 28.796 1.00 96.00 383 ALA A C 1
ATOM 3002 O O . ALA A 1 383 ? -7.138 -4.317 29.310 1.00 96.00 383 ALA A O 1
ATOM 3003 N N . ASP A 1 384 ? -5.937 -3.242 27.745 1.00 97.00 384 ASP A N 1
ATOM 3004 C CA . ASP A 1 384 ? -5.441 -4.444 27.072 1.00 97.00 384 ASP A CA 1
ATOM 3005 C C . ASP A 1 384 ? -3.9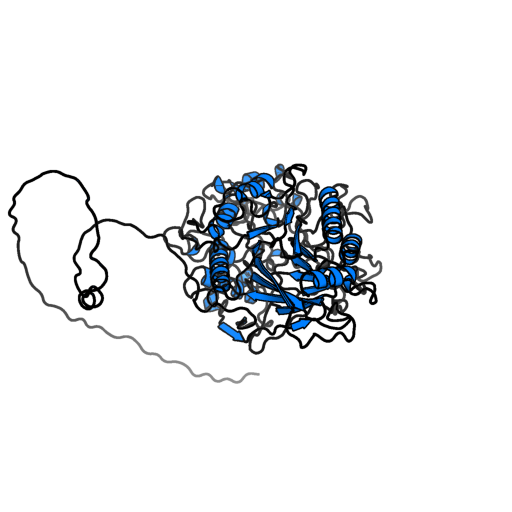39 -4.305 26.814 1.00 97.00 384 ASP A C 1
ATOM 3007 O O . ASP A 1 384 ? -3.494 -3.402 26.106 1.00 97.00 384 ASP A O 1
ATOM 3011 N N . ALA A 1 385 ? -3.143 -5.208 27.387 1.00 96.88 385 ALA A N 1
ATOM 3012 C CA . ALA A 1 385 ? -1.692 -5.210 27.218 1.00 96.88 385 ALA A CA 1
ATOM 3013 C C . ALA A 1 385 ? -1.257 -5.530 25.774 1.00 96.88 385 ALA A C 1
ATOM 3015 O O . ALA A 1 385 ? -0.149 -5.168 25.377 1.00 96.88 385 ALA A O 1
ATOM 3016 N N . ASN A 1 386 ? -2.117 -6.167 24.971 1.00 97.38 386 ASN A N 1
ATOM 3017 C CA . ASN A 1 386 ? -1.833 -6.464 23.567 1.00 97.38 386 ASN A CA 1
ATOM 3018 C C . ASN A 1 386 ? -1.942 -5.229 22.661 1.00 97.38 386 ASN A C 1
ATOM 3020 O O . ASN A 1 386 ? -1.461 -5.279 21.534 1.00 97.38 386 ASN A O 1
ATOM 3024 N N . ARG A 1 387 ? -2.507 -4.113 23.143 1.00 97.69 387 ARG A N 1
ATOM 3025 C CA . ARG A 1 387 ? -2.502 -2.831 22.419 1.00 97.69 387 ARG A CA 1
ATOM 3026 C C . ARG A 1 387 ? -1.151 -2.129 22.422 1.00 97.69 387 ARG A C 1
ATOM 3028 O O . ARG A 1 387 ? -1.004 -1.133 21.731 1.00 97.69 387 ARG A O 1
ATOM 3035 N N . ARG A 1 388 ? -0.177 -2.598 23.217 1.00 97.50 388 ARG A N 1
ATOM 3036 C CA . ARG A 1 388 ? 1.143 -1.961 23.360 1.00 97.50 388 ARG A CA 1
ATOM 3037 C C . ARG A 1 388 ? 1.723 -1.566 21.994 1.00 97.50 388 ARG A C 1
ATOM 3039 O O . ARG A 1 388 ? 1.762 -2.390 21.080 1.00 97.50 388 ARG A O 1
ATOM 3046 N N . SER A 1 389 ? 2.207 -0.331 21.894 1.00 97.75 389 SER A N 1
ATOM 3047 C CA . SER A 1 389 ? 3.007 0.108 20.751 1.00 97.75 389 SER A CA 1
ATOM 3048 C C . SER A 1 389 ? 4.308 -0.689 20.683 1.00 97.75 389 SER A C 1
ATOM 3050 O O . SER A 1 389 ? 5.011 -0.822 21.692 1.00 97.75 389 SER A O 1
ATOM 3052 N N . LEU A 1 390 ? 4.616 -1.195 19.495 1.00 97.81 390 LEU A N 1
ATOM 3053 C CA . LEU A 1 390 ? 5.872 -1.837 19.139 1.00 97.81 390 LEU A CA 1
ATOM 3054 C C . LEU A 1 390 ? 6.916 -0.793 18.741 1.00 97.81 390 LEU A C 1
ATOM 3056 O O . LEU A 1 390 ? 6.599 0.197 18.088 1.00 97.81 390 LEU A O 1
ATOM 3060 N N . LEU A 1 391 ? 8.177 -1.047 19.083 1.00 95.94 391 LEU A N 1
ATOM 3061 C CA . LEU A 1 391 ? 9.310 -0.414 18.400 1.00 95.94 391 LEU A CA 1
ATOM 3062 C C . LEU A 1 391 ? 9.472 -1.020 16.994 1.00 95.94 391 LEU A C 1
ATOM 3064 O O . LEU A 1 391 ? 9.177 -2.205 16.813 1.00 95.94 391 LEU A O 1
ATOM 3068 N N . ARG A 1 392 ? 10.048 -0.283 16.027 1.00 95.69 392 ARG A N 1
ATOM 3069 C CA . ARG A 1 392 ? 10.361 -0.790 14.666 1.00 95.69 392 ARG A CA 1
ATOM 3070 C C . ARG A 1 392 ? 11.043 -2.170 14.679 1.00 95.69 392 ARG A C 1
ATOM 3072 O O . ARG A 1 392 ? 10.723 -3.052 13.886 1.00 95.69 392 ARG A O 1
ATOM 3079 N N . THR A 1 393 ? 11.955 -2.393 15.625 1.00 96.50 393 THR A N 1
ATOM 3080 C CA . THR A 1 393 ? 12.683 -3.662 15.810 1.00 96.50 393 THR A CA 1
ATOM 3081 C C . THR A 1 393 ? 11.805 -4.812 16.309 1.00 96.50 393 THR A C 1
ATOM 3083 O O . THR A 1 393 ? 12.013 -5.958 15.906 1.00 96.50 393 THR A O 1
ATOM 3086 N N . GLU A 1 394 ? 10.813 -4.538 17.157 1.00 98.06 394 GLU A N 1
ATOM 3087 C CA . GLU A 1 394 ? 9.829 -5.533 17.589 1.00 98.06 394 GLU A CA 1
ATOM 3088 C C . GLU A 1 394 ? 8.838 -5.845 16.463 1.00 98.06 394 GLU A C 1
ATOM 3090 O O . GLU A 1 394 ? 8.538 -7.014 16.231 1.00 98.06 394 GLU A O 1
ATOM 3095 N N . TRP A 1 395 ? 8.394 -4.821 15.723 1.00 98.25 395 TRP A N 1
ATOM 3096 C CA . TRP A 1 395 ? 7.531 -4.969 14.547 1.00 98.25 395 TRP A CA 1
ATOM 3097 C C . TRP A 1 395 ? 8.180 -5.893 13.505 1.00 98.25 395 TRP A C 1
ATOM 3099 O O . TRP A 1 395 ? 7.597 -6.915 13.148 1.00 98.25 395 TRP A O 1
ATOM 3109 N N . ILE A 1 396 ? 9.443 -5.639 13.130 1.00 98.50 396 ILE A N 1
ATOM 3110 C CA . ILE A 1 396 ? 10.226 -6.516 12.237 1.00 98.50 396 ILE A CA 1
ATOM 3111 C C . ILE A 1 396 ? 10.338 -7.944 12.803 1.00 98.50 396 ILE A C 1
ATOM 3113 O O . ILE A 1 396 ? 10.241 -8.924 12.060 1.00 98.50 396 ILE A O 1
ATOM 3117 N N . SER A 1 397 ? 10.525 -8.086 14.120 1.00 98.44 397 SER A N 1
ATOM 3118 C CA . SER A 1 397 ? 10.700 -9.394 14.767 1.00 98.44 397 SER A CA 1
ATOM 3119 C C . SER A 1 397 ? 9.459 -10.291 14.657 1.00 98.44 397 SER A C 1
ATOM 3121 O O . SER A 1 397 ? 9.600 -11.510 14.530 1.00 98.44 397 SER A O 1
ATOM 3123 N N . GLU A 1 398 ? 8.246 -9.731 14.637 1.00 98.56 398 GLU A N 1
ATOM 3124 C CA . GLU A 1 398 ? 7.012 -10.524 14.527 1.00 98.56 398 GLU A CA 1
ATOM 3125 C C . GLU A 1 398 ? 6.849 -11.226 13.166 1.00 98.56 398 GLU A C 1
ATOM 3127 O O . GLU A 1 398 ? 6.225 -12.289 13.108 1.00 98.56 398 GLU A O 1
ATOM 3132 N N . PHE A 1 399 ? 7.489 -10.739 12.093 1.00 98.69 399 PHE A N 1
ATOM 3133 C CA . PHE A 1 399 ? 7.514 -11.417 10.783 1.00 98.69 399 PHE A CA 1
ATOM 3134 C C . PHE A 1 399 ? 8.319 -12.727 10.796 1.00 98.69 399 PHE A C 1
ATOM 3136 O O . PHE A 1 399 ? 8.163 -13.560 9.901 1.00 98.69 399 PHE A O 1
ATOM 3143 N N . PHE A 1 400 ? 9.153 -12.959 11.814 1.00 98.75 400 PHE A N 1
ATOM 3144 C CA . PHE A 1 400 ? 9.799 -14.255 12.047 1.00 98.75 400 PHE A CA 1
ATOM 3145 C C . PHE A 1 400 ? 8.892 -15.225 12.829 1.00 98.75 400 PHE A C 1
ATOM 3147 O O . PHE A 1 400 ? 9.111 -16.437 12.798 1.00 98.75 400 PHE A O 1
ATOM 3154 N N . ASN A 1 401 ? 7.837 -14.722 13.478 1.00 98.44 401 ASN A N 1
ATOM 3155 C CA . ASN A 1 401 ? 6.799 -15.496 14.159 1.00 98.44 401 ASN A CA 1
ATOM 3156 C C . ASN A 1 401 ? 5.613 -15.753 13.204 1.00 98.44 401 ASN A C 1
ATOM 3158 O O . ASN A 1 401 ? 4.521 -15.183 13.320 1.00 98.44 401 ASN A O 1
ATOM 3162 N N . THR A 1 402 ? 5.877 -16.608 12.216 1.00 98.44 402 THR A N 1
ATOM 3163 C CA . THR A 1 402 ? 5.026 -16.865 11.045 1.00 98.44 402 THR A CA 1
ATOM 3164 C C . THR A 1 402 ? 4.960 -18.361 10.705 1.00 98.44 402 THR A C 1
ATOM 3166 O O . THR A 1 402 ? 5.801 -19.155 11.133 1.00 98.44 402 THR A O 1
ATOM 3169 N N . SER A 1 403 ? 3.952 -18.768 9.934 1.00 97.56 403 SER A N 1
ATOM 3170 C CA . SER A 1 403 ? 3.776 -20.130 9.398 1.00 97.56 403 SER A CA 1
ATOM 3171 C C . SER A 1 403 ? 3.587 -20.175 7.871 1.00 97.56 403 SER A C 1
ATOM 3173 O O . SER A 1 403 ? 3.375 -21.254 7.289 1.00 97.56 403 SER A O 1
ATOM 3175 N N . SER A 1 404 ? 3.679 -19.005 7.238 1.00 96.62 404 SER A N 1
ATOM 3176 C CA . SER A 1 404 ? 3.857 -18.776 5.807 1.00 96.62 404 SER A CA 1
ATOM 3177 C C . SER A 1 404 ? 5.356 -18.628 5.467 1.00 96.62 404 SER A C 1
ATOM 3179 O O . SER A 1 404 ? 6.216 -18.852 6.318 1.00 96.62 404 SER A O 1
ATOM 3181 N N . ASN A 1 405 ? 5.703 -18.368 4.200 1.00 96.38 405 ASN A N 1
ATOM 3182 C CA . ASN A 1 405 ? 7.096 -18.357 3.726 1.00 96.38 405 ASN A CA 1
ATOM 3183 C C . ASN A 1 405 ? 7.415 -17.106 2.884 1.00 96.38 405 ASN A C 1
ATOM 3185 O O . ASN A 1 405 ? 6.504 -16.574 2.248 1.00 96.38 405 ASN A O 1
ATOM 3189 N N . PRO A 1 406 ? 8.697 -16.697 2.788 1.00 98.19 406 PRO A N 1
ATOM 3190 C CA . PRO A 1 406 ? 9.819 -17.119 3.637 1.00 98.19 406 PRO A CA 1
ATOM 3191 C C . PRO A 1 406 ? 9.662 -16.606 5.078 1.00 98.19 406 PRO A C 1
ATOM 3193 O O . PRO A 1 406 ? 9.062 -15.562 5.295 1.00 98.19 406 PRO A O 1
ATOM 3196 N N . VAL A 1 407 ? 10.219 -17.311 6.066 1.00 98.56 407 VAL A N 1
ATOM 3197 C CA . VAL A 1 407 ? 10.224 -16.826 7.461 1.00 98.56 407 VAL A CA 1
ATOM 3198 C C . VAL A 1 407 ? 10.996 -15.506 7.543 1.00 98.56 407 VAL A C 1
ATOM 3200 O O . VAL A 1 407 ? 12.127 -15.433 7.065 1.00 98.56 407 VAL A O 1
ATOM 3203 N N . GLY A 1 408 ? 10.387 -14.479 8.141 1.00 98.50 408 GLY A N 1
ATOM 3204 C CA . GLY A 1 408 ? 10.906 -13.109 8.154 1.00 98.50 408 GLY A CA 1
ATOM 3205 C C . GLY A 1 408 ? 10.471 -12.257 6.957 1.00 98.50 408 GLY A C 1
ATOM 3206 O O . GLY A 1 408 ? 10.765 -11.070 6.952 1.00 98.50 408 GLY A O 1
ATOM 3207 N N . HIS A 1 409 ? 9.783 -12.823 5.956 1.00 98.75 409 HIS A N 1
ATOM 3208 C CA . HIS A 1 409 ? 9.146 -12.101 4.838 1.00 98.75 409 HIS A CA 1
ATOM 3209 C C . HIS A 1 409 ? 10.040 -11.056 4.147 1.00 98.75 409 HIS A C 1
ATOM 3211 O O . HIS A 1 409 ? 9.588 -9.987 3.741 1.00 98.75 409 HIS A O 1
ATOM 3217 N N . GLY A 1 410 ? 11.329 -11.386 4.004 1.00 98.50 410 GLY A N 1
ATOM 3218 C CA . GLY A 1 410 ? 12.350 -10.515 3.425 1.00 98.50 410 GLY A CA 1
ATOM 3219 C C . GLY A 1 410 ? 13.303 -9.893 4.446 1.00 98.50 410 GLY A C 1
ATOM 3220 O O . GLY A 1 410 ? 14.490 -9.782 4.153 1.00 98.50 410 GLY A O 1
ATOM 3221 N N . PHE A 1 411 ? 12.870 -9.622 5.682 1.00 98.69 411 PHE A N 1
ATOM 3222 C CA . PHE A 1 411 ? 13.751 -9.099 6.739 1.00 98.69 411 PHE A CA 1
ATOM 3223 C C . PHE A 1 411 ? 14.878 -10.071 7.118 1.00 98.69 411 PHE A C 1
ATOM 3225 O O . PHE A 1 411 ? 15.944 -9.663 7.567 1.00 98.69 411 PHE A O 1
ATOM 3232 N N . ASN A 1 412 ? 14.704 -11.365 6.839 1.00 98.06 412 ASN A N 1
ATOM 3233 C CA . ASN A 1 412 ? 15.754 -12.381 6.936 1.00 98.06 412 ASN A CA 1
ATOM 3234 C C . ASN A 1 412 ? 16.903 -12.208 5.911 1.00 98.06 412 ASN A C 1
ATOM 3236 O O . ASN A 1 412 ? 17.859 -12.984 5.942 1.00 98.06 412 ASN A O 1
ATOM 3240 N N . LEU A 1 413 ? 16.775 -11.268 4.967 1.00 98.44 413 LEU A N 1
ATOM 3241 C CA . LEU A 1 413 ? 17.762 -10.914 3.941 1.00 98.44 413 LEU A CA 1
ATOM 3242 C C . LEU A 1 413 ? 18.463 -9.577 4.231 1.00 98.44 413 LEU A C 1
ATOM 3244 O O . LEU A 1 413 ? 19.392 -9.217 3.507 1.00 98.44 413 LEU A O 1
ATOM 3248 N N . VAL A 1 414 ? 18.048 -8.847 5.275 1.00 98.38 414 VAL A N 1
ATOM 3249 C CA . VAL A 1 414 ? 18.759 -7.652 5.746 1.00 98.38 414 VAL A CA 1
ATOM 3250 C C . VAL A 1 414 ? 20.179 -8.058 6.143 1.00 98.38 414 VAL A C 1
ATOM 3252 O O . VAL A 1 414 ? 20.391 -9.039 6.859 1.00 98.38 414 VAL A O 1
ATOM 3255 N N . ASN A 1 415 ? 21.173 -7.313 5.659 1.00 95.19 415 ASN A N 1
ATOM 3256 C CA . ASN A 1 415 ? 22.569 -7.586 5.981 1.00 95.19 415 ASN A CA 1
ATOM 3257 C C . ASN A 1 415 ? 22.801 -7.365 7.493 1.00 95.19 415 ASN A C 1
ATOM 3259 O O . ASN A 1 415 ? 22.585 -6.248 7.960 1.00 95.19 415 ASN A O 1
ATOM 3263 N N . PRO A 1 416 ? 23.294 -8.360 8.260 1.00 93.88 416 PRO A N 1
ATOM 3264 C CA . PRO A 1 416 ? 23.486 -8.243 9.709 1.00 93.88 416 PRO A CA 1
ATOM 3265 C C . PRO A 1 416 ? 24.554 -7.223 10.143 1.00 93.88 416 PRO A C 1
ATOM 3267 O O . PRO A 1 416 ? 24.750 -7.037 11.340 1.00 93.88 416 PRO A O 1
ATOM 3270 N N . THR A 1 417 ? 25.267 -6.576 9.211 1.00 95.31 417 THR A N 1
ATOM 3271 C CA . THR A 1 417 ? 26.121 -5.412 9.515 1.00 95.31 417 THR A CA 1
ATOM 3272 C C . THR A 1 417 ? 25.370 -4.080 9.508 1.00 95.31 417 THR A C 1
ATOM 3274 O O . THR A 1 417 ? 25.992 -3.058 9.787 1.00 95.31 417 THR A O 1
ATOM 3277 N N . GLN A 1 418 ? 24.090 -4.063 9.124 1.00 96.56 418 GLN A N 1
ATOM 3278 C CA . GLN A 1 418 ? 23.251 -2.869 9.194 1.00 96.56 418 GLN A CA 1
ATOM 3279 C C . GLN A 1 418 ? 22.835 -2.555 10.631 1.00 96.56 418 GLN A C 1
ATOM 3281 O O . GLN A 1 418 ? 22.951 -3.384 11.536 1.00 96.56 418 GLN A O 1
ATOM 3286 N N . GLU A 1 419 ? 22.362 -1.330 10.841 1.00 93.56 419 GLU A N 1
ATOM 3287 C CA . GLU A 1 419 ? 21.860 -0.893 12.138 1.00 93.56 419 GLU A CA 1
ATOM 3288 C C . GLU A 1 419 ? 20.549 -1.587 12.539 1.00 93.56 419 GLU A C 1
ATOM 3290 O O . GLU A 1 419 ? 19.813 -2.148 11.723 1.00 93.56 419 GLU A O 1
ATOM 3295 N N . SER A 1 420 ? 20.264 -1.566 13.840 1.00 93.31 420 SER A N 1
ATOM 3296 C CA . SER A 1 420 ? 19.072 -2.205 14.394 1.00 93.31 420 SER A CA 1
ATOM 3297 C C . SER A 1 420 ? 17.810 -1.504 13.891 1.00 93.31 420 SER A C 1
ATOM 3299 O O . SER A 1 420 ? 17.642 -0.311 14.117 1.00 93.31 420 SER A O 1
ATOM 3301 N N . GLY A 1 421 ? 16.917 -2.249 13.237 1.00 94.12 421 GLY A N 1
ATOM 3302 C CA . GLY A 1 421 ? 15.692 -1.705 12.645 1.00 94.12 421 GLY A CA 1
ATOM 3303 C C . GLY A 1 421 ? 15.804 -1.337 11.162 1.00 94.12 421 GLY A C 1
ATOM 3304 O O . GLY A 1 421 ? 14.798 -0.949 10.580 1.00 94.12 421 GLY A O 1
ATOM 3305 N N . PHE A 1 422 ? 16.973 -1.500 10.533 1.00 97.69 422 PHE A N 1
ATOM 3306 C CA . PHE A 1 422 ? 17.136 -1.284 9.094 1.00 97.69 422 PHE A CA 1
ATOM 3307 C C . PHE A 1 422 ? 16.234 -2.234 8.288 1.00 97.69 422 PHE A C 1
ATOM 3309 O O . PHE A 1 422 ? 16.410 -3.453 8.333 1.00 97.69 422 PHE A O 1
ATOM 3316 N N . ALA A 1 423 ? 15.269 -1.679 7.552 1.00 98.00 423 ALA A N 1
ATOM 3317 C CA . ALA A 1 423 ? 14.224 -2.449 6.877 1.00 98.00 423 ALA A CA 1
ATOM 3318 C C . ALA A 1 423 ? 14.457 -2.660 5.365 1.00 98.00 423 ALA A C 1
ATOM 3320 O O . ALA A 1 423 ? 13.678 -3.372 4.732 1.00 98.00 423 ALA A O 1
ATOM 3321 N N . CYS A 1 424 ? 15.532 -2.116 4.777 1.00 98.81 424 CYS A N 1
ATOM 3322 C CA . CYS A 1 424 ? 15.822 -2.311 3.352 1.00 98.81 424 CYS A CA 1
ATOM 3323 C C . CYS A 1 424 ? 16.525 -3.652 3.067 1.00 98.81 424 CYS A C 1
ATOM 3325 O O . CYS A 1 424 ? 17.497 -4.027 3.729 1.00 98.81 424 CYS A O 1
ATOM 3327 N N . TYR A 1 425 ? 16.087 -4.354 2.023 1.00 98.88 425 TYR A N 1
ATOM 3328 C CA . TYR A 1 425 ? 16.691 -5.604 1.546 1.00 98.88 425 TYR A CA 1
ATOM 3329 C C . TYR A 1 425 ? 16.437 -5.795 0.045 1.00 98.88 425 TYR A C 1
ATOM 3331 O O . TYR A 1 425 ? 15.670 -5.065 -0.576 1.00 98.88 425 TYR A O 1
ATOM 3339 N N . SER A 1 426 ? 17.071 -6.788 -0.578 1.00 98.81 426 SER A N 1
ATOM 3340 C CA . SER A 1 426 ? 16.787 -7.128 -1.974 1.00 98.81 426 SER A CA 1
ATOM 3341 C C . SER A 1 426 ? 16.765 -8.635 -2.207 1.00 98.81 426 SER A C 1
ATOM 3343 O O . SER A 1 426 ? 17.345 -9.414 -1.449 1.00 98.81 426 SER A O 1
ATOM 3345 N N . PHE A 1 427 ? 16.047 -9.066 -3.246 1.00 98.56 427 PHE A N 1
ATOM 3346 C CA . PHE A 1 427 ? 15.937 -10.478 -3.603 1.00 98.56 427 PHE A CA 1
ATOM 3347 C C . PHE A 1 427 ? 15.743 -10.697 -5.105 1.00 98.56 427 PHE A C 1
ATOM 3349 O O . PHE A 1 427 ? 15.310 -9.817 -5.849 1.00 98.56 427 PHE A O 1
ATOM 3356 N N . LEU A 1 428 ? 16.058 -11.915 -5.545 1.00 98.06 428 LEU A N 1
ATOM 3357 C CA . LEU A 1 428 ? 15.764 -12.422 -6.882 1.00 98.06 428 LEU A CA 1
ATOM 3358 C C . LEU A 1 428 ? 14.592 -13.405 -6.747 1.00 98.06 428 LEU A C 1
ATOM 3360 O O . LEU A 1 428 ? 14.803 -14.483 -6.188 1.00 98.06 428 LEU A O 1
ATOM 3364 N N . PRO A 1 429 ? 13.374 -13.097 -7.238 1.00 97.00 429 PRO A N 1
ATOM 3365 C CA . PRO A 1 429 ? 12.230 -14.003 -7.107 1.00 97.00 429 PRO A CA 1
ATOM 3366 C C . PRO A 1 429 ? 12.476 -15.370 -7.760 1.00 97.00 429 PRO A C 1
ATOM 3368 O O . PRO A 1 429 ? 11.913 -16.380 -7.346 1.00 97.00 429 PRO A O 1
ATOM 3371 N N . LYS A 1 430 ? 13.304 -15.403 -8.815 1.00 95.81 430 LYS A N 1
ATOM 3372 C CA . LYS A 1 430 ? 13.602 -16.587 -9.630 1.00 95.81 430 LYS A CA 1
ATOM 3373 C C . LYS A 1 430 ? 15.077 -16.554 -10.015 1.00 95.81 430 LYS A C 1
ATOM 3375 O O . LYS A 1 430 ? 15.515 -15.627 -10.685 1.00 95.81 430 LYS A O 1
ATOM 3380 N N . SER A 1 431 ? 15.843 -17.573 -9.636 1.00 91.06 431 SER A N 1
ATOM 3381 C CA . SER A 1 431 ? 17.305 -17.603 -9.823 1.00 91.06 431 SER A CA 1
ATOM 3382 C C . SER A 1 431 ? 17.772 -17.614 -11.285 1.00 91.06 431 SER A C 1
ATOM 3384 O O . SER A 1 431 ? 18.923 -17.285 -11.557 1.00 91.06 431 SER A O 1
ATOM 3386 N N . ASN A 1 432 ? 16.899 -17.985 -12.226 1.00 91.25 432 ASN A N 1
ATOM 3387 C CA . ASN A 1 432 ? 17.175 -18.026 -13.663 1.00 91.25 432 ASN A CA 1
ATOM 3388 C C . ASN A 1 432 ? 16.581 -16.842 -14.450 1.00 91.25 432 ASN A C 1
ATOM 3390 O O . ASN A 1 432 ? 16.704 -16.815 -15.673 1.00 91.25 432 ASN A O 1
ATOM 3394 N N . ILE A 1 433 ? 15.916 -15.894 -13.781 1.00 96.69 433 ILE A N 1
ATOM 3395 C CA . ILE A 1 433 ? 15.364 -14.683 -14.396 1.00 96.69 433 ILE A CA 1
ATOM 3396 C C . ILE A 1 433 ? 16.105 -13.481 -13.797 1.00 96.69 433 ILE A C 1
ATOM 3398 O O . ILE A 1 433 ? 16.085 -13.314 -12.579 1.00 96.69 433 ILE A O 1
ATOM 3402 N N . PRO A 1 434 ? 16.736 -12.614 -14.606 1.00 96.81 434 PRO A N 1
ATOM 3403 C CA . PRO A 1 434 ? 17.539 -11.503 -14.108 1.00 96.81 434 PRO A CA 1
ATOM 3404 C C . PRO A 1 434 ? 16.649 -10.312 -13.715 1.00 96.81 434 PRO A C 1
ATOM 3406 O O . PRO A 1 434 ? 16.772 -9.232 -14.284 1.00 96.81 434 PRO A O 1
ATOM 3409 N N . ILE A 1 435 ? 15.718 -10.513 -12.778 1.00 98.62 435 ILE A N 1
ATOM 3410 C CA . ILE A 1 435 ? 14.918 -9.446 -12.163 1.00 98.62 435 ILE A CA 1
ATOM 3411 C C . ILE A 1 435 ? 15.196 -9.432 -10.661 1.00 98.62 435 ILE A C 1
ATOM 3413 O O . ILE A 1 435 ? 14.968 -10.427 -9.974 1.00 98.62 435 ILE A O 1
ATOM 3417 N N . LYS A 1 436 ? 15.661 -8.286 -10.169 1.00 98.69 436 LYS A N 1
ATOM 3418 C CA . LYS A 1 436 ? 15.891 -7.976 -8.760 1.00 98.69 436 LYS A CA 1
ATOM 3419 C C . LYS A 1 436 ? 14.765 -7.091 -8.238 1.00 98.69 436 LYS A C 1
ATOM 3421 O O . LYS A 1 436 ? 14.445 -6.073 -8.850 1.00 98.69 436 LYS A O 1
ATOM 3426 N N . ILE A 1 437 ? 14.197 -7.470 -7.100 1.00 98.94 437 ILE A N 1
ATOM 3427 C CA . ILE A 1 437 ? 13.327 -6.604 -6.306 1.00 98.94 437 ILE A CA 1
ATOM 3428 C C . ILE A 1 437 ? 14.204 -5.950 -5.240 1.00 98.94 437 ILE A C 1
ATOM 3430 O O . ILE A 1 437 ? 14.896 -6.648 -4.499 1.00 98.94 437 ILE A O 1
ATOM 3434 N N . ILE A 1 438 ? 14.205 -4.623 -5.198 1.00 98.94 438 ILE A N 1
ATOM 3435 C CA . ILE A 1 438 ? 14.823 -3.806 -4.153 1.00 98.94 438 ILE A CA 1
ATOM 3436 C C . ILE A 1 438 ? 13.673 -3.338 -3.270 1.00 98.94 438 ILE A C 1
ATOM 3438 O O . ILE A 1 438 ? 12.814 -2.604 -3.748 1.00 98.94 438 ILE A O 1
ATOM 3442 N N . VAL A 1 439 ? 13.630 -3.787 -2.020 1.00 98.94 439 VAL A N 1
ATOM 3443 C CA . VAL A 1 439 ? 12.652 -3.322 -1.035 1.00 98.94 439 VAL A CA 1
ATOM 3444 C C . VAL A 1 439 ? 13.311 -2.218 -0.222 1.00 98.94 439 VAL A C 1
ATOM 3446 O O . VAL A 1 439 ? 14.338 -2.442 0.422 1.00 98.94 439 VAL A O 1
ATOM 3449 N N . LEU A 1 440 ? 12.758 -1.017 -0.331 1.00 98.88 440 LEU A N 1
ATOM 3450 C CA . LEU A 1 440 ? 13.292 0.213 0.232 1.00 98.88 440 LEU A CA 1
ATOM 3451 C C . LEU A 1 440 ? 12.369 0.690 1.354 1.00 98.88 440 LEU A C 1
ATOM 3453 O O . LEU A 1 440 ? 11.171 0.839 1.148 1.00 98.88 440 LEU A O 1
ATOM 3457 N N . ASP A 1 441 ? 12.948 0.935 2.523 1.00 98.31 441 ASP A N 1
ATOM 3458 C CA . ASP A 1 441 ? 12.341 1.760 3.563 1.00 98.31 441 ASP A CA 1
ATOM 3459 C C . ASP A 1 441 ? 12.624 3.223 3.203 1.00 98.31 441 ASP A C 1
ATOM 3461 O O . ASP A 1 441 ? 13.760 3.686 3.327 1.00 98.31 441 ASP A O 1
ATOM 3465 N N . ASP A 1 442 ? 11.614 3.924 2.698 1.00 97.38 442 ASP A N 1
ATOM 3466 C CA . ASP A 1 442 ? 11.648 5.348 2.367 1.00 97.38 442 ASP A CA 1
ATOM 3467 C C . ASP A 1 442 ? 10.825 6.203 3.343 1.00 97.38 442 ASP A C 1
ATOM 3469 O O . ASP A 1 442 ? 10.445 7.325 3.010 1.00 97.38 442 ASP A O 1
ATOM 3473 N N . THR A 1 443 ? 10.570 5.695 4.557 1.00 95.44 443 THR A N 1
ATOM 3474 C CA . THR A 1 443 ? 9.853 6.438 5.600 1.00 95.44 443 THR A CA 1
ATOM 3475 C C . THR A 1 443 ? 10.786 7.359 6.392 1.00 95.44 443 THR A C 1
ATOM 3477 O O . THR A 1 443 ? 12.013 7.181 6.453 1.00 95.44 443 THR A O 1
ATOM 3480 N N . GLN A 1 444 ? 10.212 8.372 7.037 1.00 91.56 444 GLN A N 1
ATOM 3481 C CA . GLN A 1 444 ? 10.956 9.294 7.892 1.00 91.56 444 GLN A CA 1
ATOM 3482 C C . GLN A 1 444 ? 11.574 8.590 9.121 1.00 91.56 444 GLN A C 1
ATOM 3484 O O . GLN A 1 444 ? 11.231 7.460 9.480 1.00 91.56 444 GLN A O 1
ATOM 3489 N N . SER A 1 445 ? 12.563 9.216 9.764 1.00 88.25 445 SER A N 1
ATOM 3490 C CA . SER A 1 445 ? 13.209 8.626 10.946 1.00 88.25 445 SER A CA 1
ATOM 3491 C C . SER A 1 445 ? 12.415 8.915 12.222 1.00 88.25 445 SER A C 1
ATOM 3493 O O . SER A 1 445 ? 12.010 10.045 12.458 1.00 88.25 445 SER A O 1
ATOM 3495 N N . GLU A 1 446 ? 12.271 7.919 13.104 1.00 87.81 446 GLU A N 1
ATOM 3496 C CA . GLU A 1 446 ? 11.676 8.092 14.446 1.00 87.81 446 GLU A CA 1
ATOM 3497 C C . GLU A 1 446 ? 12.500 8.998 15.373 1.00 87.81 446 GLU A C 1
ATOM 3499 O O . GLU A 1 446 ? 12.024 9.383 16.441 1.00 87.81 446 GLU A O 1
ATOM 3504 N N . THR A 1 447 ? 13.741 9.313 14.995 1.00 85.88 447 THR A N 1
ATOM 3505 C CA . THR A 1 447 ? 14.697 10.058 15.822 1.00 85.88 447 THR A CA 1
ATOM 3506 C C . THR A 1 447 ? 15.239 11.310 15.132 1.00 85.88 447 THR A C 1
ATOM 3508 O O . THR A 1 447 ? 16.298 11.798 15.524 1.00 85.88 447 THR A O 1
ATOM 3511 N N . ASP A 1 448 ? 14.575 11.809 14.087 1.00 82.50 448 ASP A N 1
ATOM 3512 C CA . ASP A 1 448 ? 14.986 13.041 13.398 1.00 82.50 448 ASP A CA 1
ATOM 3513 C C . ASP A 1 448 ? 14.738 14.315 14.224 1.00 82.50 448 ASP A C 1
ATOM 3515 O O . ASP A 1 448 ? 15.408 15.324 14.011 1.00 82.50 448 ASP A O 1
ATOM 3519 N N . GLY A 1 449 ? 13.826 14.246 15.196 1.00 80.12 449 GLY A N 1
ATOM 3520 C CA . GLY A 1 449 ? 13.433 15.360 16.057 1.00 80.12 449 GLY A CA 1
ATOM 3521 C C . GLY A 1 449 ? 12.301 16.225 15.499 1.00 80.12 449 GLY A C 1
ATOM 3522 O O . GLY A 1 449 ? 11.940 17.193 16.167 1.00 80.12 449 GLY A O 1
ATOM 3523 N N . SER A 1 450 ? 11.740 15.869 14.335 1.00 80.50 450 SER A N 1
ATOM 3524 C CA . SER A 1 450 ? 10.639 16.609 13.713 1.00 80.50 450 SER A CA 1
ATOM 3525 C C . SER A 1 450 ? 9.399 16.627 14.609 1.00 80.50 450 SER A C 1
ATOM 3527 O O . SER A 1 450 ? 9.099 15.669 15.327 1.00 80.50 450 SER A O 1
ATOM 3529 N N . LYS A 1 451 ? 8.674 17.746 14.550 1.00 79.00 451 LYS A N 1
ATOM 3530 C CA . LYS A 1 451 ? 7.385 17.972 15.228 1.00 79.00 451 LYS A CA 1
ATOM 3531 C C . LYS A 1 451 ? 6.185 17.946 14.285 1.00 79.00 451 LYS A C 1
ATOM 3533 O O . LYS A 1 451 ? 5.044 18.001 14.759 1.00 79.00 451 LYS A O 1
ATOM 3538 N N . ASP A 1 452 ? 6.471 17.950 12.988 1.00 78.06 452 ASP A N 1
ATOM 3539 C CA . ASP A 1 452 ? 5.493 17.800 11.921 1.00 78.06 452 ASP A CA 1
ATOM 3540 C C . ASP A 1 452 ? 5.059 16.329 11.820 1.00 78.06 452 ASP A C 1
ATOM 3542 O O . ASP A 1 452 ? 5.483 15.480 12.610 1.00 78.06 452 ASP A O 1
ATOM 3546 N N . ILE A 1 453 ? 4.194 16.027 10.864 1.00 83.06 453 ILE A N 1
ATOM 3547 C CA . ILE A 1 453 ? 3.780 14.671 10.541 1.00 83.06 453 ILE A CA 1
ATOM 3548 C C . ILE A 1 453 ? 4.876 13.887 9.799 1.00 83.06 453 ILE A C 1
ATOM 3550 O O . ILE A 1 453 ? 5.436 14.345 8.815 1.00 83.06 453 ILE A O 1
ATOM 3554 N N . HIS A 1 454 ? 5.128 12.646 10.208 1.00 88.62 454 HIS A N 1
ATOM 3555 C CA . HIS A 1 454 ? 6.092 11.725 9.591 1.00 88.62 454 HIS A CA 1
ATOM 3556 C C . HIS A 1 454 ? 5.504 10.915 8.419 1.00 88.62 454 HIS A C 1
ATOM 3558 O O . HIS A 1 454 ? 5.818 9.737 8.234 1.00 88.62 454 HIS A O 1
ATOM 3564 N N . GLY A 1 455 ? 4.641 11.545 7.618 1.00 88.19 455 GLY A N 1
ATOM 3565 C CA . GLY A 1 455 ? 4.096 10.967 6.384 1.00 88.19 455 GLY A CA 1
ATOM 3566 C C . GLY A 1 455 ? 5.053 11.062 5.189 1.00 88.19 455 GLY A C 1
ATOM 3567 O O . GLY A 1 455 ? 4.768 10.516 4.129 1.00 88.19 455 GLY A O 1
ATOM 3568 N N . HIS A 1 456 ? 6.184 11.751 5.340 1.00 88.06 456 HIS A N 1
ATOM 3569 C CA . HIS A 1 456 ? 7.004 12.171 4.213 1.00 88.06 456 HIS A CA 1
ATOM 3570 C C . HIS A 1 456 ? 7.969 11.104 3.675 1.00 88.06 456 HIS A C 1
ATOM 3572 O O . HIS A 1 456 ? 8.555 10.311 4.418 1.00 88.06 456 HIS A O 1
ATOM 3578 N N . GLY A 1 457 ? 8.217 11.172 2.362 1.00 92.50 457 GLY A N 1
ATOM 3579 C CA . GLY A 1 457 ? 9.246 10.396 1.669 1.00 92.50 457 GLY A CA 1
ATOM 3580 C C . GLY A 1 457 ? 10.647 10.867 2.052 1.00 92.50 457 GLY A C 1
ATOM 3581 O O . GLY A 1 457 ? 10.998 12.031 1.836 1.00 92.50 457 GLY A O 1
ATOM 3582 N N . PHE A 1 458 ? 11.451 9.970 2.622 1.00 93.06 458 PHE A N 1
ATOM 3583 C CA . PHE A 1 458 ? 12.701 10.316 3.291 1.00 93.06 458 PHE A CA 1
ATOM 3584 C C . PHE A 1 458 ? 13.760 9.209 3.189 1.00 93.06 458 PHE A C 1
ATOM 3586 O O . PHE A 1 458 ? 13.478 8.029 3.385 1.00 93.06 458 PHE A O 1
ATOM 3593 N N . LEU A 1 459 ? 15.023 9.590 2.967 1.00 94.44 459 LEU A N 1
ATOM 3594 C CA . LEU A 1 459 ? 16.169 8.689 3.100 1.00 94.44 459 LEU A CA 1
ATOM 3595 C C . LEU A 1 459 ? 17.260 9.347 3.946 1.00 94.44 459 LEU A C 1
ATOM 3597 O O . LEU A 1 459 ? 17.756 10.420 3.617 1.00 94.44 459 LEU A O 1
ATOM 3601 N N . ASP A 1 460 ? 17.709 8.669 4.999 1.00 92.50 460 ASP A N 1
ATOM 3602 C CA . ASP A 1 460 ? 18.959 9.038 5.666 1.00 92.50 460 ASP A CA 1
ATOM 3603 C C . ASP A 1 460 ? 20.189 8.632 4.833 1.00 92.50 460 ASP A C 1
ATOM 3605 O O . ASP A 1 460 ? 20.112 7.960 3.797 1.00 92.50 460 ASP A O 1
ATOM 3609 N N . ALA A 1 461 ? 21.369 9.046 5.299 1.00 92.88 461 ALA A N 1
ATOM 3610 C CA . ALA A 1 461 ? 22.625 8.804 4.602 1.00 92.88 461 ALA A CA 1
ATOM 3611 C C . ALA A 1 461 ? 22.964 7.309 4.451 1.00 92.88 461 ALA A C 1
ATOM 3613 O O . ALA A 1 461 ? 23.626 6.946 3.474 1.00 92.88 461 ALA A O 1
ATOM 3614 N N . ASN A 1 462 ? 22.515 6.444 5.371 1.00 95.44 462 ASN A N 1
ATOM 3615 C CA . ASN A 1 462 ? 22.763 5.005 5.301 1.00 95.44 462 ASN A CA 1
ATOM 3616 C C . ASN A 1 462 ? 21.872 4.363 4.230 1.00 95.44 462 ASN A C 1
ATOM 3618 O O . ASN A 1 462 ? 22.379 3.743 3.292 1.00 95.44 462 ASN A O 1
ATOM 3622 N N . ARG A 1 463 ? 20.555 4.591 4.294 1.00 97.31 463 ARG A N 1
ATOM 3623 C CA . ARG A 1 463 ? 19.595 4.081 3.301 1.00 97.31 463 ARG A CA 1
ATOM 3624 C C . ARG A 1 463 ? 19.876 4.621 1.897 1.00 97.31 463 ARG A C 1
ATOM 3626 O O . ARG A 1 463 ? 19.825 3.858 0.931 1.00 97.31 463 ARG A O 1
ATOM 3633 N N . TRP A 1 464 ? 20.299 5.881 1.770 1.00 97.75 464 TRP A N 1
ATOM 3634 C CA . TRP A 1 464 ? 20.719 6.456 0.487 1.00 97.75 464 TRP A CA 1
ATOM 3635 C C . TRP A 1 464 ? 22.028 5.856 -0.060 1.00 97.75 464 TRP A C 1
ATOM 3637 O O . TRP A 1 464 ? 22.161 5.597 -1.262 1.00 97.75 464 TRP A O 1
ATOM 3647 N N . ALA A 1 465 ? 23.026 5.606 0.794 1.00 98.38 465 ALA A N 1
ATOM 3648 C CA . ALA A 1 465 ? 24.242 4.898 0.387 1.00 98.38 465 ALA A CA 1
ATOM 3649 C C . ALA A 1 465 ? 23.942 3.449 -0.037 1.00 98.38 465 ALA A C 1
ATOM 3651 O O . ALA A 1 465 ? 24.448 2.997 -1.067 1.00 98.38 465 ALA A O 1
ATOM 3652 N N . TRP A 1 466 ? 23.076 2.758 0.708 1.00 98.75 466 TRP A N 1
ATOM 3653 C CA . TRP A 1 466 ? 22.627 1.402 0.409 1.00 98.75 466 TRP A CA 1
ATOM 3654 C C . TRP A 1 466 ? 21.888 1.318 -0.931 1.00 98.75 466 TRP A C 1
ATOM 3656 O O . TRP A 1 466 ? 22.273 0.510 -1.774 1.00 98.75 466 TRP A O 1
ATOM 3666 N N . LEU A 1 467 ? 20.905 2.191 -1.188 1.00 98.88 467 LEU A N 1
ATOM 3667 C CA . LEU A 1 467 ? 20.139 2.185 -2.440 1.00 98.88 467 LEU A CA 1
ATOM 3668 C C . LEU A 1 467 ? 21.056 2.337 -3.663 1.00 98.88 467 LEU A C 1
ATOM 3670 O O . LEU A 1 467 ? 20.971 1.552 -4.607 1.00 98.88 467 LEU A O 1
ATOM 3674 N N . ARG A 1 468 ? 21.997 3.290 -3.629 1.00 98.81 468 ARG A N 1
ATOM 3675 C CA . ARG A 1 468 ? 22.984 3.470 -4.710 1.00 98.81 468 ARG A CA 1
ATOM 3676 C C . ARG A 1 468 ? 23.860 2.236 -4.918 1.00 98.81 468 ARG A C 1
ATOM 3678 O O . ARG A 1 468 ? 24.108 1.859 -6.064 1.00 98.81 468 ARG A O 1
ATOM 3685 N N . ALA A 1 469 ? 24.306 1.592 -3.839 1.00 98.69 469 ALA A N 1
ATOM 3686 C CA . ALA A 1 469 ? 25.084 0.358 -3.922 1.00 98.69 469 ALA A CA 1
ATOM 3687 C C . ALA A 1 469 ? 24.265 -0.795 -4.534 1.00 98.69 469 ALA A C 1
ATOM 3689 O O . ALA A 1 469 ? 24.766 -1.513 -5.399 1.00 98.69 469 ALA A O 1
ATOM 3690 N N . GLU A 1 470 ? 22.992 -0.936 -4.157 1.00 98.69 470 GLU A N 1
ATOM 3691 C CA . GLU A 1 470 ? 22.095 -1.970 -4.676 1.00 98.69 470 GLU A CA 1
ATOM 3692 C C . GLU A 1 470 ? 21.753 -1.786 -6.160 1.00 98.69 470 GLU A C 1
ATOM 3694 O O . GLU A 1 470 ? 21.701 -2.784 -6.892 1.00 98.69 470 GLU A O 1
ATOM 3699 N N . LEU A 1 471 ? 21.556 -0.540 -6.608 1.00 98.88 471 LEU A N 1
ATOM 3700 C CA . LEU A 1 471 ? 21.345 -0.187 -8.017 1.00 98.88 471 LEU A CA 1
ATOM 3701 C C . LEU A 1 471 ? 22.608 -0.467 -8.846 1.00 98.88 471 LEU A C 1
ATOM 3703 O O . LEU A 1 471 ? 22.542 -1.143 -9.875 1.00 98.88 471 LEU A O 1
ATOM 3707 N N . ALA A 1 472 ? 23.778 -0.027 -8.367 1.00 98.75 472 ALA A N 1
ATOM 3708 C CA . ALA A 1 472 ? 25.061 -0.277 -9.024 1.00 98.75 472 ALA A CA 1
ATOM 3709 C C . ALA A 1 472 ? 25.380 -1.781 -9.125 1.00 98.75 472 ALA A C 1
ATOM 3711 O O . ALA A 1 472 ? 25.792 -2.259 -10.185 1.00 98.75 472 ALA A O 1
ATOM 3712 N N . ALA A 1 473 ? 25.131 -2.548 -8.057 1.00 98.56 473 ALA A N 1
ATOM 3713 C CA . ALA A 1 473 ? 25.298 -3.999 -8.048 1.00 98.56 473 ALA A CA 1
ATOM 3714 C C . ALA A 1 473 ? 24.349 -4.698 -9.036 1.00 98.56 473 ALA A C 1
ATOM 3716 O O . ALA A 1 473 ? 24.773 -5.604 -9.755 1.00 98.56 473 ALA A O 1
ATOM 3717 N N . GLY A 1 474 ? 23.086 -4.258 -9.121 1.00 98.38 474 GLY A N 1
ATOM 3718 C CA . GLY A 1 474 ? 22.120 -4.789 -10.087 1.00 98.38 474 GLY A CA 1
ATOM 3719 C C . GLY A 1 474 ? 22.523 -4.514 -11.540 1.00 98.38 474 GLY A C 1
ATOM 3720 O O . GLY A 1 474 ? 22.467 -5.418 -12.374 1.00 98.38 474 GLY A O 1
ATOM 3721 N N . GLN A 1 475 ? 23.023 -3.310 -11.842 1.00 97.81 475 GLN A N 1
ATOM 3722 C CA . GLN A 1 475 ? 23.571 -2.994 -13.167 1.00 97.81 475 GLN A CA 1
ATOM 3723 C C . GLN A 1 475 ? 24.784 -3.864 -13.513 1.00 97.81 475 GLN A C 1
ATOM 3725 O O . GLN A 1 475 ? 24.802 -4.491 -14.572 1.00 97.81 475 GLN A O 1
ATOM 3730 N N . ALA A 1 476 ? 25.763 -3.970 -12.607 1.00 98.06 476 ALA A N 1
ATOM 3731 C CA . ALA A 1 476 ? 26.957 -4.794 -12.808 1.00 98.06 476 ALA A CA 1
ATOM 3732 C C . ALA A 1 476 ? 26.628 -6.288 -13.012 1.00 98.06 476 ALA A C 1
ATOM 3734 O O . ALA A 1 476 ? 27.324 -6.987 -13.748 1.00 98.06 476 ALA A O 1
ATOM 3735 N N . ALA A 1 477 ? 25.543 -6.771 -12.400 1.00 97.69 477 ALA A N 1
ATOM 3736 C CA . ALA A 1 477 ? 25.045 -8.136 -12.541 1.00 97.69 477 ALA A CA 1
ATOM 3737 C C . ALA A 1 477 ? 24.126 -8.364 -13.764 1.00 97.69 477 ALA A C 1
ATOM 3739 O O . ALA A 1 477 ? 23.626 -9.475 -13.930 1.00 97.69 477 ALA A O 1
ATOM 3740 N N . ASN A 1 478 ? 23.895 -7.354 -14.617 1.00 97.62 478 ASN A N 1
ATOM 3741 C CA . ASN A 1 478 ? 22.908 -7.380 -15.711 1.00 97.62 478 ASN A CA 1
ATOM 3742 C C . ASN A 1 478 ? 21.497 -7.782 -15.239 1.00 97.62 478 ASN A C 1
ATOM 3744 O O . ASN A 1 478 ? 20.809 -8.584 -15.868 1.00 97.62 478 ASN A O 1
ATOM 3748 N N . GLN A 1 479 ? 21.066 -7.238 -14.101 1.00 98.56 479 GLN A N 1
ATOM 3749 C CA . GLN A 1 479 ? 19.731 -7.446 -13.547 1.00 98.56 479 GLN A CA 1
ATOM 3750 C C . GLN A 1 479 ? 18.830 -6.267 -13.912 1.00 98.56 479 GLN A C 1
ATOM 3752 O O . GLN A 1 479 ? 19.198 -5.112 -13.700 1.00 98.56 479 GLN A O 1
ATOM 3757 N N . LEU A 1 480 ? 17.636 -6.568 -14.426 1.00 98.81 480 LEU A N 1
ATOM 3758 C CA . LEU A 1 480 ? 16.506 -5.643 -14.422 1.00 98.81 480 LEU A CA 1
ATOM 3759 C C . LEU A 1 480 ? 16.082 -5.405 -12.970 1.00 98.81 480 LEU A C 1
ATOM 3761 O O . LEU A 1 480 ? 16.145 -6.326 -12.155 1.00 98.81 480 LEU A O 1
ATOM 3765 N N . MET A 1 481 ? 15.631 -4.199 -12.642 1.00 98.88 481 MET A N 1
ATOM 3766 C CA . MET A 1 481 ? 15.311 -3.830 -11.261 1.00 98.88 481 MET A CA 1
ATOM 3767 C C . MET A 1 481 ? 13.891 -3.295 -11.113 1.00 98.88 481 MET A C 1
ATOM 3769 O O . MET A 1 481 ? 13.376 -2.606 -11.991 1.00 98.88 481 MET A O 1
ATOM 3773 N N . ILE A 1 482 ? 13.269 -3.613 -9.983 1.00 98.94 482 ILE A N 1
ATOM 3774 C CA . ILE A 1 482 ? 12.010 -3.034 -9.512 1.00 98.94 482 ILE A CA 1
ATOM 3775 C C . ILE A 1 482 ? 12.277 -2.536 -8.096 1.00 98.94 482 ILE A C 1
ATOM 3777 O O . ILE A 1 482 ? 12.764 -3.313 -7.274 1.00 98.94 482 ILE A O 1
ATOM 3781 N N . ILE A 1 483 ? 11.970 -1.272 -7.818 1.00 98.94 483 ILE A N 1
ATOM 3782 C CA . ILE A 1 483 ? 11.968 -0.748 -6.449 1.00 98.94 483 ILE A CA 1
ATOM 3783 C C . ILE A 1 483 ? 10.550 -0.895 -5.908 1.00 98.94 483 ILE A C 1
ATOM 3785 O O . ILE A 1 483 ? 9.606 -0.437 -6.546 1.00 98.94 483 ILE A O 1
ATOM 3789 N N . ALA A 1 484 ? 10.413 -1.552 -4.762 1.00 98.94 484 ALA A N 1
ATOM 3790 C CA . ALA A 1 484 ? 9.209 -1.577 -3.952 1.00 98.94 484 ALA A CA 1
ATOM 3791 C C . ALA A 1 484 ? 9.472 -0.728 -2.709 1.00 98.94 484 ALA A C 1
ATOM 3793 O O . ALA A 1 484 ? 10.358 -1.055 -1.921 1.00 98.94 484 ALA A O 1
ATOM 3794 N N . ALA A 1 485 ? 8.730 0.358 -2.574 1.00 98.62 485 ALA A N 1
ATOM 3795 C CA . ALA A 1 485 ? 8.818 1.292 -1.462 1.00 98.62 485 ALA A CA 1
ATOM 3796 C C . ALA A 1 485 ? 7.399 1.600 -0.975 1.00 98.62 485 ALA A C 1
ATOM 3798 O O . ALA A 1 485 ? 6.433 1.174 -1.619 1.00 98.62 485 ALA A O 1
ATOM 3799 N N . HIS A 1 486 ? 7.251 2.313 0.137 1.00 98.50 486 HIS A N 1
ATOM 3800 C CA . HIS A 1 486 ? 5.921 2.719 0.570 1.00 98.50 486 HIS A CA 1
ATOM 3801 C C . HIS A 1 486 ? 5.486 3.991 -0.155 1.00 98.50 486 HIS A C 1
ATOM 3803 O O . HIS A 1 486 ? 4.402 4.029 -0.749 1.00 98.50 486 HIS A O 1
ATOM 3809 N N . ILE A 1 487 ? 6.360 4.997 -0.188 1.00 97.38 487 ILE A N 1
ATOM 3810 C CA . ILE A 1 487 ? 5.997 6.351 -0.596 1.00 97.38 487 ILE A CA 1
ATOM 3811 C C . ILE A 1 487 ? 6.262 6.544 -2.110 1.00 97.38 487 ILE A C 1
ATOM 3813 O O . ILE A 1 487 ? 7.281 6.121 -2.664 1.00 97.38 487 ILE A O 1
ATOM 3817 N N . PRO A 1 488 ? 5.310 7.115 -2.869 1.00 97.00 488 PRO A N 1
ATOM 3818 C CA . PRO A 1 488 ? 5.491 7.393 -4.291 1.00 97.00 488 PRO A CA 1
ATOM 3819 C C . PRO A 1 488 ? 6.225 8.720 -4.523 1.00 97.00 488 PRO A C 1
ATOM 3821 O O . PRO A 1 488 ? 5.936 9.732 -3.889 1.00 97.00 488 PRO A O 1
ATOM 3824 N N . ILE A 1 489 ? 7.117 8.759 -5.514 1.00 96.00 489 ILE A N 1
ATOM 3825 C CA . ILE A 1 489 ? 7.920 9.949 -5.818 1.00 96.00 489 ILE A CA 1
ATOM 3826 C C . ILE A 1 489 ? 7.258 10.857 -6.865 1.00 96.00 489 ILE A C 1
ATOM 3828 O O . ILE A 1 489 ? 6.602 10.404 -7.805 1.00 96.00 489 ILE A O 1
ATOM 3832 N N . ALA A 1 490 ? 7.454 12.169 -6.708 1.00 93.88 490 ALA A N 1
ATOM 3833 C CA . ALA A 1 490 ? 7.087 13.218 -7.665 1.00 93.88 490 ALA A CA 1
ATOM 3834 C C . ALA A 1 490 ? 5.632 13.204 -8.197 1.00 93.88 490 ALA A C 1
ATOM 3836 O O . ALA A 1 490 ? 5.395 13.391 -9.393 1.00 93.88 490 ALA A O 1
ATOM 3837 N N . VAL A 1 491 ? 4.652 12.955 -7.322 1.00 92.25 491 VAL A N 1
ATOM 3838 C CA . VAL A 1 491 ? 3.201 12.940 -7.646 1.00 92.25 491 VAL A CA 1
ATOM 3839 C C . VAL A 1 491 ? 2.332 13.749 -6.670 1.00 92.25 491 VAL A C 1
ATOM 3841 O O . VAL A 1 491 ? 1.129 13.937 -6.880 1.00 92.25 491 VAL A O 1
ATOM 3844 N N . VAL A 1 492 ? 2.944 14.229 -5.596 1.00 86.81 492 VAL A N 1
ATOM 3845 C CA . VAL A 1 492 ? 2.370 15.031 -4.509 1.00 86.81 492 VAL A CA 1
ATOM 3846 C C . VAL A 1 492 ? 2.482 16.530 -4.820 1.00 86.81 492 VAL A C 1
ATOM 3848 O O . VAL A 1 492 ? 3.244 16.922 -5.706 1.00 86.81 492 VAL A O 1
ATOM 3851 N N . LYS A 1 493 ? 1.680 17.364 -4.152 1.00 80.31 493 LYS A N 1
ATOM 3852 C CA . LYS A 1 493 ? 1.866 18.827 -4.167 1.00 80.31 493 LYS A CA 1
ATOM 3853 C C . LYS A 1 493 ? 2.949 19.199 -3.141 1.00 80.31 493 LYS A C 1
ATOM 3855 O O . LYS A 1 493 ? 3.324 18.355 -2.335 1.00 80.31 493 LYS A O 1
ATOM 3860 N N . ILE A 1 494 ? 3.426 20.442 -3.177 1.00 76.00 494 ILE A N 1
ATOM 3861 C CA . ILE A 1 494 ? 4.317 20.962 -2.132 1.00 76.00 494 ILE A CA 1
ATOM 3862 C C . ILE A 1 494 ? 3.522 21.337 -0.875 1.00 76.00 494 ILE A C 1
ATOM 3864 O O . ILE A 1 494 ? 2.381 21.792 -0.993 1.00 76.00 494 ILE A O 1
ATOM 3868 N N . GLY A 1 495 ? 4.116 21.170 0.306 1.00 72.12 495 GLY A N 1
ATOM 3869 C CA . GLY A 1 495 ? 3.443 21.379 1.589 1.00 72.12 495 GLY A CA 1
ATOM 3870 C C . GLY A 1 495 ? 2.330 20.356 1.826 1.00 72.12 495 GLY A C 1
ATOM 3871 O O . GLY A 1 495 ? 1.284 20.693 2.381 1.00 72.12 495 GLY A O 1
ATOM 3872 N N . ASP A 1 496 ? 2.521 19.139 1.317 1.00 78.69 496 ASP A N 1
ATOM 3873 C CA . ASP A 1 496 ? 1.678 17.975 1.577 1.00 78.69 496 ASP A CA 1
ATOM 3874 C C . ASP A 1 496 ? 2.388 17.051 2.568 1.00 78.69 496 ASP A C 1
ATOM 3876 O O . ASP A 1 496 ? 3.585 16.809 2.444 1.00 78.69 496 ASP A O 1
ATOM 3880 N N . GLU A 1 497 ? 1.640 16.481 3.506 1.00 78.00 497 GLU A N 1
ATOM 3881 C CA . GLU A 1 497 ? 2.117 15.509 4.502 1.00 78.00 497 GLU A CA 1
ATOM 3882 C C . GLU A 1 497 ? 2.802 14.284 3.881 1.00 78.00 497 GLU A C 1
ATOM 3884 O O . GLU A 1 497 ? 3.572 13.595 4.538 1.00 78.00 497 GLU A O 1
ATOM 3889 N N . THR A 1 498 ? 2.500 14.010 2.611 1.00 84.75 498 THR A N 1
ATOM 3890 C CA . THR A 1 498 ? 3.018 12.877 1.836 1.00 84.75 498 THR A CA 1
ATOM 3891 C C . THR A 1 498 ? 4.217 13.254 0.953 1.00 84.75 498 THR A C 1
ATOM 3893 O O . THR A 1 498 ? 4.638 12.478 0.091 1.00 84.75 498 THR A O 1
ATOM 3896 N N . GLU A 1 499 ? 4.758 14.474 1.092 1.00 84.25 499 GLU A N 1
ATOM 3897 C CA . GLU A 1 499 ? 5.784 14.981 0.178 1.00 84.25 499 GLU A CA 1
ATOM 3898 C C . GLU A 1 499 ? 7.168 14.333 0.325 1.00 84.25 499 GLU A C 1
ATOM 3900 O O . GLU A 1 499 ? 7.495 13.754 1.356 1.00 84.25 499 GLU A O 1
ATOM 3905 N N . TRP A 1 500 ? 8.014 14.441 -0.709 1.00 87.25 500 TRP A N 1
ATOM 3906 C CA . TRP A 1 500 ? 9.430 14.086 -0.572 1.00 87.25 500 TRP A CA 1
ATOM 3907 C C . TRP A 1 500 ? 10.131 15.174 0.239 1.00 87.25 500 TRP A C 1
ATOM 3909 O O . TRP A 1 500 ? 10.466 16.227 -0.310 1.00 87.25 500 TRP A O 1
ATOM 3919 N N . TRP A 1 501 ? 10.335 14.929 1.533 1.00 74.56 501 TRP A N 1
ATOM 3920 C CA . TRP A 1 501 ? 10.855 15.931 2.456 1.00 74.56 501 TRP A CA 1
ATOM 3921 C C . TRP A 1 501 ? 12.231 16.405 2.000 1.00 74.56 501 TRP A C 1
ATOM 3923 O O . TRP A 1 501 ? 13.131 15.594 1.775 1.00 74.56 501 TRP A O 1
ATOM 3933 N N . LEU A 1 502 ? 12.416 17.717 1.869 1.00 63.50 502 LEU A N 1
ATOM 3934 C CA . LEU A 1 502 ? 13.715 18.308 1.532 1.00 63.50 502 LEU A CA 1
ATOM 3935 C C . LEU A 1 502 ? 14.469 18.837 2.761 1.00 63.50 502 LEU A C 1
ATOM 3937 O O . LEU A 1 502 ? 15.639 19.199 2.624 1.00 63.50 502 LEU A O 1
ATOM 3941 N N . GLY A 1 503 ? 13.829 18.844 3.937 1.00 57.09 503 GLY A N 1
ATOM 3942 C CA . GLY A 1 503 ? 14.307 19.556 5.122 1.00 57.09 503 GLY A CA 1
ATOM 3943 C C . GLY A 1 503 ? 14.261 21.079 4.955 1.00 57.09 503 GLY A C 1
ATOM 3944 O O . GLY A 1 503 ? 13.972 21.606 3.876 1.00 57.09 503 GLY A O 1
ATOM 3945 N N . ASP A 1 504 ? 14.591 21.809 6.020 1.00 53.00 504 ASP A N 1
ATOM 3946 C CA . ASP A 1 504 ? 14.673 23.276 6.010 1.00 53.00 504 ASP A CA 1
ATOM 3947 C C . ASP A 1 504 ? 16.012 23.762 5.411 1.00 53.00 504 ASP A C 1
ATOM 3949 O O . ASP A 1 504 ? 16.870 24.370 6.065 1.00 53.00 504 ASP A O 1
ATOM 3953 N N . ARG A 1 505 ? 16.231 23.420 4.135 1.00 44.81 505 ARG A N 1
ATOM 3954 C CA . ARG A 1 505 ? 17.503 23.652 3.430 1.00 44.81 505 ARG A CA 1
ATOM 3955 C C . ARG A 1 505 ? 17.642 25.013 2.766 1.00 44.81 505 ARG A C 1
ATOM 3957 O O . ARG A 1 505 ? 18.756 25.394 2.400 1.00 44.81 505 ARG A O 1
ATOM 3964 N N . THR A 1 506 ? 16.558 25.767 2.597 1.00 40.59 506 THR A N 1
ATOM 3965 C CA . THR A 1 506 ? 16.605 27.086 1.952 1.00 40.59 506 THR A CA 1
ATOM 3966 C C . THR A 1 506 ? 15.764 28.107 2.698 1.00 40.59 506 THR A C 1
ATOM 3968 O O . THR A 1 506 ? 14.556 28.187 2.503 1.00 40.59 506 THR A O 1
ATOM 3971 N N . ALA A 1 507 ? 16.484 28.954 3.438 1.00 39.94 507 ALA A N 1
ATOM 3972 C CA . ALA A 1 507 ? 16.006 29.955 4.386 1.00 39.94 507 ALA A CA 1
ATOM 3973 C C . ALA A 1 507 ? 15.554 29.373 5.736 1.00 39.94 507 ALA A C 1
ATOM 3975 O O . ALA A 1 507 ? 14.378 29.119 5.933 1.00 39.94 507 ALA A O 1
ATOM 3976 N N . LYS A 1 508 ? 16.495 29.365 6.697 1.00 47.88 508 LYS A N 1
ATOM 3977 C CA . LYS A 1 508 ? 16.221 29.447 8.141 1.00 47.88 508 LYS A CA 1
ATOM 3978 C C . LYS A 1 508 ? 16.078 30.930 8.561 1.00 47.88 508 LYS A C 1
ATOM 3980 O O . LYS A 1 508 ? 17.060 31.497 9.057 1.00 47.88 508 LYS A O 1
ATOM 3985 N N . PRO A 1 509 ? 14.947 31.642 8.349 1.00 42.19 509 PRO A N 1
ATOM 3986 C CA . PRO A 1 509 ? 14.682 32.850 9.112 1.00 42.19 509 PRO A CA 1
ATOM 3987 C C . PRO A 1 509 ? 14.477 32.426 10.569 1.00 42.19 509 PRO A C 1
ATOM 3989 O O . PRO A 1 509 ? 13.684 31.542 10.879 1.00 42.19 509 PRO A O 1
ATOM 3992 N N . THR A 1 510 ? 15.210 33.050 11.481 1.00 46.91 510 THR A N 1
ATOM 3993 C CA . THR A 1 510 ? 14.991 32.840 12.913 1.00 46.91 510 THR A CA 1
ATOM 3994 C C . THR A 1 510 ? 13.555 33.240 13.275 1.00 46.91 510 THR A C 1
ATOM 3996 O O . THR A 1 510 ? 13.158 34.364 12.964 1.00 46.91 510 THR A O 1
ATOM 3999 N N . ASP A 1 511 ? 12.835 32.346 13.960 1.00 41.97 511 ASP A N 1
ATOM 4000 C CA . ASP A 1 511 ? 11.472 32.499 14.510 1.00 41.97 511 ASP A CA 1
ATOM 4001 C C . ASP A 1 511 ? 10.254 32.249 13.578 1.00 41.97 511 ASP A C 1
ATOM 4003 O O . ASP A 1 511 ? 9.184 32.821 13.803 1.00 41.97 511 ASP A O 1
ATOM 4007 N N . SER A 1 512 ? 10.328 31.329 12.604 1.00 44.19 512 SER A N 1
ATOM 4008 C CA . SER A 1 512 ? 9.118 30.637 12.096 1.00 44.19 512 SER A CA 1
ATOM 4009 C C . SER A 1 512 ? 8.900 29.268 12.755 1.00 44.19 512 SER A C 1
ATOM 4011 O O . SER A 1 512 ? 9.841 28.582 13.138 1.00 44.19 512 SER A O 1
ATOM 4013 N N . TRP A 1 513 ? 7.632 28.871 12.914 1.00 45.41 513 TRP A N 1
ATOM 4014 C CA . TRP A 1 513 ? 7.243 27.612 13.570 1.00 45.41 513 TRP A CA 1
ATOM 4015 C C . TRP A 1 513 ? 7.214 26.400 12.625 1.00 45.41 513 TRP A C 1
ATOM 4017 O O . TRP A 1 513 ? 7.229 25.274 13.108 1.00 45.41 513 TRP A O 1
ATOM 4027 N N . TRP A 1 514 ? 7.162 26.638 11.310 1.00 45.19 514 TRP A N 1
ATOM 4028 C CA . TRP A 1 514 ? 7.190 25.613 10.254 1.00 45.19 514 TRP A CA 1
ATOM 4029 C C . TRP A 1 514 ? 8.617 25.299 9.766 1.00 45.19 514 TRP A C 1
ATOM 4031 O O . TRP A 1 514 ? 8.832 24.342 9.036 1.00 45.19 514 TRP A O 1
ATOM 4041 N N . THR A 1 515 ? 9.595 26.110 10.171 1.00 48.84 515 THR A N 1
ATOM 4042 C CA . THR A 1 515 ? 11.025 25.904 9.915 1.00 48.84 515 THR A CA 1
ATOM 4043 C C . THR A 1 515 ? 11.622 25.144 11.087 1.00 48.84 515 THR A C 1
ATOM 4045 O O . THR A 1 515 ? 11.888 25.744 12.137 1.00 48.84 515 THR A O 1
ATOM 4048 N N . ASP A 1 516 ? 11.800 23.829 10.946 1.00 49.97 516 ASP A N 1
ATOM 4049 C CA . ASP A 1 516 ? 12.489 23.065 11.978 1.00 49.97 516 ASP A CA 1
ATOM 4050 C C . ASP A 1 516 ? 13.991 23.364 11.924 1.00 49.97 516 ASP A C 1
ATOM 4052 O O . ASP A 1 516 ? 14.701 23.067 10.964 1.00 49.97 516 ASP A O 1
ATOM 4056 N N . THR A 1 517 ? 14.493 23.999 12.980 1.00 49.56 517 THR A N 1
ATOM 4057 C CA . THR A 1 517 ? 15.873 24.499 13.008 1.00 49.56 517 THR A CA 1
ATOM 4058 C C . THR A 1 517 ? 16.914 23.389 13.194 1.00 49.56 517 THR A C 1
ATOM 4060 O O . THR A 1 517 ? 18.111 23.675 13.109 1.00 49.56 517 THR A O 1
ATOM 4063 N N . ILE A 1 518 ? 16.479 22.142 13.408 1.00 55.47 518 ILE A N 1
ATOM 4064 C CA . ILE A 1 518 ? 17.307 20.979 13.738 1.00 55.47 518 ILE A CA 1
ATOM 4065 C C . ILE A 1 518 ? 17.828 20.280 12.468 1.00 55.47 518 ILE A C 1
ATOM 4067 O O . ILE A 1 518 ? 17.063 19.744 11.677 1.00 55.47 518 ILE A O 1
ATOM 4071 N N . ASP A 1 519 ? 19.154 20.203 12.313 1.00 52.66 519 ASP A N 1
ATOM 4072 C CA . ASP A 1 519 ? 19.832 19.634 11.130 1.00 52.66 519 ASP A CA 1
ATOM 4073 C C . ASP A 1 519 ? 19.629 18.108 10.917 1.00 52.66 519 ASP A C 1
ATOM 4075 O O . ASP A 1 519 ? 20.180 17.542 9.976 1.00 52.66 519 ASP A O 1
ATOM 4079 N N . THR A 1 520 ? 18.889 17.408 11.787 1.00 59.88 520 THR A N 1
ATOM 4080 C CA . THR A 1 520 ? 18.619 15.957 11.681 1.00 59.88 520 THR A CA 1
ATOM 4081 C C . THR A 1 520 ? 17.327 15.604 10.944 1.00 59.88 520 THR A C 1
ATOM 4083 O O . THR A 1 520 ? 17.145 14.436 10.611 1.00 59.88 520 THR A O 1
ATOM 4086 N N . THR A 1 521 ? 16.473 16.586 10.634 1.00 69.69 521 THR A N 1
ATOM 4087 C CA . THR A 1 521 ? 15.269 16.424 9.788 1.00 69.69 521 THR A CA 1
ATOM 4088 C C . THR A 1 521 ? 15.580 16.476 8.287 1.00 69.69 521 THR A C 1
ATOM 4090 O O . THR A 1 521 ? 14.702 16.318 7.445 1.00 69.69 521 THR A O 1
ATOM 4093 N N . ASP A 1 522 ? 16.845 16.685 7.935 1.00 76.25 522 ASP A N 1
ATOM 4094 C CA . ASP A 1 522 ? 17.335 16.884 6.578 1.00 76.25 522 ASP A CA 1
ATOM 4095 C C . ASP A 1 522 ? 17.472 15.555 5.809 1.00 76.25 522 ASP A C 1
ATOM 4097 O O . ASP A 1 522 ? 18.303 14.703 6.135 1.00 76.25 522 ASP A O 1
ATOM 4101 N N . ASN A 1 523 ? 16.715 15.394 4.723 1.00 86.31 523 ASN A N 1
ATOM 4102 C CA . ASN A 1 523 ? 16.811 14.226 3.841 1.00 86.31 523 ASN A CA 1
ATOM 4103 C C . ASN A 1 523 ? 18.201 14.153 3.178 1.00 86.31 523 ASN A C 1
ATOM 4105 O O . ASN A 1 523 ? 18.731 15.153 2.686 1.00 86.31 523 ASN A O 1
ATOM 4109 N N . ALA A 1 524 ? 18.831 12.980 3.138 1.00 90.88 524 ALA A N 1
ATOM 4110 C CA . ALA A 1 524 ? 20.188 12.818 2.609 1.00 90.88 524 ALA A CA 1
ATOM 4111 C C . ALA A 1 524 ? 20.279 12.935 1.075 1.00 90.88 524 ALA A C 1
ATOM 4113 O O . ALA A 1 524 ? 21.385 12.901 0.526 1.00 90.88 524 ALA A O 1
ATOM 4114 N N . VAL A 1 525 ? 19.139 13.062 0.389 1.00 91.69 525 VAL A N 1
ATOM 4115 C CA . VAL A 1 525 ? 19.044 13.237 -1.061 1.00 91.69 525 VAL A CA 1
ATOM 4116 C C . VAL A 1 525 ? 17.864 14.139 -1.430 1.00 91.69 525 VAL A C 1
ATOM 4118 O O . VAL A 1 525 ? 16.751 13.978 -0.928 1.00 91.69 525 VAL A O 1
ATOM 4121 N N . THR A 1 526 ? 18.087 15.096 -2.330 1.00 90.94 526 THR A N 1
ATOM 4122 C CA . THR A 1 526 ? 16.985 15.880 -2.904 1.00 90.94 526 THR A CA 1
ATOM 4123 C C . THR A 1 526 ? 16.177 15.045 -3.901 1.00 90.94 526 THR A C 1
ATOM 4125 O O . THR A 1 526 ? 16.699 14.126 -4.533 1.00 90.94 526 THR A O 1
ATOM 4128 N N . LEU A 1 527 ? 14.905 15.394 -4.117 1.00 91.94 527 LEU A N 1
ATOM 4129 C CA . LEU A 1 527 ? 14.053 14.706 -5.098 1.00 91.94 527 LEU A CA 1
ATOM 4130 C C . LEU A 1 527 ? 14.678 14.690 -6.512 1.00 91.94 527 LEU A C 1
ATOM 4132 O O . LEU A 1 527 ? 14.547 13.703 -7.237 1.00 91.94 527 LEU A O 1
ATOM 4136 N N . ALA A 1 528 ? 15.401 15.752 -6.884 1.00 92.25 528 ALA A N 1
ATOM 4137 C CA . ALA A 1 528 ? 16.123 15.847 -8.152 1.00 92.25 528 ALA A CA 1
ATOM 4138 C C . ALA A 1 528 ? 17.296 14.856 -8.245 1.00 92.25 528 ALA A C 1
ATOM 4140 O O . ALA A 1 528 ? 17.364 14.098 -9.209 1.00 92.25 528 ALA A O 1
ATOM 4141 N N . GLU A 1 529 ? 18.172 14.801 -7.237 1.00 95.12 529 GLU A N 1
ATOM 4142 C CA . GLU A 1 529 ? 19.312 13.867 -7.200 1.00 95.12 529 GLU A CA 1
ATOM 4143 C C . GLU A 1 529 ? 18.865 12.397 -7.144 1.00 95.12 529 GLU A C 1
ATOM 4145 O O . GLU A 1 529 ? 19.508 11.522 -7.738 1.00 95.12 529 GLU A O 1
ATOM 4150 N N . LEU A 1 530 ? 17.752 12.111 -6.455 1.00 97.38 530 LEU A N 1
ATOM 4151 C CA . LEU A 1 530 ? 17.141 10.783 -6.452 1.00 97.38 530 LEU A CA 1
ATOM 4152 C C . LEU A 1 530 ? 16.704 10.404 -7.869 1.00 97.38 530 LEU A C 1
ATOM 4154 O O . LEU A 1 530 ? 17.133 9.375 -8.389 1.00 97.38 530 LEU A O 1
ATOM 4158 N N . ILE A 1 531 ? 15.890 11.243 -8.513 1.00 97.31 531 ILE A N 1
ATOM 4159 C CA . ILE A 1 531 ? 15.368 10.985 -9.860 1.00 97.31 531 ILE A CA 1
ATOM 4160 C C . ILE A 1 531 ? 16.497 10.878 -10.888 1.00 97.31 531 ILE A C 1
ATOM 4162 O O . ILE A 1 531 ? 16.482 9.943 -11.687 1.00 97.31 531 ILE A O 1
ATOM 4166 N N . GLU A 1 532 ? 17.509 11.746 -10.831 1.00 97.50 532 GLU A N 1
ATOM 4167 C CA . GLU A 1 532 ? 18.701 11.658 -11.681 1.00 97.50 532 GLU A CA 1
ATOM 4168 C C . GLU A 1 532 ? 19.425 10.314 -11.490 1.00 97.50 532 GLU A C 1
ATOM 4170 O O . GLU A 1 532 ? 19.819 9.668 -12.462 1.00 97.50 532 GLU A O 1
ATOM 4175 N N . THR A 1 533 ? 19.565 9.838 -10.251 1.00 98.56 533 THR A N 1
ATOM 4176 C CA . THR A 1 533 ? 20.193 8.539 -9.955 1.00 98.56 533 THR A CA 1
ATOM 4177 C C . THR A 1 533 ? 19.367 7.362 -10.488 1.00 98.56 533 THR A C 1
ATOM 4179 O O . THR A 1 533 ? 19.928 6.397 -11.019 1.00 98.56 533 THR A O 1
ATOM 4182 N N . LEU A 1 534 ? 18.036 7.434 -10.386 1.00 98.69 534 LEU A N 1
ATOM 4183 C CA . LEU A 1 534 ? 17.129 6.423 -10.934 1.00 98.69 534 LEU A CA 1
ATOM 4184 C C . LEU A 1 534 ? 17.159 6.413 -12.472 1.00 98.69 534 LEU A C 1
ATOM 4186 O O . LEU A 1 534 ? 17.256 5.340 -13.066 1.00 98.69 534 LEU A O 1
ATOM 4190 N N . GLN A 1 535 ? 17.162 7.585 -13.117 1.00 97.88 535 GLN A N 1
ATOM 4191 C CA . GLN A 1 535 ? 17.278 7.711 -14.575 1.00 97.88 535 GLN A CA 1
ATOM 4192 C C . GLN A 1 535 ? 18.635 7.198 -15.083 1.00 97.88 535 GLN A C 1
ATOM 4194 O O . GLN A 1 535 ? 18.685 6.420 -16.033 1.00 97.88 535 GLN A O 1
ATOM 4199 N N . ASN A 1 536 ? 19.734 7.502 -14.386 1.00 97.69 536 ASN A N 1
ATOM 4200 C CA . ASN A 1 536 ? 21.066 6.950 -14.673 1.00 97.69 536 ASN A CA 1
ATOM 4201 C C . ASN A 1 536 ? 21.206 5.437 -14.367 1.00 97.69 536 ASN A C 1
ATOM 4203 O O . ASN A 1 536 ? 22.289 4.860 -14.514 1.00 97.69 536 ASN A O 1
ATOM 4207 N N . THR A 1 537 ? 20.115 4.760 -13.990 1.00 98.25 537 THR A N 1
ATOM 4208 C CA . THR A 1 537 ? 20.042 3.306 -13.812 1.00 98.25 537 THR A CA 1
ATOM 4209 C C . THR A 1 537 ? 19.179 2.663 -14.915 1.00 98.25 537 THR A C 1
ATOM 4211 O O . THR A 1 537 ? 18.057 2.238 -14.646 1.00 98.25 537 THR A O 1
ATOM 4214 N N . PRO A 1 538 ? 19.664 2.524 -16.169 1.00 97.19 538 PRO A N 1
ATOM 4215 C CA . PRO A 1 538 ? 18.836 2.125 -17.318 1.00 97.19 538 PRO A CA 1
ATOM 4216 C C . PRO A 1 538 ? 18.149 0.750 -17.231 1.00 97.19 538 PRO A C 1
ATOM 4218 O O . PRO A 1 538 ? 17.183 0.482 -17.957 1.00 97.19 538 PRO A O 1
ATOM 4221 N N . ASN A 1 539 ? 18.627 -0.128 -16.344 1.00 98.44 539 ASN A N 1
ATOM 4222 C CA . ASN A 1 539 ? 18.003 -1.420 -16.048 1.00 98.44 539 ASN A CA 1
ATOM 4223 C C . ASN A 1 539 ? 16.798 -1.331 -15.080 1.00 98.44 539 ASN A C 1
ATOM 4225 O O . ASN A 1 539 ? 16.111 -2.337 -14.878 1.00 98.44 539 ASN A O 1
ATOM 4229 N N . LEU A 1 540 ? 16.525 -0.172 -14.472 1.00 98.88 540 LEU A N 1
ATOM 4230 C CA . LEU A 1 540 ? 15.344 0.056 -13.639 1.00 98.88 540 LEU A CA 1
ATOM 4231 C C . LEU A 1 540 ? 14.079 0.009 -14.504 1.00 98.88 540 LEU A C 1
ATOM 4233 O O . LEU A 1 540 ? 13.942 0.753 -15.469 1.00 98.88 540 LEU A O 1
ATOM 4237 N N . LEU A 1 541 ? 13.143 -0.876 -14.169 1.00 98.88 541 LEU A N 1
ATOM 4238 C CA . LEU A 1 541 ? 11.857 -0.998 -14.853 1.00 98.88 541 LEU A CA 1
ATOM 4239 C C . LEU A 1 541 ? 10.828 -0.033 -14.266 1.00 98.88 541 LEU A C 1
ATOM 4241 O O . LEU A 1 541 ? 10.172 0.696 -15.014 1.00 98.88 541 LEU A O 1
ATOM 4245 N N . MET A 1 542 ? 10.662 -0.076 -12.940 1.00 98.69 542 MET A N 1
ATOM 4246 C CA . MET A 1 542 ? 9.630 0.681 -12.239 1.00 98.69 542 MET A CA 1
ATOM 4247 C C . MET A 1 542 ? 9.865 0.832 -10.728 1.00 98.69 542 MET A C 1
ATOM 4249 O O . MET A 1 542 ? 10.517 -0.010 -10.107 1.00 98.69 542 MET A O 1
ATOM 4253 N N . TRP A 1 543 ? 9.253 1.875 -10.168 1.00 98.88 543 TRP A N 1
ATOM 4254 C CA . TRP A 1 543 ? 8.949 2.074 -8.750 1.00 98.88 543 TRP A CA 1
ATOM 4255 C C . TRP A 1 543 ? 7.499 1.635 -8.489 1.00 98.88 543 TRP A C 1
ATOM 4257 O O . TRP A 1 543 ? 6.596 2.022 -9.238 1.00 98.88 543 TRP A O 1
ATOM 4267 N N . ILE A 1 544 ? 7.257 0.822 -7.463 1.00 98.94 544 ILE A N 1
ATOM 4268 C CA . ILE A 1 544 ? 5.912 0.426 -7.019 1.00 98.94 544 ILE A CA 1
ATOM 4269 C C . ILE A 1 544 ? 5.697 0.895 -5.579 1.00 98.94 544 ILE A C 1
ATOM 4271 O O . ILE A 1 544 ? 6.579 0.702 -4.745 1.00 98.94 544 ILE A O 1
ATOM 4275 N N . ALA A 1 545 ? 4.551 1.531 -5.324 1.00 98.69 545 ALA A N 1
ATOM 4276 C CA . ALA A 1 545 ? 4.257 2.246 -4.077 1.00 98.69 545 ALA A CA 1
ATOM 4277 C C . ALA A 1 545 ? 2.778 2.140 -3.654 1.00 98.69 545 ALA A C 1
ATOM 4279 O O . ALA A 1 545 ? 1.928 1.712 -4.448 1.00 98.69 545 ALA A O 1
ATOM 4280 N N . GLY A 1 546 ? 2.494 2.539 -2.414 1.00 96.88 546 GLY A N 1
ATOM 4281 C CA . GLY A 1 546 ? 1.161 2.665 -1.819 1.00 96.88 546 GLY A CA 1
ATOM 4282 C C . GLY A 1 546 ? 0.924 4.087 -1.312 1.00 96.88 546 GLY A C 1
ATOM 4283 O O . GLY A 1 546 ? 1.015 5.035 -2.101 1.00 96.88 546 GLY A O 1
ATOM 4284 N N . HIS A 1 547 ? 0.653 4.224 -0.009 1.00 95.81 547 HIS A N 1
ATOM 4285 C CA . HIS A 1 547 ? 0.664 5.452 0.803 1.00 95.81 547 HIS A CA 1
ATOM 4286 C C . HIS A 1 547 ? -0.448 6.464 0.480 1.00 95.81 547 HIS A C 1
ATOM 4288 O O . HIS A 1 547 ? -1.274 6.822 1.313 1.00 95.81 547 HIS A O 1
ATOM 4294 N N . ARG A 1 548 ? -0.563 6.892 -0.781 1.00 93.31 548 ARG A N 1
ATOM 4295 C CA . ARG A 1 548 ? -1.584 7.861 -1.232 1.00 93.31 548 ARG A CA 1
ATOM 4296 C C . ARG A 1 548 ? -2.975 7.248 -1.425 1.00 93.31 548 ARG A C 1
ATOM 4298 O O . ARG A 1 548 ? -3.902 7.948 -1.824 1.00 93.31 548 ARG A O 1
ATOM 4305 N N . HIS A 1 549 ? -3.116 5.936 -1.232 1.00 95.00 549 HIS A N 1
ATOM 4306 C CA . HIS A 1 549 ? -4.330 5.152 -1.503 1.00 95.00 549 HIS A CA 1
ATOM 4307 C C . HIS A 1 549 ? -4.816 5.201 -2.981 1.00 95.00 549 HIS A C 1
ATOM 4309 O O . HIS A 1 549 ? -5.961 4.845 -3.268 1.00 95.00 549 HIS A O 1
ATOM 4315 N N . LEU A 1 550 ? -3.964 5.579 -3.948 1.00 95.25 550 LEU A N 1
ATOM 4316 C CA . LEU A 1 550 ? -4.331 5.768 -5.364 1.00 95.25 550 LEU A CA 1
ATOM 4317 C C . LEU A 1 550 ? -3.864 4.645 -6.303 1.00 95.25 550 LEU A C 1
ATOM 4319 O O . LEU A 1 550 ? -2.940 3.894 -6.023 1.00 95.25 550 LEU A O 1
ATOM 4323 N N . ASN A 1 551 ? -4.471 4.588 -7.491 1.00 96.50 551 ASN A N 1
ATOM 4324 C CA . ASN A 1 551 ? -4.069 3.704 -8.594 1.00 96.50 551 ASN A CA 1
ATOM 4325 C C . ASN A 1 551 ? -3.304 4.437 -9.712 1.00 96.50 551 ASN A C 1
ATOM 4327 O O . ASN A 1 551 ? -3.414 4.079 -10.886 1.00 96.50 551 ASN A O 1
ATOM 4331 N N . THR A 1 552 ? -2.566 5.489 -9.359 1.00 96.31 552 THR A N 1
ATOM 4332 C CA . THR A 1 552 ? -1.786 6.325 -10.281 1.00 96.31 552 THR A CA 1
ATOM 4333 C C . THR A 1 552 ? -0.774 5.497 -11.082 1.00 96.31 552 THR A C 1
ATOM 4335 O O . THR A 1 552 ? -0.126 4.593 -10.555 1.00 96.31 552 THR A O 1
ATOM 4338 N N . VAL A 1 553 ? -0.575 5.847 -12.354 1.00 96.75 553 VAL A N 1
ATOM 4339 C CA . VAL A 1 553 ? 0.597 5.417 -13.128 1.00 96.75 553 VAL A CA 1
ATOM 4340 C C . VAL A 1 553 ? 1.225 6.638 -13.781 1.00 96.75 553 VAL A C 1
ATOM 4342 O O . VAL A 1 553 ? 0.549 7.364 -14.511 1.00 96.75 553 VAL A O 1
ATOM 4345 N N . LYS A 1 554 ? 2.522 6.828 -13.540 1.00 95.56 554 LYS A N 1
ATOM 4346 C CA . LYS A 1 554 ? 3.328 7.948 -14.037 1.00 95.56 554 LYS A CA 1
ATOM 4347 C C . LYS A 1 554 ? 4.501 7.437 -14.876 1.00 95.56 554 LYS A C 1
ATOM 4349 O O . LYS A 1 554 ? 5.082 6.395 -14.568 1.00 95.56 554 LYS A O 1
ATOM 4354 N N . ALA A 1 555 ? 4.853 8.169 -15.931 1.00 95.56 555 ALA A N 1
ATOM 4355 C CA . ALA A 1 555 ? 6.069 7.933 -16.704 1.00 95.56 555 ALA A CA 1
ATOM 4356 C C . ALA A 1 555 ? 7.176 8.901 -16.265 1.00 95.56 555 ALA A C 1
ATOM 4358 O O . ALA A 1 555 ? 7.008 10.112 -16.365 1.00 95.56 555 ALA A O 1
ATOM 4359 N N . PHE A 1 556 ? 8.329 8.372 -15.864 1.00 95.69 556 PHE A N 1
ATOM 4360 C CA . PHE A 1 556 ? 9.566 9.143 -15.778 1.00 95.69 556 PHE A CA 1
ATOM 4361 C C . PHE A 1 556 ? 10.245 9.037 -17.141 1.00 95.69 556 PHE A C 1
ATOM 4363 O O . PHE A 1 556 ? 10.842 8.014 -17.474 1.00 95.69 556 PHE A O 1
ATOM 4370 N N . ILE A 1 557 ? 10.067 10.059 -17.977 1.00 93.69 557 ILE A N 1
ATOM 4371 C CA . ILE A 1 557 ? 10.618 10.101 -19.338 1.00 93.69 557 ILE A CA 1
ATOM 4372 C C . ILE A 1 557 ? 12.143 10.275 -19.253 1.00 93.69 557 ILE A C 1
ATOM 4374 O O . ILE A 1 557 ? 12.649 10.884 -18.311 1.00 93.69 557 ILE A O 1
ATOM 4378 N N . SER A 1 558 ? 12.888 9.713 -20.210 1.00 94.19 558 SER A N 1
ATOM 4379 C CA . SER A 1 558 ? 14.339 9.927 -20.278 1.00 94.19 558 SER A CA 1
ATOM 4380 C C . SER A 1 558 ? 14.659 11.411 -20.520 1.00 94.19 558 SER A C 1
ATOM 4382 O O . SER A 1 558 ? 14.057 12.001 -21.421 1.00 94.19 558 SER A O 1
ATOM 4384 N N . PRO A 1 559 ? 15.632 12.006 -19.801 1.00 92.62 559 PRO A N 1
ATOM 4385 C CA . PRO A 1 559 ? 16.103 13.362 -20.081 1.00 92.62 559 PRO A CA 1
ATOM 4386 C C . PRO A 1 559 ? 16.884 13.445 -21.406 1.00 92.62 559 PRO A C 1
ATOM 4388 O O . PRO A 1 559 ? 17.064 14.533 -21.948 1.00 92.62 559 PRO A O 1
ATOM 4391 N N . ASP A 1 560 ? 17.321 12.304 -21.952 1.00 92.81 560 ASP A N 1
ATOM 4392 C CA . ASP A 1 560 ? 17.961 12.191 -23.261 1.00 92.81 560 ASP A CA 1
ATOM 4393 C C . ASP A 1 560 ? 17.140 11.257 -24.176 1.00 92.81 560 ASP A C 1
ATOM 4395 O O . ASP A 1 560 ? 17.207 10.030 -24.037 1.00 92.81 560 ASP A O 1
ATOM 4399 N N . PRO A 1 561 ? 16.398 11.798 -25.163 1.00 89.00 561 PRO A N 1
ATOM 4400 C CA . PRO A 1 561 ? 15.630 11.003 -26.122 1.00 89.00 561 PRO A CA 1
ATOM 4401 C C . PRO A 1 561 ? 16.454 10.003 -26.952 1.00 89.00 561 PRO A C 1
ATOM 4403 O O . PRO A 1 561 ? 15.878 9.089 -27.542 1.00 89.00 561 PRO A O 1
ATOM 4406 N N . THR A 1 562 ? 17.784 10.155 -27.018 1.00 92.19 562 THR A N 1
ATOM 4407 C CA . THR A 1 562 ? 18.687 9.194 -27.677 1.00 92.19 562 THR A CA 1
ATOM 4408 C C . THR A 1 562 ? 19.061 8.007 -26.786 1.00 92.19 562 THR A C 1
ATOM 4410 O O . THR A 1 562 ? 19.420 6.954 -27.312 1.00 92.19 562 THR A O 1
ATOM 4413 N N . HIS A 1 563 ? 18.869 8.140 -25.468 1.00 94.81 563 HIS A N 1
ATOM 4414 C CA . HIS A 1 563 ? 19.003 7.092 -24.453 1.00 94.81 563 HIS A CA 1
ATOM 4415 C C . HIS A 1 563 ? 17.647 6.845 -23.753 1.00 94.81 563 HIS A C 1
ATOM 4417 O O . HIS A 1 563 ? 17.482 7.117 -22.559 1.00 94.81 563 HIS A O 1
ATOM 4423 N N . PRO A 1 564 ? 16.625 6.345 -24.478 1.00 93.94 564 PRO A N 1
ATOM 4424 C CA . PRO A 1 564 ? 15.291 6.050 -23.934 1.00 93.94 564 PRO A CA 1
ATOM 4425 C C . PRO A 1 564 ? 15.309 5.049 -22.767 1.00 93.94 564 PRO A C 1
ATOM 4427 O O . PRO A 1 564 ? 14.365 4.985 -21.982 1.00 93.94 564 PRO A O 1
ATOM 4430 N N . GLU A 1 565 ? 16.375 4.260 -22.624 1.00 96.25 565 GLU A N 1
ATOM 4431 C CA . GLU A 1 565 ? 16.570 3.369 -21.487 1.00 96.25 565 GLU A CA 1
ATOM 4432 C C . GLU A 1 565 ? 16.728 4.083 -20.137 1.00 96.25 565 GLU A C 1
ATOM 4434 O O . GLU A 1 565 ? 16.545 3.419 -19.125 1.00 96.25 565 GLU A O 1
ATOM 4439 N N . TYR A 1 566 ? 16.975 5.394 -20.072 1.00 97.25 566 TYR A N 1
ATOM 4440 C CA . TYR A 1 566 ? 16.951 6.127 -18.796 1.00 97.25 566 TYR A CA 1
ATOM 4441 C C . TYR A 1 566 ? 15.530 6.445 -18.296 1.00 97.25 566 TYR A C 1
ATOM 4443 O O . TYR A 1 566 ? 15.353 6.849 -17.151 1.00 97.25 566 TYR A O 1
ATOM 4451 N N . GLY A 1 567 ? 14.493 6.239 -19.117 1.00 95.88 567 GLY A N 1
ATOM 4452 C CA . GLY A 1 567 ? 13.108 6.350 -18.659 1.00 95.88 567 GLY A CA 1
ATOM 4453 C C . GLY A 1 567 ? 12.653 5.119 -17.863 1.00 95.88 567 GLY A C 1
ATOM 4454 O O . GLY A 1 567 ? 13.042 3.994 -18.193 1.00 95.88 567 GLY A O 1
ATOM 4455 N N . PHE A 1 568 ? 11.792 5.312 -16.861 1.00 98.06 568 PHE A N 1
ATOM 4456 C CA . PHE A 1 568 ? 11.192 4.256 -16.028 1.00 98.06 568 PHE A CA 1
ATOM 4457 C C . PHE A 1 568 ? 9.730 4.581 -15.650 1.00 98.06 568 PHE A C 1
ATOM 4459 O O . PHE A 1 568 ? 9.211 5.651 -15.967 1.00 98.06 568 PHE A O 1
ATOM 4466 N N . TRP A 1 569 ? 9.028 3.641 -15.013 1.00 98.44 569 TRP A N 1
ATOM 4467 C CA . TRP A 1 569 ? 7.622 3.806 -14.608 1.00 98.44 569 TRP A CA 1
ATOM 4468 C C . TRP A 1 569 ? 7.454 3.971 -13.095 1.00 98.44 569 TRP A C 1
ATOM 4470 O O . TRP A 1 569 ? 8.191 3.366 -12.328 1.00 98.44 569 TRP A O 1
ATOM 4480 N N . GLN A 1 570 ? 6.424 4.690 -12.654 1.00 98.31 570 GLN A N 1
ATOM 4481 C CA . GLN A 1 570 ? 5.880 4.548 -11.301 1.00 98.31 570 GLN A CA 1
ATOM 4482 C C . GLN A 1 570 ? 4.463 3.989 -11.369 1.00 98.31 570 GLN A C 1
ATOM 4484 O O . GLN A 1 570 ? 3.668 4.405 -12.217 1.00 98.31 570 GLN A O 1
ATOM 4489 N N . VAL A 1 571 ? 4.156 3.038 -10.487 1.00 98.69 571 VAL A N 1
ATOM 4490 C CA . VAL A 1 571 ? 2.853 2.372 -10.407 1.00 98.69 571 VAL A CA 1
ATOM 4491 C C . VAL A 1 571 ? 2.397 2.309 -8.952 1.00 98.69 571 VAL A C 1
ATOM 4493 O O . VAL A 1 571 ? 2.917 1.524 -8.161 1.00 98.69 571 VAL A O 1
ATOM 4496 N N . GLU A 1 572 ? 1.389 3.107 -8.619 1.00 98.56 572 GLU A N 1
ATOM 4497 C CA . GLU A 1 572 ? 0.751 3.099 -7.304 1.00 98.56 572 GLU A CA 1
ATOM 4498 C C . GLU A 1 572 ? -0.336 2.009 -7.235 1.00 98.56 572 GLU A C 1
ATOM 4500 O O . GLU A 1 572 ? -1.049 1.711 -8.211 1.00 98.56 572 GLU A O 1
ATOM 4505 N N . THR A 1 573 ? -0.433 1.376 -6.070 1.00 98.38 573 THR A N 1
ATOM 4506 C CA . THR A 1 573 ? -1.498 0.441 -5.698 1.00 98.38 573 THR A CA 1
ATOM 4507 C C . THR A 1 573 ? -2.410 1.148 -4.706 1.00 98.38 573 THR A C 1
ATOM 4509 O O . THR A 1 573 ? -1.924 1.717 -3.735 1.00 98.38 573 THR A O 1
ATOM 4512 N N . SER A 1 574 ? -3.724 1.124 -4.933 1.00 96.19 574 SER A N 1
ATOM 4513 C CA . SER A 1 574 ? -4.651 1.703 -3.959 1.00 96.19 574 SER A CA 1
ATOM 4514 C C . SER A 1 574 ? -4.705 0.892 -2.669 1.00 96.19 574 SER A C 1
ATOM 4516 O O . SER A 1 574 ? -4.383 -0.293 -2.643 1.00 96.19 574 SER A O 1
ATOM 4518 N N . SER A 1 575 ? -5.231 1.524 -1.630 1.00 96.31 575 SER A N 1
ATOM 4519 C CA . SER A 1 575 ? -5.505 0.887 -0.351 1.00 96.31 575 SER A CA 1
ATOM 4520 C C . SER A 1 575 ? -6.540 -0.242 -0.437 1.00 96.31 575 SER A C 1
ATOM 4522 O O . SER A 1 575 ? -7.448 -0.222 -1.276 1.00 96.31 575 SER A O 1
ATOM 4524 N N . LEU A 1 576 ? -6.425 -1.221 0.472 1.00 97.12 576 LEU A N 1
ATOM 4525 C CA . LEU A 1 576 ? -7.487 -2.193 0.766 1.00 97.12 576 LEU A CA 1
ATOM 4526 C C . LEU A 1 576 ? -8.532 -1.659 1.762 1.00 97.12 576 LEU A C 1
ATOM 4528 O O . LEU A 1 576 ? -9.641 -2.191 1.823 1.00 97.12 576 LEU A O 1
ATOM 4532 N N . ARG A 1 577 ? -8.204 -0.613 2.523 1.00 93.94 577 ARG A N 1
ATOM 4533 C CA . ARG A 1 577 ? -9.098 0.086 3.452 1.00 93.94 577 ARG A CA 1
ATOM 4534 C C . ARG A 1 577 ? -10.117 0.928 2.677 1.00 93.94 577 ARG A C 1
ATOM 4536 O O . ARG A 1 577 ? -11.309 0.616 2.675 1.00 93.94 577 ARG A O 1
ATOM 4543 N N . ASP A 1 578 ? -9.659 1.963 1.984 1.00 92.19 578 ASP A N 1
ATOM 4544 C CA . ASP A 1 578 ? -10.538 2.949 1.346 1.00 92.19 578 ASP A CA 1
ATOM 4545 C C . ASP A 1 578 ? -10.975 2.528 -0.067 1.00 92.19 578 ASP A C 1
ATOM 4547 O O . ASP A 1 578 ? -10.382 1.645 -0.682 1.00 92.19 578 ASP A O 1
ATOM 4551 N N . PHE A 1 579 ? -12.039 3.141 -0.604 1.00 94.81 579 PHE A N 1
ATOM 4552 C CA . PHE A 1 579 ? -12.475 2.885 -1.985 1.00 94.81 579 PHE A CA 1
ATOM 4553 C C . PHE A 1 579 ? -11.324 3.193 -2.971 1.00 94.81 579 PHE A C 1
ATOM 4555 O O . PHE A 1 579 ? -10.731 4.263 -2.862 1.00 94.81 579 PHE A O 1
ATOM 4562 N N . PRO A 1 580 ? -11.019 2.323 -3.957 1.00 95.12 580 PRO A N 1
ATOM 4563 C CA . PRO A 1 580 ? -11.829 1.203 -4.447 1.00 95.12 580 PRO A CA 1
ATOM 4564 C C . PRO A 1 580 ? -11.665 -0.136 -3.710 1.00 95.12 580 PRO A C 1
ATOM 4566 O O . PRO A 1 580 ? -12.338 -1.095 -4.083 1.00 95.12 580 PRO A O 1
ATOM 4569 N N . GLN A 1 581 ? -10.835 -0.210 -2.666 1.00 97.12 581 GLN A N 1
ATOM 4570 C CA . GLN A 1 581 ? -10.423 -1.441 -1.983 1.00 97.12 581 GLN A CA 1
ATOM 4571 C C . GLN A 1 581 ? -9.813 -2.443 -2.964 1.00 97.12 581 GLN A C 1
ATOM 4573 O O . GLN A 1 581 ? -10.381 -3.511 -3.172 1.00 97.12 581 GLN A O 1
ATOM 4578 N N . GLN A 1 582 ? -8.700 -2.101 -3.616 1.00 97.56 582 GLN A N 1
ATOM 4579 C CA . GLN A 1 582 ? -8.101 -2.940 -4.664 1.00 97.56 582 GLN A CA 1
ATOM 4580 C C . GLN A 1 582 ? -6.654 -3.296 -4.362 1.00 97.56 582 GLN A C 1
ATOM 4582 O O . GLN A 1 582 ? -5.891 -2.467 -3.886 1.00 97.56 582 GLN A O 1
ATOM 4587 N N . PHE A 1 583 ? -6.270 -4.512 -4.741 1.00 98.62 583 PHE A N 1
ATOM 4588 C CA . PHE A 1 583 ? -4.871 -4.915 -4.875 1.00 98.62 583 PHE A CA 1
ATOM 4589 C C . PHE A 1 583 ? -4.493 -4.969 -6.361 1.00 98.62 583 PHE A C 1
ATOM 4591 O O . PHE A 1 583 ? -5.373 -4.947 -7.227 1.00 98.62 583 PHE A O 1
ATOM 4598 N N . ARG A 1 584 ? -3.204 -5.046 -6.701 1.00 98.62 584 ARG A N 1
ATOM 4599 C CA . ARG A 1 584 ? -2.748 -4.976 -8.103 1.00 98.62 584 ARG A CA 1
ATOM 4600 C C . ARG A 1 584 ? -1.917 -6.194 -8.492 1.00 98.62 584 ARG A C 1
ATOM 4602 O O . ARG A 1 584 ? -1.190 -6.759 -7.687 1.00 98.62 584 ARG A O 1
ATOM 4609 N N . THR A 1 585 ? -2.046 -6.620 -9.746 1.00 98.81 585 THR A N 1
ATOM 4610 C CA . THR A 1 585 ? -1.304 -7.740 -10.347 1.00 98.81 585 THR A CA 1
ATOM 4611 C C . THR A 1 585 ? -0.399 -7.244 -11.467 1.00 98.81 585 THR A C 1
ATOM 4613 O O . THR A 1 585 ? -0.782 -6.352 -12.227 1.00 98.81 585 THR A O 1
ATOM 4616 N N . PHE A 1 586 ? 0.787 -7.840 -11.577 1.00 98.88 586 PHE A N 1
ATOM 4617 C CA . PHE A 1 586 ? 1.836 -7.466 -12.521 1.00 98.88 586 PHE A CA 1
ATOM 4618 C C . PHE A 1 586 ? 2.307 -8.692 -13.302 1.00 98.88 586 PHE A C 1
ATOM 4620 O O . PHE A 1 586 ? 2.789 -9.649 -12.703 1.00 98.88 586 PHE A O 1
ATOM 4627 N N . GLU A 1 587 ? 2.219 -8.657 -14.631 1.00 98.81 587 GLU A N 1
ATOM 4628 C CA . GLU A 1 587 ? 2.768 -9.679 -15.534 1.00 98.81 587 GLU A CA 1
ATOM 4629 C C . GLU A 1 587 ? 3.870 -9.034 -16.399 1.00 98.81 587 GLU A C 1
ATOM 4631 O O . GLU A 1 587 ? 3.596 -8.113 -17.170 1.00 98.81 587 GLU A O 1
ATOM 4636 N N . ILE A 1 588 ? 5.120 -9.494 -16.270 1.00 98.81 588 ILE A N 1
ATOM 4637 C CA . ILE A 1 588 ? 6.288 -8.946 -16.981 1.00 98.81 588 ILE A CA 1
ATOM 4638 C C . ILE A 1 588 ? 6.720 -9.898 -18.095 1.00 98.81 588 ILE A C 1
ATOM 4640 O O . ILE A 1 588 ? 6.972 -11.082 -17.856 1.00 98.81 588 ILE A O 1
ATOM 4644 N N . TYR A 1 589 ? 6.872 -9.363 -19.303 1.00 98.62 589 TYR A N 1
ATOM 4645 C CA . TYR A 1 589 ? 7.195 -10.107 -20.514 1.00 98.62 589 TYR A CA 1
ATOM 4646 C C . TYR A 1 589 ? 8.426 -9.545 -21.225 1.00 98.62 589 TYR A C 1
ATOM 4648 O O . TYR A 1 589 ? 8.577 -8.331 -21.358 1.00 98.62 589 TYR A O 1
ATOM 4656 N N . LEU A 1 590 ? 9.262 -10.443 -21.746 1.00 98.50 590 LEU A N 1
ATOM 4657 C CA . LEU A 1 590 ? 10.296 -10.127 -22.725 1.00 98.50 590 LEU A CA 1
ATOM 4658 C C . LEU A 1 590 ? 9.696 -10.221 -24.128 1.00 98.50 590 LEU A C 1
ATOM 4660 O O . LEU A 1 590 ? 9.280 -11.300 -24.559 1.00 98.50 590 LEU A O 1
ATOM 4664 N N . ASN A 1 591 ? 9.654 -9.104 -24.845 1.00 97.81 591 ASN A N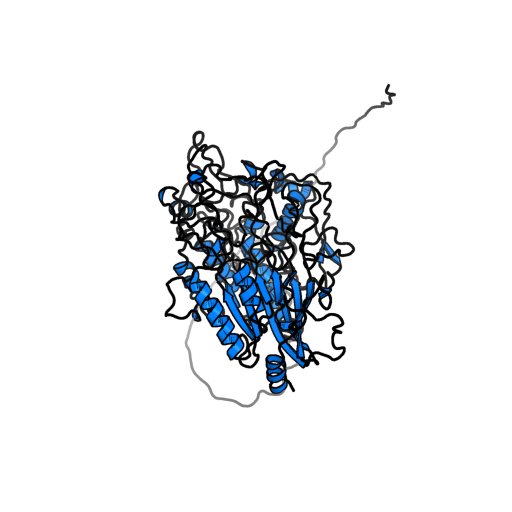 1
ATOM 4665 C CA . ASN A 1 591 ? 9.109 -9.031 -26.197 1.00 97.81 591 ASN A CA 1
ATOM 4666 C C . ASN A 1 591 ? 10.085 -9.624 -27.231 1.00 97.81 591 ASN A C 1
ATOM 4668 O O . ASN A 1 591 ? 11.280 -9.776 -26.975 1.00 97.81 591 ASN A O 1
ATOM 4672 N N . SER A 1 592 ? 9.584 -9.942 -28.429 1.00 96.88 592 SER A N 1
ATOM 4673 C CA . SER A 1 592 ? 10.389 -10.518 -29.524 1.00 96.88 592 SER A CA 1
ATOM 4674 C C . SER A 1 592 ? 11.556 -9.633 -29.993 1.00 96.88 592 SER A C 1
ATOM 4676 O O . SER A 1 592 ? 12.545 -10.142 -30.517 1.00 96.88 592 SER A O 1
ATOM 4678 N N . ASP A 1 593 ? 11.460 -8.319 -29.790 1.00 95.12 593 ASP A N 1
ATOM 4679 C CA . ASP A 1 593 ? 12.479 -7.311 -30.110 1.00 95.12 593 ASP A CA 1
ATOM 4680 C C . ASP A 1 593 ? 13.439 -6.997 -28.941 1.00 95.12 593 ASP A C 1
ATOM 4682 O O . ASP A 1 593 ? 14.320 -6.142 -29.069 1.00 95.12 593 ASP A O 1
ATOM 4686 N N . TYR A 1 594 ? 13.303 -7.714 -27.819 1.00 96.75 594 TYR A N 1
ATOM 4687 C CA . TYR A 1 594 ? 14.025 -7.496 -26.562 1.00 96.75 594 TYR A CA 1
ATOM 4688 C C . TYR A 1 594 ? 13.733 -6.144 -25.879 1.00 96.75 594 TYR A C 1
ATOM 4690 O O . TYR A 1 594 ? 14.577 -5.597 -25.166 1.00 96.75 594 TYR A O 1
ATOM 4698 N N . THR A 1 595 ? 12.527 -5.605 -26.065 1.00 96.81 595 THR A N 1
ATOM 4699 C CA . THR A 1 595 ? 11.909 -4.654 -25.123 1.00 96.81 595 THR A CA 1
ATOM 4700 C C . THR A 1 595 ? 11.144 -5.404 -24.022 1.00 96.81 595 THR A C 1
ATOM 4702 O O . THR A 1 595 ? 10.934 -6.617 -24.114 1.00 96.81 595 THR A O 1
ATOM 4705 N N . ILE A 1 596 ? 10.726 -4.700 -22.967 1.00 98.31 596 ILE A N 1
ATOM 4706 C CA . ILE A 1 596 ? 9.886 -5.265 -21.899 1.00 98.31 596 ILE A CA 1
ATOM 4707 C C . ILE A 1 596 ? 8.453 -4.742 -22.024 1.00 98.31 596 ILE A C 1
ATOM 4709 O O . ILE A 1 596 ? 8.254 -3.552 -22.272 1.00 98.31 596 ILE A O 1
ATOM 4713 N N . SER A 1 597 ? 7.472 -5.620 -21.795 1.00 98.12 597 SER A N 1
ATOM 4714 C CA . SER A 1 597 ? 6.078 -5.251 -21.510 1.00 98.12 597 SER A CA 1
ATOM 4715 C C . SER A 1 597 ? 5.735 -5.566 -20.053 1.00 98.12 597 SER A C 1
ATOM 4717 O O . SER A 1 597 ? 6.090 -6.638 -19.563 1.00 98.12 597 SER A O 1
ATOM 4719 N N . ILE A 1 598 ? 5.007 -4.680 -19.374 1.00 98.69 598 ILE A N 1
ATOM 4720 C CA . ILE A 1 598 ? 4.501 -4.874 -18.006 1.00 98.69 598 ILE A CA 1
ATOM 4721 C C . ILE A 1 598 ? 2.987 -4.666 -18.034 1.00 98.69 598 ILE A C 1
ATOM 4723 O O . ILE A 1 598 ? 2.515 -3.537 -18.164 1.00 98.69 598 ILE A O 1
ATOM 4727 N N . LYS A 1 599 ? 2.208 -5.744 -17.920 1.00 98.50 599 LYS A N 1
ATOM 4728 C CA . LYS A 1 599 ? 0.753 -5.654 -17.748 1.00 98.50 599 LYS A CA 1
ATOM 4729 C C . LYS A 1 599 ? 0.460 -5.424 -16.266 1.00 98.50 599 LYS A C 1
ATOM 4731 O O . LYS A 1 599 ? 0.829 -6.257 -15.444 1.00 98.50 599 LYS A O 1
ATOM 4736 N N . THR A 1 600 ? -0.185 -4.312 -15.933 1.00 98.12 600 THR A N 1
ATOM 4737 C CA . THR A 1 600 ? -0.508 -3.897 -14.561 1.00 98.12 600 THR A CA 1
ATOM 4738 C C . THR A 1 600 ? -2.016 -3.705 -14.421 1.00 98.12 600 THR A C 1
ATOM 4740 O O . THR A 1 600 ? -2.609 -2.859 -15.095 1.00 98.12 600 THR A O 1
ATOM 4743 N N . ILE A 1 601 ? -2.647 -4.560 -13.608 1.00 98.44 601 ILE A N 1
ATOM 4744 C CA . ILE A 1 601 ? -4.106 -4.740 -13.553 1.00 98.44 601 ILE A CA 1
ATOM 4745 C C . ILE A 1 601 ? -4.586 -4.804 -12.109 1.00 98.44 601 ILE A C 1
ATOM 4747 O O . ILE A 1 601 ? -4.132 -5.661 -11.346 1.00 98.44 601 ILE A O 1
ATOM 4751 N N . ASN A 1 602 ? -5.548 -3.953 -11.763 1.00 98.19 602 ASN A N 1
ATOM 4752 C CA . ASN A 1 602 ? -6.169 -3.944 -10.441 1.00 98.19 602 ASN A CA 1
ATOM 4753 C C . ASN A 1 602 ? -7.145 -5.112 -10.263 1.00 98.19 602 ASN A C 1
ATOM 4755 O O . ASN A 1 602 ? -7.679 -5.665 -11.232 1.00 98.19 602 ASN A O 1
ATOM 4759 N N . VAL A 1 603 ? -7.414 -5.475 -9.018 1.00 98.31 603 VAL A N 1
ATOM 4760 C CA . VAL A 1 603 ? -8.339 -6.540 -8.644 1.00 98.31 603 VAL A CA 1
ATOM 4761 C C . VAL A 1 603 ? -9.161 -6.064 -7.458 1.00 98.31 603 VAL A C 1
ATOM 4763 O O . VAL A 1 603 ? -8.613 -5.777 -6.395 1.00 98.31 603 VAL A O 1
ATOM 4766 N N . ASP A 1 604 ? -10.480 -6.020 -7.635 1.00 96.88 604 ASP A N 1
ATOM 4767 C CA . ASP A 1 604 ? -11.411 -5.945 -6.514 1.00 96.88 604 ASP A CA 1
ATOM 4768 C C . ASP A 1 604 ? -11.366 -7.299 -5.776 1.00 96.88 604 ASP A C 1
ATOM 4770 O O . ASP A 1 604 ? -11.678 -8.320 -6.401 1.00 96.88 604 ASP A O 1
ATOM 4774 N N . PRO A 1 605 ? -11.047 -7.363 -4.467 1.00 97.56 605 PRO A N 1
ATOM 4775 C CA . PRO A 1 605 ? -11.337 -8.523 -3.640 1.00 97.56 605 PRO A CA 1
ATOM 4776 C C . PRO A 1 605 ? -12.781 -8.954 -3.869 1.00 97.56 605 PRO A C 1
ATOM 4778 O O . PRO A 1 605 ? -13.706 -8.133 -3.778 1.00 97.56 605 PRO A O 1
ATOM 4781 N N . ALA A 1 606 ? -12.964 -10.231 -4.195 1.00 98.00 606 ALA A N 1
ATOM 4782 C CA . ALA A 1 606 ? -14.281 -10.819 -4.317 1.00 98.00 606 ALA A CA 1
ATOM 4783 C C . ALA A 1 606 ? -14.906 -10.879 -2.922 1.00 98.00 606 ALA A C 1
ATOM 4785 O O . ALA A 1 606 ? -14.292 -11.350 -1.970 1.00 98.00 606 ALA A O 1
ATOM 4786 N N . VAL A 1 607 ? -16.138 -10.396 -2.793 1.00 97.50 607 VAL A N 1
ATOM 4787 C CA . VAL A 1 607 ? -16.868 -10.377 -1.524 1.00 97.50 607 VAL A CA 1
ATOM 4788 C C . VAL A 1 607 ? -18.226 -11.025 -1.726 1.00 97.50 607 VAL A C 1
ATOM 4790 O O . VAL A 1 607 ? -18.907 -10.767 -2.716 1.00 97.50 607 VAL A O 1
ATOM 4793 N N . LYS A 1 608 ? -18.614 -11.894 -0.795 1.00 97.81 608 LYS A N 1
ATOM 4794 C CA . LYS A 1 608 ? -19.878 -12.626 -0.851 1.00 97.81 608 LYS A CA 1
ATOM 4795 C C . LYS A 1 608 ? -20.947 -11.885 -0.057 1.00 97.81 608 LYS A C 1
ATOM 4797 O O . LYS A 1 608 ? -20.705 -11.480 1.076 1.00 97.81 608 LYS A O 1
ATOM 4802 N N . ALA A 1 609 ? -22.140 -11.736 -0.627 1.00 96.88 609 ALA A N 1
ATOM 4803 C CA . ALA A 1 609 ? -23.249 -11.067 0.051 1.00 96.88 609 ALA A CA 1
ATOM 4804 C C . ALA A 1 609 ? -23.515 -11.676 1.445 1.00 96.88 609 ALA A C 1
ATOM 4806 O O . ALA A 1 609 ? -23.636 -12.894 1.590 1.00 96.88 609 ALA A O 1
ATOM 4807 N N . GLY A 1 610 ? -23.604 -10.815 2.463 1.00 95.88 610 GLY A N 1
ATOM 4808 C CA . GLY A 1 610 ? -23.809 -11.211 3.859 1.00 95.88 610 GLY A CA 1
ATOM 4809 C C . GLY A 1 610 ? -22.544 -11.579 4.646 1.00 95.88 610 GLY A C 1
ATOM 4810 O O . GLY A 1 610 ? -22.679 -11.974 5.801 1.00 95.88 610 GLY A O 1
ATOM 4811 N N . THR A 1 611 ? -21.335 -11.461 4.077 1.00 97.94 611 THR A N 1
ATOM 4812 C CA . THR A 1 611 ? -20.085 -11.548 4.858 1.00 97.94 611 THR A CA 1
ATOM 4813 C C . THR A 1 611 ? -19.624 -10.170 5.352 1.00 97.94 611 THR A C 1
ATOM 4815 O O . THR A 1 611 ? -19.959 -9.156 4.729 1.00 97.94 611 THR A O 1
ATOM 4818 N N . PRO A 1 612 ? -18.792 -10.102 6.411 1.00 98.06 612 PRO A N 1
ATOM 4819 C CA . PRO A 1 612 ? -18.263 -8.833 6.920 1.00 98.06 612 PRO A CA 1
ATOM 4820 C C . PRO A 1 612 ? -17.475 -8.043 5.855 1.00 98.06 612 PRO A C 1
ATOM 4822 O O . PRO A 1 612 ? -17.559 -6.819 5.787 1.00 98.06 612 PRO A O 1
ATOM 4825 N N . ALA A 1 613 ? -16.773 -8.729 4.945 1.00 98.38 613 ALA A N 1
ATOM 4826 C CA . ALA A 1 613 ? -16.074 -8.086 3.829 1.00 98.38 613 ALA A CA 1
ATOM 4827 C C . ALA A 1 613 ? -17.033 -7.394 2.833 1.00 98.38 613 ALA A C 1
ATOM 4829 O O . ALA A 1 613 ? -16.711 -6.331 2.305 1.00 98.38 613 ALA A O 1
ATOM 4830 N N . ALA A 1 614 ? -18.237 -7.938 2.609 1.00 98.25 614 ALA A N 1
ATOM 4831 C CA . ALA A 1 614 ? -19.256 -7.272 1.794 1.00 98.25 614 ALA A CA 1
ATOM 4832 C C . ALA A 1 614 ? -19.869 -6.050 2.505 1.00 98.25 614 ALA A C 1
ATOM 4834 O O . ALA A 1 614 ? -20.146 -5.043 1.848 1.00 98.25 614 ALA A O 1
ATOM 4835 N N . THR A 1 615 ? -20.015 -6.096 3.835 1.00 98.06 615 THR A N 1
ATOM 4836 C CA . THR A 1 615 ? -20.377 -4.917 4.644 1.00 98.06 615 THR A CA 1
ATOM 4837 C C . THR A 1 615 ? -19.308 -3.826 4.530 1.00 98.06 615 THR A C 1
ATOM 4839 O O . THR A 1 615 ? -19.641 -2.667 4.289 1.00 98.06 615 THR A O 1
ATOM 4842 N N . SER A 1 616 ? -18.023 -4.193 4.580 1.00 98.12 616 SER A N 1
ATOM 4843 C CA . SER A 1 616 ? -16.923 -3.249 4.348 1.00 98.12 616 SER A CA 1
ATOM 4844 C C . SER A 1 616 ? -16.974 -2.608 2.958 1.00 98.12 616 SER A C 1
ATOM 4846 O O . SER A 1 616 ? -16.876 -1.388 2.845 1.00 98.12 616 SER A O 1
ATOM 4848 N N . ARG A 1 617 ? -17.235 -3.390 1.899 1.00 98.25 617 ARG A N 1
ATOM 4849 C CA . ARG A 1 617 ? -17.380 -2.861 0.530 1.00 98.25 617 ARG A CA 1
ATOM 4850 C C . ARG A 1 617 ? -18.505 -1.828 0.415 1.00 98.25 617 ARG A C 1
ATOM 4852 O O . ARG A 1 617 ? -18.314 -0.790 -0.216 1.00 98.25 617 ARG A O 1
ATOM 4859 N N . LYS A 1 618 ? -19.655 -2.079 1.058 1.00 97.88 618 LYS A N 1
ATOM 4860 C CA . LYS A 1 618 ? -20.750 -1.097 1.188 1.00 97.88 618 LYS A CA 1
ATOM 4861 C C . LYS A 1 618 ? -20.252 0.185 1.867 1.00 97.88 618 LYS A C 1
ATOM 4863 O O . LYS A 1 618 ? -20.538 1.276 1.383 1.00 97.88 618 LYS A O 1
ATOM 4868 N N . TYR A 1 619 ? -19.503 0.065 2.961 1.00 98.00 619 TYR A N 1
ATOM 4869 C CA . TYR A 1 619 ? -19.005 1.204 3.737 1.00 98.00 619 TYR A CA 1
ATOM 4870 C C . TYR A 1 619 ? -17.918 2.016 3.022 1.00 98.00 619 TYR A C 1
ATOM 4872 O O . TYR A 1 619 ? -17.981 3.241 3.064 1.00 98.00 619 TYR A O 1
ATOM 4880 N N . ALA A 1 620 ? -17.002 1.386 2.283 1.00 97.19 620 ALA A N 1
ATOM 4881 C CA . ALA A 1 620 ? -16.024 2.095 1.455 1.00 97.19 620 ALA A CA 1
ATOM 4882 C C . ALA A 1 620 ? -16.701 2.912 0.338 1.00 97.19 620 ALA A C 1
ATOM 4884 O O . ALA A 1 620 ? -16.358 4.072 0.108 1.00 97.19 620 ALA A O 1
ATOM 4885 N N . ILE A 1 621 ? -17.715 2.340 -0.322 1.00 96.25 621 ILE A N 1
ATOM 4886 C CA . ILE A 1 621 ? -18.486 3.033 -1.366 1.00 96.25 621 ILE A CA 1
ATOM 4887 C C . ILE A 1 621 ? -19.337 4.163 -0.770 1.00 96.25 621 ILE A C 1
ATOM 4889 O O . ILE A 1 621 ? -19.365 5.261 -1.324 1.00 96.25 621 ILE A O 1
ATOM 4893 N N . ALA A 1 622 ? -19.971 3.938 0.384 1.00 95.81 622 ALA A N 1
ATOM 4894 C CA . ALA A 1 622 ? -20.693 4.978 1.114 1.00 95.81 622 ALA A CA 1
ATOM 4895 C C . ALA A 1 622 ? -19.773 6.145 1.511 1.00 95.81 622 ALA A C 1
ATOM 4897 O O . ALA A 1 622 ? -20.127 7.299 1.274 1.00 95.81 622 ALA A O 1
ATOM 4898 N N . ALA A 1 623 ? -18.574 5.860 2.032 1.00 95.00 623 ALA A N 1
ATOM 4899 C CA . ALA A 1 623 ? -17.577 6.876 2.353 1.00 95.00 623 ALA A CA 1
ATOM 4900 C C . ALA A 1 623 ? -17.205 7.710 1.115 1.00 95.00 623 ALA A C 1
ATOM 4902 O O . ALA A 1 623 ? -17.273 8.937 1.171 1.00 95.00 623 ALA A O 1
ATOM 4903 N N . GLN A 1 624 ? -16.937 7.076 -0.034 1.00 93.88 624 GLN A N 1
ATOM 4904 C CA . GLN A 1 624 ? -16.651 7.806 -1.275 1.00 93.88 624 GLN A CA 1
ATOM 4905 C C . GLN A 1 624 ? -17.845 8.639 -1.774 1.00 93.88 624 GLN A C 1
ATOM 4907 O O . GLN A 1 624 ? -17.641 9.730 -2.298 1.00 93.88 624 GLN A O 1
ATOM 4912 N N . GLN A 1 625 ? -19.089 8.178 -1.609 1.00 93.38 625 GLN A N 1
ATOM 4913 C CA . GLN A 1 625 ? -20.287 8.954 -1.972 1.00 93.38 625 GLN A CA 1
ATOM 4914 C C . GLN A 1 625 ? -20.536 10.159 -1.044 1.00 93.38 625 GLN A C 1
ATOM 4916 O O . GLN A 1 625 ? -21.069 11.175 -1.496 1.00 93.38 625 GLN A O 1
ATOM 4921 N N . ILE A 1 626 ? -20.181 10.043 0.240 1.00 92.25 626 ILE A N 1
ATOM 4922 C CA . ILE A 1 626 ? -20.367 11.078 1.272 1.00 92.25 626 ILE A CA 1
ATOM 4923 C C . ILE A 1 626 ? -19.268 12.143 1.206 1.00 92.25 626 ILE A C 1
ATOM 4925 O O . ILE A 1 626 ? -19.569 13.337 1.231 1.00 92.25 626 ILE A O 1
ATOM 4929 N N . VAL A 1 627 ? -18.010 11.701 1.144 1.00 90.81 627 VAL A N 1
ATOM 4930 C CA . VAL A 1 627 ? -16.817 12.553 1.228 1.00 90.81 627 VAL A CA 1
ATOM 4931 C C . VAL A 1 627 ? -16.397 13.079 -0.142 1.00 90.81 627 VAL A C 1
ATOM 4933 O O . VAL A 1 627 ? -16.020 14.238 -0.264 1.00 90.81 627 VAL A O 1
ATOM 4936 N N . GLN A 1 628 ? -16.504 12.244 -1.182 1.00 90.19 628 GLN A N 1
ATOM 4937 C CA . GLN A 1 628 ? -16.164 12.585 -2.569 1.00 90.19 628 GLN A CA 1
ATOM 4938 C C . GLN A 1 628 ? -14.712 13.036 -2.770 1.00 90.19 628 GLN A C 1
ATOM 4940 O O . GLN A 1 628 ? -14.430 13.877 -3.626 1.00 90.19 628 GLN A O 1
ATOM 4945 N N . ASN A 1 629 ? -13.782 12.423 -2.029 1.00 86.75 629 ASN A N 1
ATOM 4946 C CA . ASN A 1 629 ? -12.351 12.627 -2.235 1.00 86.75 629 ASN A CA 1
ATOM 4947 C C . ASN A 1 629 ? -11.984 12.415 -3.708 1.00 86.75 629 ASN A C 1
ATOM 4949 O O . ASN A 1 629 ? -12.450 11.475 -4.366 1.00 86.75 629 ASN A O 1
ATOM 4953 N N . ASN A 1 630 ? -11.138 13.301 -4.231 1.00 87.75 630 ASN A N 1
ATOM 4954 C CA . ASN A 1 630 ? -10.606 13.155 -5.574 1.00 87.75 630 ASN A CA 1
ATOM 4955 C C . ASN A 1 630 ? -9.584 12.013 -5.567 1.00 87.75 630 ASN A C 1
ATOM 4957 O O . ASN A 1 630 ? -8.465 12.191 -5.110 1.00 87.75 630 ASN A O 1
ATOM 4961 N N . LEU A 1 631 ? -9.955 10.850 -6.100 1.00 90.38 631 LEU A N 1
ATOM 4962 C CA . LEU A 1 631 ? -9.056 9.694 -6.241 1.00 90.38 631 LEU A CA 1
ATOM 4963 C C . LEU A 1 631 ? -8.462 9.607 -7.658 1.00 90.38 631 LEU A C 1
ATOM 4965 O O . LEU A 1 631 ? -8.096 8.540 -8.150 1.00 90.38 631 LEU A O 1
ATOM 4969 N N . ARG A 1 632 ? -8.425 10.755 -8.341 1.00 90.31 632 ARG A N 1
ATOM 4970 C CA . ARG A 1 632 ? -7.839 10.985 -9.664 1.00 90.31 632 ARG A CA 1
ATOM 4971 C C . ARG A 1 632 ? -6.877 12.175 -9.607 1.00 90.31 632 ARG A C 1
ATOM 4973 O O . ARG A 1 632 ? -6.859 13.015 -10.509 1.00 90.31 632 ARG A O 1
ATOM 4980 N N . LEU A 1 633 ? -6.121 12.289 -8.511 1.00 89.25 633 LEU A N 1
ATOM 4981 C CA . LEU A 1 633 ? -5.192 13.398 -8.305 1.00 89.25 633 LEU A CA 1
ATOM 4982 C C . LEU A 1 633 ? -4.115 13.417 -9.389 1.00 89.25 633 LEU A C 1
ATOM 4984 O O . LEU A 1 633 ? -3.552 12.390 -9.773 1.00 89.25 633 LEU A O 1
ATOM 4988 N N . ASN A 1 634 ? -3.831 14.624 -9.855 1.00 89.81 634 ASN A N 1
ATOM 4989 C CA . ASN A 1 634 ? -2.716 14.947 -10.723 1.00 89.81 634 ASN A CA 1
ATOM 4990 C C . ASN A 1 634 ? -2.299 16.373 -10.353 1.00 89.81 634 ASN A C 1
ATOM 4992 O O . ASN A 1 634 ? -2.953 17.340 -10.747 1.00 89.81 634 ASN A O 1
ATOM 4996 N N . ASN A 1 635 ? -1.302 16.477 -9.476 1.00 88.19 635 ASN A N 1
ATOM 4997 C CA . ASN A 1 635 ? -0.987 17.723 -8.793 1.00 88.19 635 ASN A CA 1
ATOM 4998 C C . ASN A 1 635 ? -0.183 18.679 -9.696 1.00 88.19 635 ASN A C 1
ATOM 5000 O O . ASN A 1 635 ? 0.739 18.247 -10.404 1.00 88.19 635 ASN A O 1
ATOM 5004 N N . PRO A 1 636 ? -0.500 19.985 -9.682 1.00 85.94 636 PRO A N 1
ATOM 5005 C CA . PRO A 1 636 ? 0.333 21.012 -10.290 1.00 85.94 636 PRO A CA 1
ATOM 5006 C C . PRO A 1 636 ? 1.805 20.974 -9.862 1.00 85.94 636 PRO A C 1
ATOM 5008 O O . PRO A 1 636 ? 2.090 20.776 -8.685 1.00 85.94 636 PRO A O 1
ATOM 5011 N N . ASN A 1 637 ? 2.732 21.246 -10.789 1.00 87.00 637 ASN A N 1
ATOM 5012 C CA . ASN A 1 637 ? 4.115 21.599 -10.443 1.00 87.00 637 ASN A CA 1
ATOM 5013 C C . ASN A 1 637 ? 4.262 23.125 -10.497 1.00 87.00 637 ASN A C 1
ATOM 5015 O O . ASN A 1 637 ? 4.529 23.709 -11.549 1.00 87.00 637 ASN A O 1
ATOM 5019 N N . ALA A 1 638 ? 3.974 23.773 -9.373 1.00 83.06 638 ALA A N 1
ATOM 5020 C CA . ALA A 1 638 ? 3.850 25.221 -9.289 1.00 83.06 638 ALA A CA 1
ATOM 5021 C C . ALA A 1 638 ? 5.181 25.909 -8.985 1.00 83.06 638 ALA A C 1
ATOM 5023 O O . ALA A 1 638 ? 5.935 25.420 -8.151 1.00 83.06 638 ALA A O 1
ATOM 5024 N N . ALA A 1 639 ? 5.467 27.042 -9.637 1.00 82.94 639 ALA A N 1
ATOM 5025 C CA . ALA A 1 639 ? 6.756 27.734 -9.502 1.00 82.94 639 ALA A CA 1
ATOM 5026 C C . ALA A 1 639 ? 6.805 28.724 -8.334 1.00 82.94 639 ALA A C 1
ATOM 5028 O O . ALA A 1 639 ? 7.863 28.909 -7.730 1.00 82.94 639 ALA A O 1
ATOM 5029 N N . THR A 1 640 ? 5.678 29.367 -8.019 1.00 77.75 640 THR A N 1
ATOM 5030 C CA . THR A 1 640 ? 5.576 30.315 -6.903 1.00 77.75 640 THR A CA 1
ATOM 5031 C C . THR A 1 640 ? 4.293 30.135 -6.087 1.00 77.75 640 THR A C 1
ATOM 5033 O O . THR A 1 640 ? 3.367 29.458 -6.530 1.00 77.75 640 THR A O 1
ATOM 5036 N N . ILE A 1 641 ? 4.210 30.755 -4.906 1.00 74.62 641 ILE A N 1
ATOM 5037 C CA . ILE A 1 641 ? 2.974 30.927 -4.119 1.00 74.62 641 ILE A CA 1
ATOM 5038 C C . ILE A 1 641 ? 2.751 32.412 -3.791 1.00 74.62 641 ILE A C 1
ATOM 5040 O O . ILE A 1 641 ? 3.697 33.113 -3.425 1.00 74.62 641 ILE A O 1
ATOM 5044 N N . GLY A 1 642 ? 1.503 32.887 -3.914 1.00 66.38 642 GLY A N 1
ATOM 5045 C CA . GLY A 1 642 ? 1.089 34.239 -3.514 1.00 66.38 642 GLY A CA 1
ATOM 5046 C C . GLY A 1 642 ? 0.136 34.947 -4.489 1.00 66.38 642 GLY A C 1
ATOM 5047 O O . GLY A 1 642 ? -0.152 34.468 -5.580 1.00 66.38 642 GLY A O 1
ATOM 5048 N N . THR A 1 643 ? -0.356 36.130 -4.101 1.00 59.12 643 THR A N 1
ATOM 5049 C CA . THR A 1 643 ? -1.177 37.012 -4.962 1.00 59.12 643 THR A CA 1
ATOM 5050 C C . THR A 1 643 ? -0.622 38.445 -5.016 1.00 59.12 643 THR A C 1
ATOM 5052 O O . THR A 1 643 ? -1.372 39.424 -4.964 1.00 59.12 643 THR A O 1
ATOM 5055 N N . SER A 1 644 ? 0.708 38.565 -5.129 1.00 53.16 644 SER A N 1
ATOM 5056 C CA . SER A 1 644 ? 1.497 39.811 -5.085 1.00 53.16 644 SER A CA 1
ATOM 5057 C C . SER A 1 644 ? 1.495 40.542 -3.716 1.00 53.16 644 SER A C 1
ATOM 5059 O O . SER A 1 644 ? 0.554 40.391 -2.935 1.00 53.16 644 SER A O 1
ATOM 5061 N N . PRO A 1 645 ? 2.522 41.360 -3.389 1.00 50.75 645 PRO A N 1
ATOM 5062 C CA . PRO A 1 645 ? 3.632 41.798 -4.244 1.00 50.75 645 PRO A CA 1
ATOM 5063 C C . PRO A 1 645 ? 4.932 40.988 -4.083 1.00 50.75 645 PRO A C 1
ATOM 5065 O O . PRO A 1 645 ? 5.941 41.366 -4.673 1.00 50.75 645 PRO A O 1
ATOM 5068 N N . VAL A 1 646 ? 4.933 39.918 -3.283 1.00 58.91 646 VAL A N 1
ATOM 5069 C CA . VAL A 1 646 ? 6.087 39.023 -3.107 1.00 58.91 646 VAL A CA 1
ATOM 5070 C C . VAL A 1 646 ? 5.660 37.607 -3.464 1.00 58.91 646 VAL A C 1
ATOM 5072 O O . VAL A 1 646 ? 4.868 37.005 -2.744 1.00 58.91 646 VAL A O 1
ATOM 5075 N N . ASP A 1 647 ? 6.198 37.098 -4.566 1.00 66.06 647 ASP A N 1
ATOM 5076 C CA . ASP A 1 647 ? 6.061 35.700 -4.957 1.00 66.06 647 ASP A CA 1
ATOM 5077 C C . ASP A 1 647 ? 7.180 34.899 -4.280 1.00 66.06 647 ASP A C 1
ATOM 5079 O O . ASP A 1 647 ? 8.362 35.216 -4.440 1.00 66.06 647 ASP A O 1
ATOM 5083 N N . ILE A 1 648 ? 6.822 33.868 -3.513 1.00 70.94 648 ILE A N 1
ATOM 5084 C CA . ILE A 1 648 ? 7.797 32.944 -2.915 1.00 70.94 648 ILE A CA 1
ATOM 5085 C C . ILE A 1 648 ? 8.050 31.824 -3.923 1.00 70.94 648 ILE A C 1
ATOM 5087 O O . ILE A 1 648 ? 7.096 31.180 -4.353 1.00 70.94 648 ILE A O 1
ATOM 5091 N N . PHE A 1 649 ? 9.309 31.597 -4.305 1.00 77.19 649 PHE A N 1
ATOM 5092 C CA . PHE A 1 649 ? 9.699 30.492 -5.189 1.00 77.19 649 PHE A CA 1
ATOM 5093 C C . PHE A 1 649 ? 9.638 29.150 -4.462 1.00 77.19 649 PHE A C 1
ATOM 5095 O O . PHE A 1 649 ? 10.050 29.048 -3.308 1.00 77.19 649 PHE A O 1
ATOM 5102 N N . LEU A 1 650 ? 9.154 28.125 -5.159 1.00 76.00 650 LEU A N 1
ATOM 5103 C CA . LEU A 1 650 ? 8.934 26.787 -4.617 1.00 76.00 650 LEU A CA 1
ATOM 5104 C C . LEU A 1 650 ? 9.954 25.800 -5.209 1.00 76.00 650 LEU A C 1
ATOM 5106 O O . LEU A 1 650 ? 10.212 25.869 -6.414 1.00 76.00 650 LEU A O 1
ATOM 5110 N N . PRO A 1 651 ? 10.522 24.857 -4.434 1.00 78.25 651 PRO A N 1
ATOM 5111 C CA . PRO A 1 651 ? 11.232 23.721 -5.013 1.00 78.25 651 PRO A CA 1
ATOM 5112 C C . PRO A 1 651 ? 10.291 22.883 -5.894 1.00 78.25 651 PRO A C 1
ATOM 5114 O O . PRO A 1 651 ? 9.081 22.831 -5.677 1.00 78.25 651 PRO A O 1
ATOM 5117 N N . SER A 1 652 ? 10.851 22.240 -6.920 1.00 84.69 652 SER A N 1
ATOM 5118 C CA . SER A 1 652 ? 10.071 21.427 -7.856 1.00 84.69 652 SER A CA 1
ATOM 5119 C C . SER A 1 652 ? 9.701 20.084 -7.229 1.00 84.69 652 SER A C 1
ATOM 5121 O O . SER A 1 652 ? 10.575 19.253 -6.975 1.00 84.69 652 SER A O 1
ATOM 5123 N N . MET A 1 653 ? 8.398 19.846 -7.062 1.00 85.25 653 MET A N 1
ATOM 5124 C CA . MET A 1 653 ? 7.858 18.544 -6.643 1.00 85.25 653 MET A CA 1
ATOM 5125 C C . MET A 1 653 ? 7.792 17.541 -7.792 1.00 85.25 653 MET A C 1
ATOM 5127 O O . MET A 1 653 ? 7.391 16.396 -7.603 1.00 85.25 653 MET A O 1
ATOM 5131 N N . ASP A 1 654 ? 8.206 17.950 -8.990 1.00 91.19 654 ASP A N 1
ATOM 5132 C CA . ASP A 1 654 ? 8.446 17.050 -10.103 1.00 91.19 654 ASP A CA 1
ATOM 5133 C C . ASP A 1 654 ? 9.570 17.572 -11.009 1.00 91.19 654 ASP A C 1
ATOM 5135 O O . ASP A 1 654 ? 9.309 18.250 -12.006 1.00 91.19 654 ASP A O 1
ATOM 5139 N N . PRO A 1 655 ? 10.843 17.266 -10.700 1.00 90.44 655 PRO A N 1
ATOM 5140 C CA . PRO A 1 655 ? 11.983 17.774 -11.460 1.00 90.44 655 PRO A CA 1
ATOM 5141 C C . PRO A 1 655 ? 12.081 17.200 -12.886 1.00 90.44 655 PRO A C 1
ATOM 5143 O O . PRO A 1 655 ? 12.975 17.598 -13.626 1.00 90.44 655 PRO A O 1
ATOM 5146 N N . THR A 1 656 ? 11.175 16.302 -13.303 1.00 89.19 656 THR A N 1
ATOM 5147 C CA . THR A 1 656 ? 11.125 15.781 -14.682 1.00 89.19 656 THR A CA 1
ATOM 5148 C C . THR A 1 656 ? 10.284 16.613 -15.651 1.00 89.19 656 THR A C 1
ATOM 5150 O O . THR A 1 656 ? 10.255 16.299 -16.842 1.00 89.19 656 THR A O 1
ATOM 5153 N N . ARG A 1 657 ? 9.600 17.666 -15.182 1.00 87.50 657 ARG A N 1
ATOM 5154 C CA . ARG A 1 657 ? 8.743 18.514 -16.023 1.00 87.50 657 ARG A CA 1
ATOM 5155 C C . ARG A 1 657 ? 8.802 19.984 -15.639 1.00 87.50 657 ARG A C 1
ATOM 5157 O O . ARG A 1 657 ? 9.103 20.331 -14.499 1.00 87.50 657 ARG A O 1
ATOM 5164 N N . ASP A 1 658 ? 8.434 20.830 -16.597 1.00 84.06 658 ASP A N 1
ATOM 5165 C CA . ASP A 1 658 ? 8.359 22.276 -16.412 1.00 84.06 658 ASP A CA 1
ATOM 5166 C C . ASP A 1 658 ? 7.509 22.643 -15.189 1.00 84.06 658 ASP A C 1
ATOM 5168 O O . ASP A 1 658 ? 6.367 22.199 -15.022 1.00 84.06 658 ASP A O 1
ATOM 5172 N N . GLN A 1 659 ? 8.093 23.491 -14.352 1.00 85.12 659 GLN A N 1
ATOM 5173 C CA . GLN A 1 659 ? 7.449 24.134 -13.222 1.00 85.12 659 GLN A CA 1
ATOM 5174 C C . GLN A 1 659 ? 6.967 25.517 -13.682 1.00 85.12 659 GLN A C 1
ATOM 5176 O O . GLN A 1 659 ? 7.721 26.255 -14.322 1.00 85.12 659 GLN A O 1
ATOM 5181 N N . GLY A 1 660 ? 5.723 25.899 -13.393 1.00 82.50 660 GLY A N 1
ATOM 5182 C CA . GLY A 1 660 ? 5.190 27.164 -13.906 1.00 82.50 660 GLY A CA 1
ATOM 5183 C C . GLY A 1 660 ? 3.870 27.585 -13.280 1.00 82.50 660 GLY A C 1
ATOM 5184 O O . GLY A 1 660 ? 3.087 26.739 -12.872 1.00 82.50 660 GLY A O 1
ATOM 5185 N N . GLY A 1 661 ? 3.635 28.901 -13.232 1.00 78.38 661 GLY A N 1
ATOM 5186 C CA . GLY A 1 661 ? 2.477 29.534 -12.588 1.00 78.38 661 GLY A CA 1
ATOM 5187 C C . GLY A 1 661 ? 2.649 29.767 -11.078 1.00 78.38 661 GLY A C 1
ATOM 5188 O O . GLY A 1 661 ? 3.708 29.503 -10.508 1.00 78.38 661 GLY A O 1
ATOM 5189 N N . THR A 1 662 ? 1.564 30.195 -10.421 1.00 74.19 662 THR A N 1
ATOM 5190 C CA . THR A 1 662 ? 1.527 30.553 -8.988 1.00 74.19 662 THR A CA 1
ATOM 5191 C C . THR A 1 662 ? 0.388 29.843 -8.243 1.00 74.19 662 THR A C 1
ATOM 5193 O O . THR A 1 662 ? -0.770 29.988 -8.638 1.00 74.19 662 THR A O 1
ATOM 5196 N N . LEU A 1 663 ? 0.696 29.076 -7.188 1.00 70.38 663 LEU A N 1
ATOM 5197 C CA . LEU A 1 663 ? -0.295 28.485 -6.272 1.00 70.38 663 LEU A CA 1
ATOM 5198 C C . LEU A 1 663 ? -1.301 29.545 -5.789 1.00 70.38 663 LEU A C 1
ATOM 5200 O O . LEU A 1 663 ? -0.997 30.738 -5.782 1.00 70.38 663 LEU A O 1
ATOM 5204 N N . LEU A 1 664 ? -2.497 29.110 -5.390 1.00 64.31 664 LEU A N 1
ATOM 5205 C CA . LEU A 1 664 ? -3.683 29.924 -5.078 1.00 64.31 664 LEU A CA 1
ATOM 5206 C C . LEU A 1 664 ? -4.375 30.616 -6.274 1.00 64.31 664 LEU A C 1
ATOM 5208 O O . LEU A 1 664 ? -5.401 31.274 -6.081 1.00 64.31 664 LEU A O 1
ATOM 5212 N N . VAL A 1 665 ? -3.902 30.445 -7.517 1.00 64.62 665 VAL A N 1
ATOM 5213 C CA . VAL A 1 665 ? -4.577 30.979 -8.719 1.00 64.62 665 VAL A CA 1
ATOM 5214 C C . VAL A 1 665 ? -5.491 29.919 -9.374 1.00 64.62 665 VAL A C 1
ATOM 5216 O O . VAL A 1 665 ? -5.012 28.844 -9.743 1.00 64.62 665 VAL A O 1
ATOM 5219 N N . PRO A 1 666 ? -6.800 30.192 -9.583 1.00 56.34 666 PRO A N 1
ATOM 5220 C CA . PRO A 1 666 ? -7.721 29.247 -10.224 1.00 56.34 666 PRO A CA 1
ATOM 5221 C C . PRO A 1 666 ? -7.342 28.857 -11.665 1.00 56.34 666 PRO A C 1
ATOM 5223 O O . PRO A 1 666 ? -6.816 29.671 -12.421 1.00 56.34 666 PRO A O 1
ATOM 5226 N N . ASN A 1 667 ? -7.753 27.650 -12.080 1.00 58.50 667 ASN A N 1
ATOM 5227 C CA . ASN A 1 667 ? -7.545 27.060 -13.419 1.00 58.50 667 ASN A CA 1
ATOM 5228 C C . ASN A 1 667 ? -6.084 26.722 -13.769 1.00 58.50 667 ASN A C 1
ATOM 5230 O O . ASN A 1 667 ? -5.619 26.993 -14.875 1.00 58.50 667 ASN A O 1
ATOM 5234 N N . TYR A 1 668 ? -5.366 26.100 -12.836 1.00 63.19 668 TYR A N 1
ATOM 5235 C CA . TYR A 1 668 ? -3.986 25.676 -13.049 1.00 63.19 668 TYR A CA 1
ATOM 5236 C C . TYR A 1 668 ? -3.834 24.553 -14.085 1.00 63.19 668 TYR A C 1
ATOM 5238 O O . TYR A 1 668 ? -4.558 23.560 -14.033 1.00 63.19 668 TYR A O 1
ATOM 5246 N N . THR A 1 669 ? -2.866 24.681 -14.998 1.00 69.00 669 THR A N 1
ATOM 5247 C CA . THR A 1 669 ? -2.698 23.767 -16.148 1.00 69.00 669 THR A CA 1
ATOM 5248 C C . THR A 1 669 ? -1.395 22.964 -16.166 1.00 69.00 669 THR A C 1
ATOM 5250 O O . THR A 1 669 ? -1.252 22.083 -17.010 1.00 69.00 669 THR A O 1
ATOM 5253 N N . TYR A 1 670 ? -0.450 23.222 -15.257 1.00 80.44 670 TYR A N 1
ATOM 5254 C CA . TYR A 1 670 ? 0.841 22.519 -15.188 1.00 80.44 670 TYR A CA 1
ATOM 5255 C C . TYR A 1 670 ? 0.738 21.200 -14.408 1.00 80.44 670 TYR A C 1
ATOM 5257 O O . TYR A 1 670 ? 1.379 21.030 -13.372 1.00 80.44 670 TYR A O 1
ATOM 5265 N N . THR A 1 671 ? -0.096 20.272 -14.871 1.00 87.56 671 THR A N 1
ATOM 5266 C CA . THR A 1 671 ? -0.210 18.901 -14.339 1.00 87.56 671 THR A CA 1
ATOM 5267 C C . THR A 1 671 ? 0.694 17.929 -15.113 1.00 87.56 671 THR A C 1
ATOM 5269 O O . THR A 1 671 ? 1.239 18.287 -16.157 1.00 87.56 671 THR A O 1
ATOM 5272 N N . ASP A 1 672 ? 0.916 16.713 -14.605 1.00 90.62 672 ASP A N 1
ATOM 5273 C CA . ASP A 1 672 ? 1.701 15.690 -15.310 1.00 90.62 672 ASP A CA 1
ATOM 5274 C C . ASP A 1 672 ? 0.843 15.078 -16.439 1.00 90.62 672 ASP A C 1
ATOM 5276 O O . ASP A 1 672 ? -0.131 14.376 -16.147 1.00 90.62 672 ASP A O 1
ATOM 5280 N N . PRO A 1 673 ? 1.155 15.300 -17.730 1.00 89.06 673 PRO A N 1
ATOM 5281 C CA . PRO A 1 673 ? 0.334 14.792 -18.831 1.00 89.06 673 PRO A CA 1
ATOM 5282 C C . PRO A 1 673 ? 0.392 13.262 -18.963 1.00 89.06 673 PRO A C 1
ATOM 5284 O O . PRO A 1 673 ? -0.455 12.659 -19.627 1.00 89.06 673 PRO A O 1
ATOM 5287 N N . THR A 1 674 ? 1.377 12.625 -18.326 1.00 91.69 674 THR A N 1
ATOM 5288 C CA . THR A 1 674 ? 1.554 11.179 -18.338 1.00 91.69 674 THR A CA 1
ATOM 5289 C C . THR A 1 674 ? 0.592 10.490 -17.367 1.00 91.69 674 THR A C 1
ATOM 5291 O O . THR A 1 674 ? 0.235 9.337 -17.622 1.00 91.69 674 THR A O 1
ATOM 5294 N N . ILE A 1 675 ? 0.100 11.168 -16.324 1.00 92.62 675 ILE A N 1
ATOM 5295 C CA . ILE A 1 675 ? -0.916 10.635 -15.404 1.00 92.62 675 ILE A CA 1
ATOM 5296 C C . ILE A 1 675 ? -2.300 10.729 -16.064 1.00 92.62 675 ILE A C 1
ATOM 5298 O O . ILE A 1 675 ? -2.853 11.813 -16.253 1.00 92.62 675 ILE A O 1
ATOM 5302 N N . ILE A 1 676 ? -2.883 9.574 -16.405 1.00 88.62 676 ILE A N 1
ATOM 5303 C CA . ILE A 1 676 ? -4.180 9.468 -17.094 1.00 88.62 676 ILE A CA 1
ATOM 5304 C C . ILE A 1 676 ? -5.172 8.667 -16.255 1.00 88.62 676 ILE A C 1
ATOM 5306 O O . ILE A 1 676 ? -4.845 7.598 -15.749 1.00 88.62 676 ILE A O 1
ATOM 5310 N N . TYR A 1 677 ? -6.427 9.120 -16.235 1.00 85.38 677 TYR A N 1
ATOM 5311 C CA . TYR A 1 677 ? -7.562 8.376 -15.691 1.00 85.38 677 TYR A CA 1
ATOM 5312 C C . TYR A 1 677 ? -8.617 8.132 -16.776 1.00 85.38 677 TYR A C 1
ATOM 5314 O O . TYR A 1 677 ? -8.958 9.033 -17.543 1.00 85.38 677 TYR A O 1
ATOM 5322 N N . GLY A 1 678 ? -9.134 6.905 -16.852 1.00 73.12 678 GLY A N 1
ATOM 5323 C CA . GLY A 1 678 ? -10.109 6.501 -17.868 1.00 73.12 678 GLY A CA 1
ATOM 5324 C C . GLY A 1 678 ? -11.565 6.790 -17.486 1.00 73.12 678 GLY A C 1
ATOM 5325 O O . GLY A 1 678 ? -11.933 6.883 -16.311 1.00 73.12 678 GLY A O 1
ATOM 5326 N N . THR A 1 679 ? -12.440 6.856 -18.486 1.00 81.88 679 THR A N 1
ATOM 5327 C CA . THR A 1 679 ? -13.884 6.656 -18.297 1.00 81.88 679 THR A CA 1
ATOM 5328 C C . THR A 1 679 ? -14.246 5.223 -18.681 1.00 81.88 679 THR A C 1
ATOM 5330 O O . THR A 1 679 ? -13.655 4.644 -19.591 1.00 81.88 679 THR A O 1
ATOM 5333 N N . VAL A 1 680 ? -15.204 4.631 -17.967 1.00 86.00 680 VAL A N 1
ATOM 5334 C CA . VAL A 1 680 ? -15.706 3.279 -18.242 1.00 86.00 680 VAL A CA 1
ATOM 5335 C C . VAL A 1 680 ? -17.214 3.391 -18.486 1.00 86.00 680 VAL A C 1
ATOM 5337 O O . VAL A 1 680 ? -17.920 3.915 -17.622 1.00 86.00 680 VAL A O 1
ATOM 5340 N N . PRO A 1 681 ? -17.738 2.965 -19.652 1.00 82.00 681 PRO A N 1
ATOM 5341 C CA . PRO A 1 681 ? -19.166 3.057 -19.946 1.00 82.00 681 PRO A CA 1
ATOM 5342 C C . PRO A 1 681 ? -20.020 2.347 -18.887 1.00 82.00 681 PRO A C 1
ATOM 5344 O O . PRO A 1 681 ? -19.767 1.193 -18.551 1.00 82.00 681 PRO A O 1
ATOM 5347 N N . GLY A 1 682 ? -21.035 3.036 -18.361 1.00 80.94 682 GLY A N 1
ATOM 5348 C CA . GLY A 1 682 ? -21.914 2.500 -17.312 1.00 80.94 682 GLY A CA 1
ATOM 5349 C C . GLY A 1 682 ? -21.317 2.480 -15.897 1.00 80.94 682 GLY A C 1
ATOM 5350 O O . GLY A 1 682 ? -21.977 1.996 -14.984 1.00 80.94 682 GLY A O 1
ATOM 5351 N N . VAL A 1 683 ? -20.108 3.018 -15.695 1.00 84.94 683 VAL A N 1
ATOM 5352 C CA . VAL A 1 683 ? -19.481 3.202 -14.377 1.00 84.94 683 VAL A CA 1
ATOM 5353 C C . VAL A 1 683 ? -19.334 4.709 -14.119 1.00 84.94 683 VAL A C 1
ATOM 5355 O O . VAL A 1 683 ? -18.417 5.322 -14.673 1.00 84.94 683 VAL A O 1
ATOM 5358 N N . PRO A 1 684 ? -20.224 5.337 -13.319 1.00 86.56 684 PRO A N 1
ATOM 5359 C CA . PRO A 1 684 ? -20.244 6.792 -13.125 1.00 86.56 684 PRO A CA 1
ATOM 5360 C C . PRO A 1 684 ? -18.935 7.373 -12.579 1.00 86.56 684 PRO A C 1
ATOM 5362 O O . PRO A 1 684 ? -18.559 8.489 -12.930 1.00 86.56 684 PRO A O 1
ATOM 5365 N N . TYR A 1 685 ? -18.220 6.604 -11.755 1.00 88.56 685 TYR A N 1
ATOM 5366 C CA . TYR A 1 685 ? -16.919 6.968 -11.208 1.00 88.56 685 TYR A CA 1
ATOM 5367 C C . TYR A 1 685 ? -16.045 5.728 -11.020 1.00 88.56 685 TYR A C 1
ATOM 5369 O O . TYR A 1 685 ? -16.512 4.701 -10.537 1.00 88.56 685 TYR A O 1
ATOM 5377 N N . ASN A 1 686 ? -14.766 5.826 -11.386 1.00 88.69 686 ASN A N 1
ATOM 5378 C CA . ASN A 1 686 ? -13.762 4.807 -11.084 1.00 88.69 686 ASN A CA 1
ATOM 5379 C C . ASN A 1 686 ? -12.445 5.467 -10.648 1.00 88.69 686 ASN A C 1
ATOM 5381 O O . ASN A 1 686 ? -12.045 6.485 -11.216 1.00 88.69 686 ASN A O 1
ATOM 5385 N N . ALA A 1 687 ? -11.782 4.869 -9.662 1.00 89.69 687 ALA A N 1
ATOM 5386 C CA . ALA A 1 687 ? -10.511 5.312 -9.084 1.00 89.69 687 ALA A CA 1
ATOM 5387 C C . ALA A 1 687 ? -9.386 4.306 -9.400 1.00 89.69 687 ALA A C 1
ATOM 5389 O O . ALA A 1 687 ? -8.559 3.971 -8.554 1.00 89.69 687 ALA A O 1
ATOM 5390 N N . SER A 1 688 ? -9.413 3.751 -10.612 1.00 93.62 688 SER A N 1
ATOM 5391 C CA . SER A 1 688 ? -8.613 2.591 -11.005 1.00 93.62 688 SER A CA 1
ATOM 5392 C C . SER A 1 688 ? -8.016 2.813 -12.388 1.00 93.62 688 SER A C 1
ATOM 5394 O O . SER A 1 688 ? -8.649 3.415 -13.257 1.00 93.62 688 SER A O 1
ATOM 5396 N N . TYR A 1 689 ? -6.810 2.295 -12.614 1.00 95.06 689 TYR A N 1
ATOM 5397 C CA . TYR A 1 689 ? -6.128 2.408 -13.900 1.00 95.06 689 TYR A CA 1
ATOM 5398 C C . TYR A 1 689 ? -5.378 1.121 -14.256 1.00 95.06 689 TYR A C 1
ATOM 5400 O O . TYR A 1 689 ? -4.522 0.644 -13.505 1.00 95.06 689 TYR A O 1
ATOM 5408 N N . ASN A 1 690 ? -5.724 0.566 -15.418 1.00 96.50 690 ASN A N 1
ATOM 5409 C CA . ASN A 1 690 ? -5.142 -0.647 -15.980 1.00 96.50 690 ASN A CA 1
ATOM 5410 C C . ASN A 1 690 ? -4.302 -0.287 -17.198 1.00 96.50 690 ASN A C 1
ATOM 5412 O O . ASN A 1 690 ? -4.767 0.439 -18.080 1.00 96.50 690 ASN A O 1
ATOM 5416 N N . ALA A 1 691 ? -3.095 -0.838 -17.292 1.00 96.19 691 ALA A N 1
ATOM 5417 C CA . ALA A 1 691 ? -2.197 -0.525 -18.394 1.00 96.19 691 ALA A CA 1
ATOM 5418 C C . ALA A 1 691 ? -1.321 -1.702 -18.827 1.00 96.19 691 ALA A C 1
ATOM 5420 O O . ALA A 1 691 ? -1.027 -2.612 -18.053 1.00 96.19 691 ALA A O 1
ATOM 5421 N N . THR A 1 692 ? -0.860 -1.633 -20.075 1.00 96.88 692 THR A N 1
ATOM 5422 C CA . THR A 1 692 ? 0.314 -2.370 -20.545 1.00 96.88 692 THR A CA 1
ATOM 5423 C C . THR A 1 692 ? 1.410 -1.349 -20.799 1.00 96.88 692 THR A C 1
ATOM 5425 O O . THR A 1 692 ? 1.345 -0.580 -21.761 1.00 96.88 692 THR A O 1
ATOM 5428 N N . LEU A 1 693 ? 2.390 -1.320 -19.904 1.00 97.56 693 LEU A N 1
ATOM 5429 C CA . LEU A 1 693 ? 3.539 -0.425 -19.943 1.00 97.56 693 LEU A CA 1
ATOM 5430 C C . LEU A 1 693 ? 4.646 -1.047 -20.787 1.00 97.56 693 LEU A C 1
ATOM 5432 O O . LEU A 1 693 ? 4.796 -2.268 -20.802 1.00 97.56 693 LEU A O 1
ATOM 5436 N N . TYR A 1 694 ? 5.433 -0.216 -21.461 1.00 96.88 694 TYR A N 1
ATOM 5437 C CA . TYR A 1 694 ? 6.565 -0.660 -22.270 1.00 96.88 694 TYR A CA 1
ATOM 5438 C C . TYR A 1 694 ? 7.845 0.013 -21.787 1.00 96.88 694 TYR A C 1
ATOM 5440 O O . TYR A 1 694 ? 7.814 1.160 -21.342 1.00 96.88 694 TYR A O 1
ATOM 5448 N N . LYS A 1 695 ? 8.966 -0.708 -21.846 1.00 96.31 695 LYS A N 1
ATOM 5449 C CA . LYS A 1 695 ? 10.276 -0.213 -21.409 1.00 96.31 695 LYS A CA 1
ATOM 5450 C C . LYS A 1 695 ? 11.354 -0.574 -22.423 1.00 96.31 695 LYS A C 1
ATOM 5452 O O . LYS A 1 695 ? 11.533 -1.741 -22.791 1.00 96.31 695 LYS A O 1
ATOM 5457 N N . GLN A 1 696 ? 12.106 0.445 -22.828 1.00 95.62 696 GLN A N 1
ATOM 5458 C CA . GLN A 1 696 ? 13.296 0.295 -23.646 1.00 95.62 696 GLN A CA 1
ATOM 5459 C C . GLN A 1 696 ? 14.474 -0.115 -22.748 1.00 95.62 696 GLN A C 1
ATOM 5461 O O . GLN A 1 696 ? 14.721 0.493 -21.708 1.00 95.62 696 GLN A O 1
ATOM 5466 N N . LEU A 1 697 ? 15.173 -1.182 -23.140 1.00 97.25 697 LEU A N 1
ATOM 5467 C CA . LEU A 1 697 ? 16.402 -1.663 -22.505 1.00 97.25 697 LEU A CA 1
ATOM 5468 C C . LEU A 1 697 ? 17.650 -1.175 -23.247 1.00 97.25 697 LEU A C 1
ATOM 5470 O O . LEU A 1 697 ? 17.605 -1.025 -24.476 1.00 97.25 697 LEU A O 1
ATOM 5474 N N . SER A 1 698 ? 18.748 -1.023 -22.503 1.00 96.69 698 SER A N 1
ATOM 5475 C CA . SER A 1 698 ? 20.076 -0.680 -23.022 1.00 96.69 698 SER A CA 1
ATOM 5476 C C . SER A 1 698 ? 20.623 -1.747 -23.989 1.00 96.69 698 SER A C 1
ATOM 5478 O O . SER A 1 698 ? 20.205 -2.913 -23.929 1.00 96.69 698 SER A O 1
ATOM 5480 N N . PRO A 1 699 ? 21.578 -1.406 -24.879 1.00 96.75 699 PRO A N 1
ATOM 5481 C CA . PRO A 1 699 ? 22.211 -2.371 -25.781 1.00 96.75 699 PRO A CA 1
ATOM 5482 C C . PRO A 1 699 ? 22.820 -3.575 -25.048 1.00 96.75 699 PRO A C 1
ATOM 5484 O O . PRO A 1 699 ? 22.558 -4.715 -25.435 1.00 96.75 699 PRO A O 1
ATOM 5487 N N . THR A 1 700 ? 23.542 -3.331 -23.950 1.00 96.94 700 THR A N 1
ATOM 5488 C CA . THR A 1 700 ? 24.159 -4.366 -23.104 1.00 96.94 700 THR A CA 1
ATOM 5489 C C . THR A 1 700 ? 23.115 -5.321 -22.530 1.00 96.94 700 THR A C 1
ATOM 5491 O O . THR A 1 700 ? 23.257 -6.539 -22.638 1.00 96.94 700 THR A O 1
ATOM 5494 N N . MET A 1 701 ? 22.013 -4.790 -21.987 1.00 98.06 701 MET A N 1
ATOM 5495 C CA . MET A 1 701 ? 20.969 -5.625 -21.395 1.00 98.06 701 MET A CA 1
ATOM 5496 C C . MET A 1 701 ? 20.209 -6.438 -22.456 1.00 98.06 701 MET A C 1
ATOM 5498 O O . MET A 1 701 ? 19.854 -7.593 -22.217 1.00 98.06 701 MET A O 1
ATOM 5502 N N . LYS A 1 702 ? 20.016 -5.890 -23.666 1.00 97.56 702 LYS A N 1
ATOM 5503 C CA . LYS A 1 702 ? 19.485 -6.654 -24.810 1.00 97.56 702 LYS A CA 1
ATOM 5504 C C . LYS A 1 702 ? 20.402 -7.803 -25.216 1.00 97.56 702 LYS A C 1
ATOM 5506 O O . LYS A 1 702 ? 19.902 -8.877 -25.534 1.00 97.56 702 LYS A O 1
ATOM 5511 N N . GLU A 1 703 ? 21.715 -7.589 -25.254 1.00 97.88 703 GLU A N 1
ATOM 5512 C CA . GLU A 1 703 ? 22.685 -8.635 -25.596 1.00 97.88 703 GLU A CA 1
ATOM 5513 C C . GLU A 1 703 ? 22.698 -9.754 -24.548 1.00 97.88 703 GLU A C 1
ATOM 5515 O O . GLU A 1 703 ? 22.595 -10.930 -24.900 1.00 97.88 703 GLU A O 1
ATOM 5520 N N . TYR A 1 704 ? 22.691 -9.395 -23.263 1.00 97.94 704 TYR A N 1
ATOM 5521 C CA . TYR A 1 704 ? 22.574 -10.357 -22.169 1.00 97.94 704 TYR A CA 1
ATOM 5522 C C . TYR A 1 704 ? 21.275 -11.183 -22.252 1.00 97.94 704 TYR A C 1
ATOM 5524 O O . TYR A 1 704 ? 21.306 -12.414 -22.196 1.00 97.94 704 TYR A O 1
ATOM 5532 N N . LEU A 1 705 ? 20.126 -10.534 -22.478 1.00 97.94 705 LEU A N 1
ATOM 5533 C CA . LEU A 1 705 ? 18.845 -11.234 -22.630 1.00 97.94 705 LEU A CA 1
ATOM 5534 C C . LEU A 1 705 ? 18.752 -12.061 -23.923 1.00 97.94 705 LEU A C 1
ATOM 5536 O O . LEU A 1 705 ? 18.058 -13.073 -23.920 1.00 97.94 705 LEU A O 1
ATOM 5540 N N . ARG A 1 706 ? 19.465 -11.700 -25.000 1.00 97.25 706 ARG A N 1
ATOM 5541 C CA . ARG A 1 706 ? 19.608 -12.536 -26.213 1.00 97.25 706 ARG A CA 1
ATOM 5542 C C . ARG A 1 706 ? 20.356 -13.831 -25.940 1.00 97.25 706 ARG A C 1
ATOM 5544 O O . ARG A 1 706 ? 19.970 -14.866 -26.468 1.00 97.25 706 ARG A O 1
ATOM 5551 N N . ALA A 1 707 ? 21.398 -13.788 -25.113 1.00 96.94 707 ALA A N 1
ATOM 5552 C CA . ALA A 1 707 ? 22.121 -14.993 -24.718 1.00 96.94 707 ALA A CA 1
ATOM 5553 C C . ALA A 1 707 ? 21.259 -15.924 -23.842 1.00 96.94 707 ALA A C 1
ATOM 5555 O O . ALA A 1 707 ? 21.384 -17.144 -23.936 1.00 96.94 707 ALA A O 1
ATOM 5556 N N . LEU A 1 708 ? 20.373 -15.356 -23.014 1.00 96.38 708 LEU A N 1
ATOM 5557 C CA . LEU A 1 708 ? 19.514 -16.105 -22.091 1.00 96.38 708 LEU A CA 1
ATOM 5558 C C . LEU A 1 708 ? 18.189 -16.595 -22.721 1.00 96.38 708 LEU A C 1
ATOM 5560 O O . LEU A 1 708 ? 17.679 -17.642 -22.327 1.00 96.38 708 LEU A O 1
ATOM 5564 N N . PHE A 1 709 ? 17.644 -15.867 -23.702 1.00 96.38 709 PHE A N 1
ATOM 5565 C CA . PHE A 1 709 ? 16.356 -16.137 -24.361 1.00 96.38 709 PHE A CA 1
ATOM 5566 C C . PHE A 1 709 ? 16.453 -16.009 -25.904 1.00 96.38 709 PHE A C 1
ATOM 5568 O O . PHE A 1 709 ? 15.808 -15.117 -26.471 1.00 96.38 709 PHE A O 1
ATOM 5575 N N . PRO A 1 710 ? 17.248 -16.865 -26.583 1.00 90.38 710 PRO A N 1
ATOM 5576 C CA . PRO A 1 710 ? 17.623 -16.738 -28.004 1.00 90.38 710 PRO A CA 1
ATOM 5577 C C . PRO A 1 710 ? 16.451 -16.595 -28.985 1.00 90.38 710 PRO A C 1
ATOM 5579 O O . PRO A 1 710 ? 15.390 -17.228 -28.783 1.00 90.38 710 PRO A O 1
#

Radius of gyration: 29.92 Å; chains: 1; bounding box: 90×104×68 Å